Protein AF-0000000087715503 (afdb_homodimer)

Sequence (520 aa):
MAAAPAAAAAPPAPAAPQKDTLEKTVVFLQKREGIDKALKIIRYTSRLIAAVSPEGSEARRRFDLLQASVGQSRKAYRLGKFLQNVHGLRNASLWAAAAGGSRADVVLGALEVVTYAGEGVYYFLDQFIWLMKAGVISKALERRLSRASAYAEAAGYAANIALNLHRVRVLQLQEFALRARAAKAAKDGAPPDPATPRRIAALRSQRVLRAAFVVQDLSDALLALSDITDGRYARLSHPVVLALAGLVSAAVSSYKNWPGMAAAPAAAAAPPAPAAPQKDTLEKTVVFLQKREGIDKALKIIRYTSRLIAAVSPEGSEARRRFDLLQASVGQSRKAYRLGKFLQNVHGLRNASLWAAAAGGSRADVVLGALEVVTYAGEGVYYFLDQFIWLMKAGVISKALERRLSRASAYAEAAGYAANIALNLHRVRVLQLQEFALRARAAKAAKDGAPPDPATPRRIAALRSQRVLRAAFVVQDLSDALLALSDITDGRYARLSHPVVLALAGLVSAAVSSYKNWPG

InterPro domains:
  IPR008733 Peroxisomal biogenesis factor 11 [PF05648] (22-258)

Structure (mmCIF, N/CA/C/O backbone):
data_AF-0000000087715503-model_v1
#
loop_
_entity.id
_entity.type
_entity.pdbx_description
1 polymer 'Uncharacterized protein'
#
loop_
_atom_site.group_PDB
_atom_site.id
_atom_site.type_symbol
_atom_site.label_atom_id
_atom_site.label_alt_id
_atom_site.label_comp_id
_atom_site.label_asym_id
_atom_site.label_entity_id
_atom_site.label_seq_id
_atom_site.pdbx_PDB_ins_code
_atom_site.Cartn_x
_atom_site.Cartn_y
_atom_site.Cartn_z
_atom_site.occupancy
_atom_site.B_iso_or_equiv
_atom_site.auth_seq_id
_atom_site.auth_comp_id
_atom_site.auth_asym_id
_atom_site.auth_atom_id
_atom_site.pdbx_PDB_model_num
ATOM 1 N N . MET A 1 1 ? -10.57 48.469 45.5 1 32.38 1 MET A N 1
ATOM 2 C CA . MET A 1 1 ? -10.336 48 44.156 1 32.38 1 MET A CA 1
ATOM 3 C C . MET A 1 1 ? -9.922 46.531 44.156 1 32.38 1 MET A C 1
ATOM 5 O O . MET A 1 1 ? -8.766 46.188 44.469 1 32.38 1 MET A O 1
ATOM 9 N N . ALA A 1 2 ? -10.82 45.562 44.5 1 46.56 2 ALA A N 1
ATOM 10 C CA . ALA A 1 2 ? -10.648 44.125 44.688 1 46.56 2 ALA A CA 1
ATOM 11 C C . ALA A 1 2 ? -10.227 43.469 43.375 1 46.56 2 ALA A C 1
ATOM 13 O O . ALA A 1 2 ? -10.852 43.688 42.344 1 46.56 2 ALA A O 1
ATOM 14 N N . ALA A 1 3 ? -8.938 43 43.219 1 43 3 ALA A N 1
ATOM 15 C CA . ALA A 1 3 ? -8.281 42.312 42.125 1 43 3 ALA A CA 1
ATOM 16 C C . ALA A 1 3 ? -9.086 41.094 41.688 1 43 3 ALA A C 1
ATOM 18 O O . ALA A 1 3 ? -9.586 40.344 42.531 1 43 3 ALA A O 1
ATOM 19 N N . ALA A 1 4 ? -9.781 41.125 40.562 1 52.69 4 ALA A N 1
ATOM 20 C CA . ALA A 1 4 ? -10.547 40.062 39.938 1 52.69 4 ALA A CA 1
ATOM 21 C C . ALA A 1 4 ? -9.75 38.75 39.938 1 52.69 4 ALA A C 1
ATOM 23 O O . ALA A 1 4 ? -8.539 38.75 39.688 1 52.69 4 ALA A O 1
ATOM 24 N N . PRO A 1 5 ? -10.234 37.688 40.594 1 45.66 5 PRO A N 1
ATOM 25 C CA . PRO A 1 5 ? -9.492 36.406 40.688 1 45.66 5 PRO A CA 1
ATOM 26 C C . PRO A 1 5 ? -9.031 35.906 39.312 1 45.66 5 PRO A C 1
ATOM 28 O O . PRO A 1 5 ? -9.703 36.156 38.312 1 45.66 5 PRO A O 1
ATOM 31 N N . ALA A 1 6 ? -7.691 35.656 39.125 1 50.56 6 ALA A N 1
ATOM 32 C CA . ALA A 1 6 ? -7.008 35.125 37.938 1 50.56 6 ALA A CA 1
ATOM 33 C C . ALA A 1 6 ? -7.738 33.906 37.406 1 50.56 6 ALA A C 1
ATOM 35 O O . ALA A 1 6 ? -8.109 33 38.156 1 50.56 6 ALA A O 1
ATOM 36 N N . ALA A 1 7 ? -8.422 33.938 36.281 1 53.22 7 ALA A N 1
ATOM 37 C CA . ALA A 1 7 ? -9.047 32.844 35.531 1 53.22 7 ALA A CA 1
ATOM 38 C C . ALA A 1 7 ? -8.125 31.641 35.5 1 53.22 7 ALA A C 1
ATOM 40 O O . ALA A 1 7 ? -6.957 31.75 35.125 1 53.22 7 ALA A O 1
ATOM 41 N N . ALA A 1 8 ? -8.344 30.594 36.281 1 48.62 8 ALA A N 1
ATOM 42 C CA . ALA A 1 8 ? -7.633 29.312 36.312 1 48.62 8 ALA A CA 1
ATOM 43 C C . ALA A 1 8 ? -7.402 28.797 34.875 1 48.62 8 ALA A C 1
ATOM 45 O O . ALA A 1 8 ? -8.32 28.797 34.062 1 48.62 8 ALA A O 1
ATOM 46 N N . ALA A 1 9 ? -6.16 28.719 34.438 1 47.66 9 ALA A N 1
ATOM 47 C CA . ALA A 1 9 ? -5.703 28.203 33.125 1 47.66 9 ALA A CA 1
ATOM 48 C C . ALA A 1 9 ? -6.324 26.828 32.844 1 47.66 9 ALA A C 1
ATOM 50 O O . ALA A 1 9 ? -6.457 26 33.75 1 47.66 9 ALA A O 1
ATOM 51 N N . ALA A 1 10 ? -7.219 26.672 31.891 1 52.59 10 ALA A N 1
ATOM 52 C CA . ALA A 1 10 ? -7.809 25.422 31.438 1 52.59 10 ALA A CA 1
ATOM 53 C C . ALA A 1 10 ? -6.758 24.312 31.359 1 52.59 10 ALA A C 1
ATOM 55 O O . ALA A 1 10 ? -5.598 24.578 31.031 1 52.59 10 ALA A O 1
ATOM 56 N N . PRO A 1 11 ? -6.918 23.156 32.125 1 47.03 11 PRO A N 1
ATOM 57 C CA . PRO A 1 11 ? -5.938 22.078 32.094 1 47.03 11 PRO A CA 1
ATOM 58 C C . PRO A 1 11 ? -5.477 21.75 30.672 1 47.03 11 PRO A C 1
ATOM 60 O O . PRO A 1 11 ? -6.215 21.969 29.703 1 47.03 11 PRO A O 1
ATOM 63 N N . PRO A 1 12 ? -4.148 21.734 30.438 1 45.25 12 PRO A N 1
ATOM 64 C CA . PRO A 1 12 ? -3.615 21.406 29.109 1 45.25 12 PRO A CA 1
ATOM 65 C C . PRO A 1 12 ? -4.348 20.234 28.453 1 45.25 12 PRO A C 1
ATOM 67 O O . PRO A 1 12 ? -4.875 19.359 29.141 1 45.25 12 PRO A O 1
ATOM 70 N N . ALA A 1 13 ? -4.898 20.359 27.297 1 51.06 13 ALA A N 1
ATOM 71 C CA . ALA A 1 13 ? -5.492 19.297 26.5 1 51.06 13 ALA A CA 1
ATOM 72 C C . ALA A 1 13 ? -4.695 18 26.641 1 51.06 13 ALA A C 1
ATOM 74 O O . ALA A 1 13 ? -3.465 18.031 26.719 1 51.06 13 ALA A O 1
ATOM 75 N N . PRO A 1 14 ? -5.277 16.938 27.188 1 42.5 14 PRO A N 1
ATOM 76 C CA . PRO A 1 14 ? -4.516 15.695 27.312 1 42.5 14 PRO A CA 1
ATOM 77 C C . PRO A 1 14 ? -3.652 15.398 26.094 1 42.5 14 PRO A C 1
ATOM 79 O O . PRO A 1 14 ? -4.027 15.75 24.969 1 42.5 14 PRO A O 1
ATOM 82 N N . ALA A 1 15 ? -2.342 15.289 26.188 1 45.97 15 ALA A N 1
ATOM 83 C CA . ALA A 1 15 ? -1.354 14.922 25.188 1 45.97 15 ALA A CA 1
ATOM 84 C C . ALA A 1 15 ? -1.921 13.883 24.219 1 45.97 15 ALA A C 1
ATOM 86 O O . ALA A 1 15 ? -2.742 13.047 24.594 1 45.97 15 ALA A O 1
ATOM 87 N N . ALA A 1 16 ? -2.031 14.016 22.922 1 52.75 16 ALA A N 1
ATOM 88 C CA . ALA A 1 16 ? -2.449 13 21.953 1 52.75 16 ALA A CA 1
ATOM 89 C C . ALA A 1 16 ? -1.93 11.617 22.344 1 52.75 16 ALA A C 1
ATOM 91 O O . ALA A 1 16 ? -0.742 11.453 22.641 1 52.75 16 ALA A O 1
ATOM 92 N N . PRO A 1 17 ? -2.674 10.719 22.906 1 54.62 17 PRO A N 1
ATOM 93 C CA . PRO A 1 17 ? -2.191 9.422 23.391 1 54.62 17 PRO A CA 1
ATOM 94 C C . PRO A 1 17 ? -1.272 8.727 22.375 1 54.62 17 PRO A C 1
ATOM 96 O O . PRO A 1 17 ? -1.445 8.883 21.172 1 54.62 17 PRO A O 1
ATOM 99 N N . GLN A 1 18 ? 0.019 8.539 22.703 1 62.12 18 GLN A N 1
ATOM 100 C CA . GLN A 1 18 ? 1.018 7.754 21.984 1 62.12 18 GLN A CA 1
ATOM 101 C C . GLN A 1 18 ? 0.382 6.547 21.312 1 62.12 18 GLN A C 1
ATOM 103 O O . GLN A 1 18 ? -0.381 5.809 21.938 1 62.12 18 GLN A O 1
ATOM 108 N N . LYS A 1 19 ? 0.294 6.555 19.969 1 73.88 19 LYS A N 1
ATOM 109 C CA . LYS A 1 19 ? -0.264 5.414 19.25 1 73.88 19 LYS A CA 1
ATOM 110 C C . LYS A 1 19 ? 0.26 4.098 19.812 1 73.88 19 LYS A C 1
ATOM 112 O O . LYS A 1 19 ? 1.466 3.941 20.016 1 73.88 19 LYS A O 1
ATOM 117 N N . ASP A 1 20 ? -0.605 3.221 20.172 1 90.19 20 ASP A N 1
ATOM 118 C CA . ASP A 1 20 ? -0.175 1.906 20.641 1 90.19 20 ASP A CA 1
ATOM 119 C C . ASP A 1 20 ? 0.339 1.051 19.484 1 90.19 20 ASP A C 1
ATOM 121 O O . ASP A 1 20 ? 0.383 1.507 18.344 1 90.19 20 ASP A O 1
ATOM 125 N N . THR A 1 21 ? 0.883 -0.076 19.75 1 92.25 21 THR A N 1
ATOM 126 C CA . THR A 1 21 ? 1.558 -0.941 18.781 1 92.25 21 THR A CA 1
ATOM 127 C C . THR A 1 21 ? 0.593 -1.39 17.688 1 92.25 21 THR A C 1
ATOM 129 O O . THR A 1 21 ? 0.977 -1.501 16.516 1 92.25 21 THR A O 1
ATOM 132 N N . LEU A 1 22 ? -0.621 -1.609 18.062 1 93.31 22 LEU A N 1
ATOM 133 C CA . LEU A 1 22 ? -1.614 -2.012 17.062 1 93.31 22 LEU A CA 1
ATOM 134 C C . LEU A 1 22 ? -1.855 -0.899 16.047 1 93.31 22 LEU A C 1
ATOM 136 O O . LEU A 1 22 ? -1.848 -1.142 14.844 1 93.31 22 LEU A O 1
ATOM 140 N N . GLU A 1 23 ? -1.999 0.285 16.562 1 94.25 23 GLU A N 1
ATOM 141 C CA . GLU A 1 23 ? -2.242 1.427 15.688 1 94.25 23 GLU A CA 1
ATOM 142 C C . GLU A 1 23 ? -1.05 1.681 14.766 1 94.25 23 GLU A C 1
ATOM 144 O O . GLU A 1 23 ? -1.223 1.944 13.578 1 94.25 23 GLU A O 1
ATOM 149 N N . LYS A 1 24 ? 0.139 1.587 15.305 1 95.56 24 LYS A N 1
ATOM 150 C CA . LYS A 1 24 ? 1.346 1.771 14.5 1 95.56 24 LYS A CA 1
ATOM 151 C C . LYS A 1 24 ? 1.453 0.703 13.414 1 95.56 24 LYS A C 1
ATOM 153 O O . LYS A 1 24 ? 1.846 0.996 12.289 1 95.56 24 LYS A O 1
ATOM 158 N N . THR A 1 25 ? 1.097 -0.551 13.805 1 96.19 25 THR A N 1
ATOM 159 C CA . THR A 1 25 ? 1.137 -1.653 12.852 1 96.19 25 THR A CA 1
ATOM 160 C C . THR A 1 25 ? 0.132 -1.431 11.727 1 96.19 25 THR A C 1
ATOM 162 O O . THR A 1 25 ? 0.443 -1.658 10.555 1 96.19 25 THR A O 1
ATOM 165 N N . VAL A 1 26 ? -1.008 -0.922 12.078 1 96.31 26 VAL A N 1
ATOM 166 C CA . VAL A 1 26 ? -2.055 -0.671 11.094 1 96.31 26 VAL A CA 1
ATOM 167 C C . VAL A 1 26 ? -1.604 0.422 10.133 1 96.31 26 VAL A C 1
ATOM 169 O O . VAL A 1 26 ? -1.71 0.263 8.914 1 96.31 26 VAL A O 1
ATOM 172 N N . VAL A 1 27 ? -1.043 1.497 10.664 1 96.25 27 VAL A N 1
ATOM 173 C CA . VAL A 1 27 ? -0.577 2.605 9.836 1 96.25 27 VAL A CA 1
ATOM 174 C C . VAL A 1 27 ? 0.555 2.133 8.93 1 96.25 27 VAL A C 1
ATOM 176 O O . VAL A 1 27 ? 0.591 2.477 7.742 1 96.25 27 VAL A O 1
ATOM 179 N N . PHE A 1 28 ? 1.454 1.341 9.5 1 96.88 28 PHE A N 1
ATOM 180 C CA . PHE A 1 28 ? 2.566 0.78 8.742 1 96.88 28 PHE A CA 1
ATOM 181 C C . PHE A 1 28 ? 2.059 -0.051 7.57 1 96.88 28 PHE A C 1
ATOM 183 O O . PHE A 1 28 ? 2.514 0.121 6.438 1 96.88 28 PHE A O 1
ATOM 190 N N . LEU A 1 29 ? 1.048 -0.876 7.719 1 97.31 29 LEU A N 1
ATOM 191 C CA . LEU A 1 29 ? 0.559 -1.817 6.719 1 97.31 29 LEU A CA 1
ATOM 192 C C . LEU A 1 29 ? -0.37 -1.123 5.727 1 97.31 29 LEU A C 1
ATOM 194 O O . LEU A 1 29 ? -0.683 -1.676 4.672 1 97.31 29 LEU A O 1
ATOM 198 N N . GLN A 1 30 ? -0.773 0.077 6.016 1 96.75 30 GLN A N 1
ATOM 199 C CA . GLN A 1 30 ? -1.646 0.814 5.109 1 96.75 30 GLN A CA 1
ATOM 200 C C . GLN A 1 30 ? -0.851 1.449 3.973 1 96.75 30 GLN A C 1
ATOM 202 O O . GLN A 1 30 ? -1.426 1.887 2.975 1 96.75 30 GLN A O 1
ATOM 207 N N . LYS A 1 31 ? 0.413 1.426 4.125 1 96.81 31 LYS A N 1
ATOM 208 C CA . LYS A 1 31 ? 1.299 1.908 3.07 1 96.81 31 LYS A CA 1
ATOM 209 C C . LYS A 1 31 ? 1.726 0.771 2.146 1 96.81 31 LYS A C 1
ATOM 211 O O . LYS A 1 31 ? 1.996 -0.341 2.607 1 96.81 31 LYS A O 1
ATOM 216 N N . ARG A 1 32 ? 1.845 1.073 0.874 1 96.62 32 ARG A N 1
ATOM 217 C CA . ARG A 1 32 ? 2.357 0.088 -0.074 1 96.62 32 ARG A CA 1
ATOM 218 C C . ARG A 1 32 ? 3.732 -0.417 0.351 1 96.62 32 ARG A C 1
ATOM 220 O O . ARG A 1 32 ? 3.992 -1.621 0.325 1 96.62 32 ARG A O 1
ATOM 227 N N . GLU A 1 33 ? 4.586 0.526 0.796 1 96.31 33 GLU A N 1
ATOM 228 C CA . GLU A 1 33 ? 5.934 0.151 1.212 1 96.31 33 GLU A CA 1
ATOM 229 C C . GLU A 1 33 ? 5.906 -0.702 2.477 1 96.31 33 GLU A C 1
ATOM 231 O O . GLU A 1 33 ? 6.719 -1.615 2.635 1 96.31 33 GLU A O 1
ATOM 236 N N . GLY A 1 34 ? 5.012 -0.392 3.357 1 96.69 34 GLY A N 1
ATOM 237 C CA . GLY A 1 34 ? 4.926 -1.166 4.586 1 96.69 34 GLY A CA 1
ATOM 238 C C . GLY A 1 34 ? 4.594 -2.627 4.348 1 96.69 34 GLY A C 1
ATOM 239 O O . GLY A 1 34 ? 5.301 -3.516 4.824 1 96.69 34 GLY A O 1
ATOM 240 N N . ILE A 1 35 ? 3.531 -2.85 3.582 1 97.06 35 ILE A N 1
ATOM 241 C CA . ILE A 1 35 ? 3.125 -4.227 3.324 1 97.06 35 ILE A CA 1
ATOM 242 C C . ILE A 1 35 ? 4.168 -4.918 2.449 1 97.06 35 ILE A C 1
ATOM 244 O O . ILE A 1 35 ? 4.43 -6.113 2.609 1 97.06 35 ILE A O 1
ATOM 248 N N . ASP A 1 36 ? 4.781 -4.219 1.554 1 96.88 36 ASP A N 1
ATOM 249 C CA . ASP A 1 36 ? 5.832 -4.801 0.724 1 96.88 36 ASP A CA 1
ATOM 250 C C . ASP A 1 36 ? 7 -5.289 1.577 1 96.88 36 ASP A C 1
ATOM 252 O O . ASP A 1 36 ? 7.547 -6.367 1.333 1 96.88 36 ASP A O 1
ATOM 256 N N . LYS A 1 37 ? 7.367 -4.531 2.592 1 96.75 37 LYS A N 1
ATOM 257 C CA . LYS A 1 37 ? 8.5 -4.922 3.428 1 96.75 37 LYS A CA 1
ATOM 258 C C . LYS A 1 37 ? 8.125 -6.09 4.34 1 96.75 37 LYS A C 1
ATOM 260 O O . LYS A 1 37 ? 8.969 -6.938 4.645 1 96.75 37 LYS A O 1
ATOM 265 N N . ALA A 1 38 ? 6.914 -6.09 4.777 1 97 38 ALA A N 1
ATOM 266 C CA . ALA A 1 38 ? 6.453 -7.246 5.543 1 97 38 ALA A CA 1
ATOM 267 C C . ALA A 1 38 ? 6.543 -8.523 4.719 1 97 38 ALA A C 1
ATOM 269 O O . ALA A 1 38 ? 7.023 -9.555 5.203 1 97 38 ALA A O 1
ATOM 270 N N . LEU A 1 39 ? 6.121 -8.406 3.494 1 97.56 39 LEU A N 1
ATOM 271 C CA . LEU A 1 39 ? 6.184 -9.562 2.609 1 97.56 39 LEU A CA 1
ATOM 272 C C . LEU A 1 39 ? 7.629 -9.914 2.271 1 97.56 39 LEU A C 1
ATOM 274 O O . LEU A 1 39 ? 7.965 -11.086 2.104 1 97.56 39 LEU A O 1
ATOM 278 N N . LYS A 1 40 ? 8.438 -8.891 2.162 1 97.56 40 LYS A N 1
ATOM 279 C CA . LYS A 1 40 ? 9.852 -9.141 1.92 1 97.56 40 LYS A CA 1
ATOM 280 C C . LYS A 1 40 ? 10.477 -9.922 3.072 1 97.56 40 LYS A C 1
ATOM 282 O O . LYS A 1 40 ? 11.281 -10.828 2.85 1 97.56 40 LYS A O 1
ATOM 287 N N . ILE A 1 41 ? 10.133 -9.609 4.246 1 97.88 41 ILE A N 1
ATOM 288 C CA . ILE A 1 41 ? 10.617 -10.336 5.41 1 97.88 41 ILE A CA 1
ATOM 289 C C . ILE A 1 41 ? 10.156 -11.789 5.34 1 97.88 41 ILE A C 1
ATOM 291 O O . ILE A 1 41 ? 10.945 -12.711 5.562 1 97.88 41 ILE A O 1
ATOM 295 N N . ILE A 1 42 ? 8.93 -11.992 4.984 1 97.56 42 ILE A N 1
ATOM 296 C CA . ILE A 1 42 ? 8.383 -13.344 4.879 1 97.56 42 ILE A CA 1
ATOM 297 C C . ILE A 1 42 ? 9.117 -14.109 3.777 1 97.56 42 ILE A C 1
ATOM 299 O O . ILE A 1 42 ? 9.492 -15.273 3.963 1 97.56 42 ILE A O 1
ATOM 303 N N . ARG A 1 43 ? 9.312 -13.453 2.705 1 97.56 43 ARG A N 1
ATOM 304 C CA . ARG A 1 43 ? 9.961 -14.102 1.569 1 97.56 43 ARG A CA 1
ATOM 305 C C . ARG A 1 43 ? 11.359 -14.578 1.938 1 97.56 43 ARG A C 1
ATOM 307 O O . ARG A 1 43 ? 11.688 -15.758 1.754 1 97.56 43 ARG A O 1
ATOM 314 N N . TYR A 1 44 ? 12.125 -13.773 2.549 1 97.81 44 TYR A N 1
ATOM 315 C CA . TYR A 1 44 ? 13.523 -14.109 2.75 1 97.81 44 TYR A CA 1
ATOM 316 C C . TYR A 1 44 ? 13.703 -14.969 3.996 1 97.81 44 TYR A C 1
ATOM 318 O O . TYR A 1 44 ? 14.672 -15.727 4.105 1 97.81 44 TYR A O 1
ATOM 326 N N . THR A 1 45 ? 12.797 -14.859 4.949 1 98.12 45 THR A N 1
ATOM 327 C CA . THR A 1 45 ? 12.766 -15.859 6.008 1 98.12 45 THR A CA 1
ATOM 328 C C . THR A 1 45 ? 12.477 -17.25 5.438 1 98.12 45 THR A C 1
ATOM 330 O O . THR A 1 45 ? 13.125 -18.219 5.816 1 98.12 45 THR A O 1
ATOM 333 N N . SER A 1 46 ? 11.523 -17.281 4.523 1 97.69 46 SER A N 1
ATOM 334 C CA . SER A 1 46 ? 11.188 -18.547 3.873 1 97.69 46 SER A CA 1
ATOM 335 C C . SER A 1 46 ? 12.375 -19.094 3.08 1 97.69 46 SER A C 1
ATOM 337 O O . SER A 1 46 ? 12.656 -20.297 3.121 1 97.69 46 SER A O 1
ATOM 339 N N . ARG A 1 47 ? 13.039 -18.203 2.414 1 97.06 47 ARG A N 1
ATOM 340 C CA . ARG A 1 47 ? 14.227 -18.609 1.674 1 97.06 47 ARG A CA 1
ATOM 341 C C . ARG A 1 47 ? 15.297 -19.156 2.611 1 97.06 47 ARG A C 1
ATOM 343 O O . ARG A 1 47 ? 15.984 -20.125 2.277 1 97.06 47 ARG A O 1
ATOM 350 N N . LEU A 1 48 ? 15.453 -18.531 3.75 1 97.69 48 LEU A N 1
ATOM 351 C CA . LEU A 1 48 ? 16.438 -18.969 4.727 1 97.69 48 LEU A CA 1
ATOM 352 C C . LEU A 1 48 ? 16.094 -20.359 5.262 1 97.69 48 LEU A C 1
ATOM 354 O O . LEU A 1 48 ? 16.953 -21.234 5.312 1 97.69 48 LEU A O 1
ATOM 358 N N . ILE A 1 49 ? 14.844 -20.578 5.605 1 97.56 49 ILE A N 1
ATOM 359 C CA . ILE A 1 49 ? 14.398 -21.859 6.121 1 97.56 49 ILE A CA 1
ATOM 360 C C . ILE A 1 49 ? 14.586 -22.938 5.059 1 97.56 49 ILE A C 1
ATOM 362 O O . ILE A 1 49 ? 15.086 -24.031 5.352 1 97.56 49 ILE A O 1
ATOM 366 N N . ALA A 1 50 ? 14.227 -22.641 3.809 1 96.75 50 ALA A N 1
ATOM 367 C CA . ALA A 1 50 ? 14.414 -23.594 2.719 1 96.75 50 ALA A CA 1
ATOM 368 C C . ALA A 1 50 ? 15.891 -23.922 2.527 1 96.75 50 ALA A C 1
ATOM 370 O O . ALA A 1 50 ? 16.25 -25.094 2.328 1 96.75 50 ALA A O 1
ATOM 371 N N . ALA A 1 51 ? 16.75 -22.938 2.633 1 95.44 51 ALA A N 1
ATOM 372 C CA . ALA A 1 51 ? 18.172 -23.109 2.379 1 95.44 51 ALA A CA 1
ATOM 373 C C . ALA A 1 51 ? 18.828 -23.984 3.439 1 95.44 51 ALA A C 1
ATOM 375 O O . ALA A 1 51 ? 19.781 -24.719 3.15 1 95.44 51 ALA A O 1
ATOM 376 N N . VAL A 1 52 ? 18.328 -23.953 4.633 1 96.5 52 VAL A N 1
ATOM 377 C CA . VAL A 1 52 ? 18.969 -24.703 5.707 1 96.5 52 VAL A CA 1
ATOM 378 C C . VAL A 1 52 ? 18.25 -26.047 5.906 1 96.5 52 VAL A C 1
ATOM 380 O O . VAL A 1 52 ? 18.672 -26.859 6.727 1 96.5 52 VAL A O 1
ATOM 383 N N . SER A 1 53 ? 17.188 -26.234 5.191 1 96.81 53 SER A N 1
ATOM 384 C CA . SER A 1 53 ? 16.469 -27.5 5.266 1 96.81 53 SER A CA 1
ATOM 385 C C . SER A 1 53 ? 17.125 -28.578 4.395 1 96.81 53 SER A C 1
ATOM 387 O O . SER A 1 53 ? 17.672 -28.266 3.332 1 96.81 53 SER A O 1
ATOM 389 N N . PRO A 1 54 ? 17.016 -29.859 4.84 1 95.75 54 PRO A N 1
ATOM 390 C CA . PRO A 1 54 ? 17.594 -30.938 4.035 1 95.75 54 PRO A CA 1
ATOM 391 C C . PRO A 1 54 ? 17 -31 2.627 1 95.75 54 PRO A C 1
ATOM 393 O O . PRO A 1 54 ? 15.812 -30.703 2.436 1 95.75 54 PRO A O 1
ATOM 396 N N . GLU A 1 55 ? 17.875 -31.375 1.773 1 92.94 55 GLU A N 1
ATOM 397 C CA . GLU A 1 55 ? 17.422 -31.516 0.391 1 92.94 55 GLU A CA 1
ATOM 398 C C . GLU A 1 55 ? 16.297 -32.531 0.276 1 92.94 55 GLU A C 1
ATOM 400 O O . GLU A 1 55 ? 16.359 -33.625 0.888 1 92.94 55 GLU A O 1
ATOM 405 N N . GLY A 1 56 ? 15.242 -32.188 -0.441 1 93.25 56 GLY A N 1
ATOM 406 C CA . GLY A 1 56 ? 14.133 -33.094 -0.68 1 93.25 56 GLY A CA 1
ATOM 407 C C . GLY A 1 56 ? 13.117 -33.094 0.442 1 93.25 56 GLY A C 1
ATOM 408 O O . GLY A 1 56 ? 12.078 -33.75 0.343 1 93.25 56 GLY A O 1
ATOM 409 N N . SER A 1 57 ? 13.383 -32.375 1.498 1 95.69 57 SER A N 1
ATOM 410 C CA . SER A 1 57 ? 12.461 -32.375 2.627 1 95.69 57 SER A CA 1
ATOM 411 C C . SER A 1 57 ? 11.18 -31.625 2.275 1 95.69 57 SER A C 1
ATOM 413 O O . SER A 1 57 ? 11.164 -30.797 1.36 1 95.69 57 SER A O 1
ATOM 415 N N . GLU A 1 58 ? 10.109 -32 3.01 1 94.94 58 GLU A N 1
ATOM 416 C CA . GLU A 1 58 ? 8.828 -31.328 2.84 1 94.94 58 GLU A CA 1
ATOM 417 C C . GLU A 1 58 ? 8.914 -29.859 3.229 1 94.94 58 GLU A C 1
ATOM 419 O O . GLU A 1 58 ? 8.305 -29 2.588 1 94.94 58 GLU A O 1
ATOM 424 N N . ALA A 1 59 ? 9.648 -29.609 4.23 1 94.88 59 ALA A N 1
ATOM 425 C CA . ALA A 1 59 ? 9.836 -28.219 4.676 1 94.88 59 ALA A CA 1
ATOM 426 C C . ALA A 1 59 ? 10.461 -27.375 3.576 1 94.88 59 ALA A C 1
ATOM 428 O O . ALA A 1 59 ? 10.008 -26.266 3.309 1 94.88 59 ALA A O 1
ATOM 429 N N . ARG A 1 60 ? 11.508 -27.875 2.973 1 96.69 60 ARG A N 1
ATOM 430 C CA . ARG A 1 60 ? 12.156 -27.141 1.893 1 96.69 60 ARG A CA 1
ATOM 431 C C . ARG A 1 60 ? 11.18 -26.859 0.76 1 96.69 60 ARG A C 1
ATOM 433 O O . ARG A 1 60 ? 11.117 -25.719 0.262 1 96.69 60 ARG A O 1
ATOM 440 N N . ARG A 1 61 ? 10.438 -27.812 0.424 1 96.19 61 ARG A N 1
ATOM 441 C CA . ARG A 1 61 ? 9.469 -27.672 -0.658 1 96.19 61 ARG A CA 1
ATOM 442 C C . ARG A 1 61 ? 8.43 -26.609 -0.319 1 96.19 61 ARG A C 1
ATOM 444 O O . ARG A 1 61 ? 8.148 -25.719 -1.132 1 96.19 61 ARG A O 1
ATOM 451 N N . ARG A 1 62 ? 7.887 -26.672 0.882 1 96.06 62 ARG A N 1
ATOM 452 C CA . ARG A 1 62 ? 6.836 -25.766 1.317 1 96.06 62 ARG A CA 1
ATOM 453 C C . ARG A 1 62 ? 7.34 -24.312 1.334 1 96.06 62 ARG A C 1
ATOM 455 O O . ARG A 1 62 ? 6.656 -23.406 0.853 1 96.06 62 ARG A O 1
ATOM 462 N N . PHE A 1 63 ? 8.469 -24.156 1.836 1 97.19 63 PHE A N 1
ATOM 463 C CA . PHE A 1 63 ? 8.969 -22.781 1.98 1 97.19 63 PHE A CA 1
ATOM 464 C C . PHE A 1 63 ? 9.484 -22.25 0.65 1 97.19 63 PHE A C 1
ATOM 466 O O . PHE A 1 63 ? 9.5 -21.047 0.423 1 97.19 63 PHE A O 1
ATOM 473 N N . ASP A 1 64 ? 9.859 -23.109 -0.247 1 96.88 64 ASP A N 1
ATOM 474 C CA . ASP A 1 64 ? 10.164 -22.688 -1.609 1 96.88 64 ASP A CA 1
ATOM 475 C C . ASP A 1 64 ? 8.914 -22.203 -2.332 1 96.88 64 ASP A C 1
ATOM 477 O O . ASP A 1 64 ? 8.961 -21.203 -3.055 1 96.88 64 ASP A O 1
ATOM 481 N N . LEU A 1 65 ? 7.867 -22.906 -2.076 1 96.06 65 LEU A N 1
ATOM 482 C CA . LEU A 1 65 ? 6.598 -22.5 -2.672 1 96.06 65 LEU A CA 1
ATOM 483 C C . LEU A 1 65 ? 6.137 -21.156 -2.104 1 96.06 65 LEU A C 1
ATOM 485 O O . LEU A 1 65 ? 5.652 -20.297 -2.844 1 96.06 65 LEU A O 1
ATOM 489 N N . LEU A 1 66 ? 6.359 -21.016 -0.813 1 96.75 66 LEU A N 1
ATOM 490 C CA . LEU A 1 66 ? 5.93 -19.781 -0.165 1 96.75 66 LEU A CA 1
ATOM 491 C C . LEU A 1 66 ? 6.734 -18.578 -0.679 1 96.75 66 LEU A C 1
ATOM 493 O O . LEU A 1 66 ? 6.16 -17.562 -1.048 1 96.75 66 LEU A O 1
ATOM 497 N N . GLN A 1 67 ? 8.016 -18.75 -0.667 1 97.06 67 GLN A N 1
ATOM 498 C CA . GLN A 1 67 ? 8.836 -17.625 -1.108 1 97.06 67 GLN A CA 1
ATOM 499 C C . GLN A 1 67 ? 8.578 -17.297 -2.578 1 97.06 67 GLN A C 1
ATOM 501 O O . GLN A 1 67 ? 8.625 -16.141 -2.977 1 97.06 67 GLN A O 1
ATOM 506 N N . ALA A 1 68 ? 8.305 -18.25 -3.424 1 94.38 68 ALA A N 1
ATOM 507 C CA . ALA A 1 68 ? 7.988 -18.016 -4.832 1 94.38 68 ALA A CA 1
ATOM 508 C C . ALA A 1 68 ? 6.664 -17.266 -4.977 1 94.38 68 ALA A C 1
ATOM 510 O O . ALA A 1 68 ? 6.562 -16.328 -5.762 1 94.38 68 ALA A O 1
ATOM 511 N N . SER A 1 69 ? 5.719 -17.719 -4.219 1 94.5 69 SER A N 1
ATOM 512 C CA . SER A 1 69 ? 4.414 -17.078 -4.242 1 94.5 69 SER A CA 1
ATOM 513 C C . SER A 1 69 ? 4.512 -15.609 -3.805 1 94.5 69 SER A C 1
ATOM 515 O O . SER A 1 69 ? 3.957 -14.727 -4.457 1 94.5 69 SER A O 1
ATOM 517 N N . VAL A 1 70 ? 5.234 -15.398 -2.744 1 96.88 70 VAL A N 1
ATOM 518 C CA . VAL A 1 70 ? 5.402 -14.047 -2.217 1 96.88 70 VAL A CA 1
ATOM 519 C C . VAL A 1 70 ? 6.176 -13.195 -3.221 1 96.88 70 VAL A C 1
ATOM 521 O O . VAL A 1 70 ? 5.824 -12.039 -3.461 1 96.88 70 VAL A O 1
ATOM 524 N N . GLY A 1 71 ? 7.195 -13.75 -3.795 1 95.38 71 GLY A N 1
ATOM 525 C CA . GLY A 1 71 ? 7.969 -13.039 -4.801 1 95.38 71 GLY A CA 1
ATOM 526 C C . GLY A 1 71 ? 7.133 -12.586 -5.98 1 95.38 71 GLY A C 1
ATOM 527 O O . GLY A 1 71 ? 7.258 -11.438 -6.43 1 95.38 71 GLY A O 1
ATOM 528 N N . GLN A 1 72 ? 6.289 -13.43 -6.426 1 93.06 72 GLN A N 1
ATOM 529 C CA . GLN A 1 72 ? 5.414 -13.086 -7.539 1 93.06 72 GLN A CA 1
ATOM 530 C C . GLN A 1 72 ? 4.418 -12 -7.141 1 93.06 72 GLN A C 1
ATOM 532 O O . GLN A 1 72 ? 4.141 -11.086 -7.922 1 93.06 72 GLN A O 1
ATOM 537 N N . SER A 1 73 ? 3.908 -12.133 -5.961 1 95.44 73 SER A N 1
ATOM 538 C CA . SER A 1 73 ? 2.938 -11.156 -5.48 1 95.44 73 SER A CA 1
ATOM 539 C C . SER A 1 73 ? 3.568 -9.773 -5.352 1 95.44 73 SER A C 1
ATOM 541 O O . SER A 1 73 ? 2.936 -8.766 -5.672 1 95.44 73 SER A O 1
ATOM 543 N N . ARG A 1 74 ? 4.77 -9.789 -4.867 1 95.75 74 ARG A N 1
ATOM 544 C CA . ARG A 1 74 ? 5.453 -8.508 -4.727 1 95.75 74 ARG A CA 1
ATOM 545 C C . ARG A 1 74 ? 5.648 -7.84 -6.086 1 95.75 74 ARG A C 1
ATOM 547 O O . ARG A 1 74 ? 5.551 -6.613 -6.199 1 95.75 74 ARG A O 1
ATOM 554 N N . LYS A 1 75 ? 5.898 -8.57 -7.102 1 94.69 75 LYS A N 1
ATOM 555 C CA . LYS A 1 75 ? 6.055 -7.996 -8.438 1 94.69 75 LYS A CA 1
ATOM 556 C C . LYS A 1 75 ? 4.758 -7.344 -8.906 1 94.69 75 LYS A C 1
ATOM 558 O O . LYS A 1 75 ? 4.785 -6.258 -9.5 1 94.69 75 LYS A O 1
ATOM 563 N N . ALA A 1 76 ? 3.648 -7.977 -8.625 1 95.19 76 ALA A N 1
ATOM 564 C CA . ALA A 1 76 ? 2.352 -7.426 -9 1 95.19 76 ALA A CA 1
ATOM 565 C C . ALA A 1 76 ? 2.094 -6.098 -8.289 1 95.19 76 ALA A C 1
ATOM 567 O O . ALA A 1 76 ? 1.632 -5.137 -8.914 1 95.19 76 ALA A O 1
ATOM 568 N N . TYR A 1 77 ? 2.49 -6.039 -7.059 1 94.19 77 TYR A N 1
ATOM 569 C CA . TYR A 1 77 ? 2.178 -4.863 -6.258 1 94.19 77 TYR A CA 1
ATOM 570 C C . TYR A 1 77 ? 3.164 -3.734 -6.535 1 94.19 77 TYR A C 1
ATOM 572 O O . TYR A 1 77 ? 3.016 -2.627 -6.012 1 94.19 77 TYR A O 1
ATOM 580 N N . ARG A 1 78 ? 4.145 -3.979 -7.367 1 95.69 78 ARG A N 1
ATOM 581 C CA . ARG A 1 78 ? 5.062 -2.922 -7.785 1 95.69 78 ARG A CA 1
ATOM 582 C C . ARG A 1 78 ? 4.539 -2.197 -9.023 1 95.69 78 ARG A C 1
ATOM 584 O O . ARG A 1 78 ? 5.203 -1.304 -9.547 1 95.69 78 ARG A O 1
ATOM 591 N N . LEU A 1 79 ? 3.381 -2.555 -9.375 1 95.38 79 LEU A N 1
ATOM 592 C CA . LEU A 1 79 ? 2.75 -1.901 -10.516 1 95.38 79 LEU A CA 1
ATOM 593 C C . LEU A 1 79 ? 2.758 -0.385 -10.352 1 95.38 79 LEU A C 1
ATOM 595 O O . LEU A 1 79 ? 2.33 0.131 -9.312 1 95.38 79 LEU A O 1
ATOM 599 N N . GLY A 1 80 ? 3.316 0.271 -11.352 1 96.44 80 GLY A N 1
ATOM 600 C CA . GLY A 1 80 ? 3.279 1.724 -11.391 1 96.44 80 GLY A CA 1
ATOM 601 C C . GLY A 1 80 ? 4.316 2.373 -10.492 1 96.44 80 GLY A C 1
ATOM 602 O O . GLY A 1 80 ? 4.418 3.6 -10.438 1 96.44 80 GLY A O 1
ATOM 603 N N . LYS A 1 81 ? 5.074 1.617 -9.805 1 96.62 81 LYS A N 1
ATOM 604 C CA . LYS A 1 81 ? 6.07 2.182 -8.906 1 96.62 81 LYS A CA 1
ATOM 605 C C . LYS A 1 81 ? 7.062 3.062 -9.664 1 96.62 81 LYS A C 1
ATOM 607 O O . LYS A 1 81 ? 7.602 4.02 -9.102 1 96.62 81 LYS A O 1
ATOM 612 N N . PHE A 1 82 ? 7.309 2.754 -10.984 1 97.5 82 PHE A N 1
ATOM 613 C CA . PHE A 1 82 ? 8.234 3.529 -11.797 1 97.5 82 PHE A CA 1
ATOM 614 C C . PHE A 1 82 ? 7.766 4.973 -11.93 1 97.5 82 PHE A C 1
ATOM 616 O O . PHE A 1 82 ? 8.57 5.875 -12.18 1 97.5 82 PHE A O 1
ATOM 623 N N . LEU A 1 83 ? 6.496 5.234 -11.719 1 97.12 83 LEU A N 1
ATOM 624 C CA . LEU A 1 83 ? 5.965 6.59 -11.805 1 97.12 83 LEU A CA 1
ATOM 625 C C . LEU A 1 83 ? 6.527 7.469 -10.695 1 97.12 83 LEU A C 1
ATOM 627 O O . LEU A 1 83 ? 6.719 8.672 -10.883 1 97.12 83 LEU A O 1
ATOM 631 N N . GLN A 1 84 ? 6.738 6.875 -9.578 1 95.81 84 GLN A N 1
ATOM 632 C CA . GLN A 1 84 ? 7.379 7.613 -8.492 1 95.81 84 GLN A CA 1
ATOM 633 C C . GLN A 1 84 ? 8.781 8.07 -8.891 1 95.81 84 GLN A C 1
ATOM 635 O O . GLN A 1 84 ? 9.203 9.172 -8.539 1 95.81 84 GLN A O 1
ATOM 640 N N . ASN A 1 85 ? 9.461 7.23 -9.594 1 96.38 85 ASN A N 1
ATOM 641 C CA . ASN A 1 85 ? 10.797 7.582 -10.055 1 96.38 85 ASN A CA 1
ATOM 642 C C . ASN A 1 85 ? 10.758 8.648 -11.148 1 96.38 85 ASN A C 1
ATOM 644 O O . ASN A 1 85 ? 11.633 9.516 -11.211 1 96.38 85 ASN A O 1
ATOM 648 N N . VAL A 1 86 ? 9.75 8.57 -11.969 1 96.31 86 VAL A N 1
ATOM 649 C CA . VAL A 1 86 ? 9.562 9.617 -12.969 1 96.31 86 VAL A CA 1
ATOM 650 C C . VAL A 1 86 ? 9.32 10.953 -12.273 1 96.31 86 VAL A C 1
ATOM 652 O O . VAL A 1 86 ? 9.891 11.977 -12.664 1 96.31 86 VAL A O 1
ATOM 655 N N . HIS A 1 87 ? 8.508 10.914 -11.273 1 94.69 87 HIS A N 1
ATOM 656 C CA . HIS A 1 87 ? 8.266 12.109 -10.484 1 94.69 87 HIS A CA 1
ATOM 657 C C . HIS A 1 87 ? 9.555 12.617 -9.836 1 94.69 87 HIS A C 1
ATOM 659 O O . HIS A 1 87 ? 9.812 13.828 -9.82 1 94.69 87 HIS A O 1
ATOM 665 N N . GLY A 1 88 ? 10.336 11.75 -9.344 1 93.75 88 GLY A N 1
ATOM 666 C CA . GLY A 1 88 ? 11.625 12.117 -8.773 1 93.75 88 GLY A CA 1
ATOM 667 C C . GLY A 1 88 ? 12.578 12.711 -9.789 1 93.75 88 GLY A C 1
ATOM 668 O O . GLY A 1 88 ? 13.281 13.68 -9.5 1 93.75 88 GLY A O 1
ATOM 669 N N . LEU A 1 89 ? 12.555 12.125 -10.977 1 94.5 89 LEU A N 1
ATOM 670 C CA . LEU A 1 89 ? 13.414 12.609 -12.055 1 94.5 89 LEU A CA 1
ATOM 671 C C . LEU A 1 89 ? 13.055 14.047 -12.43 1 94.5 89 LEU A C 1
ATOM 673 O O . LEU A 1 89 ? 13.938 14.875 -12.648 1 94.5 89 LEU A O 1
ATOM 677 N N . ARG A 1 90 ? 11.836 14.328 -12.469 1 92.94 90 ARG A N 1
ATOM 678 C CA . ARG A 1 90 ? 11.352 15.656 -12.82 1 92.94 90 ARG A CA 1
ATOM 679 C C . ARG A 1 90 ? 11.805 16.688 -11.789 1 92.94 90 ARG A C 1
ATOM 681 O O . ARG A 1 90 ? 12.031 17.859 -12.133 1 92.94 90 ARG A O 1
ATOM 688 N N . ASN A 1 91 ? 12.055 16.25 -10.625 1 89.75 91 ASN A N 1
ATOM 689 C CA . ASN A 1 91 ? 12.391 17.172 -9.547 1 89.75 91 ASN A CA 1
ATOM 690 C C . ASN A 1 91 ? 13.844 17.016 -9.109 1 89.75 91 ASN A C 1
ATOM 692 O O . ASN A 1 91 ? 14.219 17.469 -8.023 1 89.75 91 ASN A O 1
ATOM 696 N N . ALA A 1 92 ? 14.602 16.359 -9.914 1 91.94 92 ALA A N 1
ATOM 697 C CA . ALA A 1 92 ? 16 16.141 -9.57 1 91.94 92 ALA A CA 1
ATOM 698 C C . ALA A 1 92 ? 16.75 17.453 -9.469 1 91.94 92 ALA A C 1
ATOM 700 O O . ALA A 1 92 ? 16.5 18.375 -10.25 1 91.94 92 ALA A O 1
ATOM 701 N N . SER A 1 93 ? 17.625 17.5 -8.57 1 88.75 93 SER A N 1
ATOM 702 C CA . SER A 1 93 ? 18.375 18.719 -8.305 1 88.75 93 SER A CA 1
ATOM 703 C C . SER A 1 93 ? 19.297 19.062 -9.469 1 88.75 93 SER A C 1
ATOM 705 O O . SER A 1 93 ? 19.812 20.188 -9.555 1 88.75 93 SER A O 1
ATOM 707 N N . LEU A 1 94 ? 19.578 18.109 -10.281 1 86.25 94 LEU A N 1
ATOM 708 C CA . LEU A 1 94 ? 20.469 18.312 -11.43 1 86.25 94 LEU A CA 1
ATOM 709 C C . LEU A 1 94 ? 19.984 19.5 -12.273 1 86.25 94 LEU A C 1
ATOM 711 O O . LEU A 1 94 ? 20.812 20.266 -12.773 1 86.25 94 LEU A O 1
ATOM 715 N N . TRP A 1 95 ? 18.703 19.578 -12.328 1 87.19 95 TRP A N 1
ATOM 716 C CA . TRP A 1 95 ? 18.141 20.594 -13.211 1 87.19 95 TRP A CA 1
ATOM 717 C C . TRP A 1 95 ? 18.422 22 -12.68 1 87.19 95 TRP A C 1
ATOM 719 O O . TRP A 1 95 ? 18.812 22.891 -13.438 1 87.19 95 TRP A O 1
ATOM 729 N N . ALA A 1 96 ? 18.406 22.125 -11.391 1 84.19 96 ALA A N 1
ATOM 730 C CA . ALA A 1 96 ? 18.75 23.406 -10.758 1 84.19 96 ALA A CA 1
ATOM 731 C C . ALA A 1 96 ? 20.25 23.609 -10.727 1 84.19 96 ALA A C 1
ATOM 733 O O . ALA A 1 96 ? 20.734 24.734 -10.953 1 84.19 96 ALA A O 1
ATOM 734 N N . ALA A 1 97 ? 20.969 22.578 -10.477 1 86.75 97 ALA A N 1
ATOM 735 C CA . ALA A 1 97 ? 22.422 22.672 -10.383 1 86.75 97 ALA A CA 1
ATOM 736 C C . ALA A 1 97 ? 23.047 23.031 -11.734 1 86.75 97 ALA A C 1
ATOM 738 O O . ALA A 1 97 ? 24.016 23.797 -11.797 1 86.75 97 ALA A O 1
ATOM 739 N N . ALA A 1 98 ? 22.5 22.594 -12.742 1 86.31 98 ALA A N 1
ATOM 740 C CA . ALA A 1 98 ? 23.016 22.844 -14.078 1 86.31 98 ALA A CA 1
ATOM 741 C C . ALA A 1 98 ? 22.812 24.312 -14.477 1 86.31 98 ALA A C 1
ATOM 743 O O . ALA A 1 98 ? 23.562 24.859 -15.273 1 86.31 98 ALA A O 1
ATOM 744 N N . ALA A 1 99 ? 21.875 24.953 -13.836 1 85.69 99 ALA A N 1
ATOM 745 C CA . ALA A 1 99 ? 21.562 26.344 -14.156 1 85.69 99 ALA A CA 1
ATOM 746 C C . ALA A 1 99 ? 22.453 27.297 -13.359 1 85.69 99 ALA A C 1
ATOM 748 O O . ALA A 1 99 ? 22.391 28.516 -13.539 1 85.69 99 ALA A O 1
ATOM 749 N N . GLY A 1 100 ? 23.375 26.734 -12.539 1 84.75 100 GLY A N 1
ATOM 750 C CA . GLY A 1 100 ? 24.219 2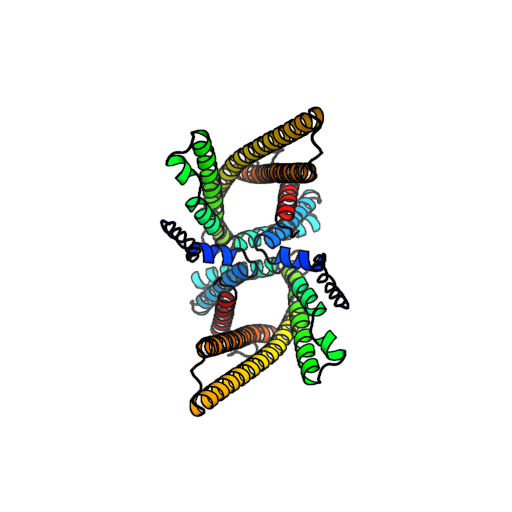7.703 -11.859 1 84.75 100 GLY A CA 1
ATOM 751 C C . GLY A 1 100 ? 24.812 27.172 -10.562 1 84.75 100 GLY A C 1
ATOM 752 O O . GLY A 1 100 ? 25.328 27.938 -9.75 1 84.75 100 GLY A O 1
ATOM 753 N N . GLY A 1 101 ? 24.656 25.938 -10.414 1 85.5 101 GLY A N 1
ATOM 754 C CA . GLY A 1 101 ? 25.188 25.391 -9.18 1 85.5 101 GLY A CA 1
ATOM 755 C C . GLY A 1 101 ? 26.656 25.078 -9.25 1 85.5 101 GLY A C 1
ATOM 756 O O . GLY A 1 101 ? 27.312 25.328 -10.273 1 85.5 101 GLY A O 1
ATOM 757 N N . SER A 1 102 ? 27.234 24.688 -8.227 1 90 102 SER A N 1
ATOM 758 C CA . SER A 1 102 ? 28.625 24.266 -8.156 1 90 102 SER A CA 1
ATOM 759 C C . SER A 1 102 ? 28.844 22.922 -8.852 1 90 102 SER A C 1
ATOM 761 O O . SER A 1 102 ? 27.875 22.219 -9.156 1 90 102 SER A O 1
ATOM 763 N N . ARG A 1 103 ? 30.047 22.641 -9.117 1 90.75 103 ARG A N 1
ATOM 764 C CA . ARG A 1 103 ? 30.375 21.344 -9.719 1 90.75 103 ARG A CA 1
ATOM 765 C C . ARG A 1 103 ? 29.922 20.188 -8.82 1 90.75 103 ARG A C 1
ATOM 767 O O . ARG A 1 103 ? 29.453 19.172 -9.305 1 90.75 103 ARG A O 1
ATOM 774 N N . ALA A 1 104 ? 30.062 20.406 -7.551 1 89.88 104 ALA A N 1
ATOM 775 C CA . ALA A 1 104 ? 29.641 19.391 -6.582 1 89.88 104 ALA A CA 1
ATOM 776 C C . ALA A 1 104 ? 28.141 19.172 -6.645 1 89.88 104 ALA A C 1
ATOM 778 O O . ALA A 1 104 ? 27.672 18.031 -6.594 1 89.88 104 ALA A O 1
ATOM 779 N N . ASP A 1 105 ? 27.438 20.219 -6.844 1 92.44 105 ASP A N 1
ATOM 780 C CA . ASP A 1 105 ? 25.984 20.125 -6.941 1 92.44 105 ASP A CA 1
ATOM 781 C C . ASP A 1 105 ? 25.562 19.375 -8.203 1 92.44 105 ASP A C 1
ATOM 783 O O . ASP A 1 105 ? 24.594 18.609 -8.188 1 92.44 105 ASP A O 1
ATOM 787 N N . VAL A 1 106 ? 26.328 19.625 -9.195 1 93.81 106 VAL A N 1
ATOM 788 C CA . VAL A 1 106 ? 26.031 18.953 -10.461 1 93.81 106 VAL A CA 1
ATOM 789 C C . VAL A 1 106 ? 26.281 17.453 -10.32 1 93.81 106 VAL A C 1
ATOM 791 O O . VAL A 1 106 ? 25.484 16.641 -10.789 1 93.81 106 VAL A O 1
ATOM 794 N N . VAL A 1 107 ? 27.344 17.125 -9.664 1 94.75 107 VAL A N 1
ATOM 795 C CA . VAL A 1 107 ? 27.672 15.719 -9.477 1 94.75 107 VAL A CA 1
ATOM 796 C C . VAL A 1 107 ? 26.609 15.039 -8.625 1 94.75 107 VAL A C 1
ATOM 798 O O . VAL A 1 107 ? 26.125 13.953 -8.961 1 94.75 107 VAL A O 1
ATOM 801 N N . LEU A 1 108 ? 26.203 15.688 -7.59 1 95.25 108 LEU A N 1
ATOM 802 C CA . LEU A 1 108 ? 25.172 15.133 -6.719 1 95.25 108 LEU A CA 1
ATOM 803 C C . LEU A 1 108 ? 23.844 15.008 -7.465 1 95.25 108 LEU A C 1
ATOM 805 O O . LEU A 1 108 ? 23.141 14.008 -7.316 1 95.25 108 LEU A O 1
ATOM 809 N N . GLY A 1 109 ? 23.594 15.984 -8.234 1 95.94 109 GLY A N 1
ATOM 810 C CA . GLY A 1 109 ? 22.391 15.93 -9.062 1 95.94 109 GLY A CA 1
ATOM 811 C C . GLY A 1 109 ? 22.422 14.797 -10.078 1 95.94 109 GLY A C 1
ATOM 812 O O . GLY A 1 109 ? 21.406 14.148 -10.312 1 95.94 109 GLY A O 1
ATOM 813 N N . ALA A 1 110 ? 23.531 14.625 -10.641 1 96.38 110 ALA A N 1
ATOM 814 C CA . ALA A 1 110 ? 23.688 13.539 -11.609 1 96.38 110 ALA A CA 1
ATOM 815 C C . ALA A 1 110 ? 23.5 12.18 -10.945 1 96.38 110 ALA A C 1
ATOM 817 O O . ALA A 1 110 ? 22.891 11.273 -11.523 1 96.38 110 ALA A O 1
ATOM 818 N N . LEU A 1 111 ? 24.031 12.031 -9.734 1 97 111 LEU A N 1
ATOM 819 C CA . LEU A 1 111 ? 23.844 10.789 -8.984 1 97 111 LEU A CA 1
ATOM 820 C C . LEU A 1 111 ? 22.375 10.555 -8.664 1 97 111 LEU A C 1
ATOM 822 O O . LEU A 1 111 ? 21.891 9.422 -8.734 1 97 111 LEU A O 1
ATOM 826 N N . GLU A 1 112 ? 21.688 11.586 -8.414 1 97 112 GLU A N 1
ATOM 827 C CA . GLU A 1 112 ? 20.25 11.477 -8.164 1 97 112 GLU A CA 1
ATOM 828 C C . GLU A 1 112 ? 19.516 10.992 -9.398 1 97 112 GLU A C 1
ATOM 830 O O . GLU A 1 112 ? 18.625 10.141 -9.305 1 97 112 GLU A O 1
ATOM 835 N N . VAL A 1 113 ? 19.891 11.547 -10.484 1 97.62 113 VAL A N 1
ATOM 836 C CA . VAL A 1 113 ? 19.266 11.164 -11.75 1 97.62 113 VAL A CA 1
ATOM 837 C C . VAL A 1 113 ? 19.5 9.68 -12.023 1 97.62 113 VAL A C 1
ATOM 839 O O . VAL A 1 113 ? 18.578 8.953 -12.391 1 97.62 113 VAL A O 1
ATOM 842 N N . VAL A 1 114 ? 20.688 9.25 -11.797 1 97.81 114 VAL A N 1
ATOM 843 C CA . VAL A 1 114 ? 21.016 7.848 -12.016 1 97.81 114 VAL A CA 1
ATOM 844 C C . VAL A 1 114 ? 20.219 6.973 -11.047 1 97.81 114 VAL A C 1
ATOM 846 O O . VAL A 1 114 ? 19.75 5.891 -11.414 1 97.81 114 VAL A O 1
ATOM 849 N N . THR A 1 115 ? 20.078 7.426 -9.844 1 97.62 115 THR A N 1
ATOM 850 C CA . THR A 1 115 ? 19.312 6.68 -8.844 1 97.62 115 THR A CA 1
ATOM 851 C C . THR A 1 115 ? 17.859 6.512 -9.289 1 97.62 115 THR A C 1
ATOM 853 O O . THR A 1 115 ? 17.359 5.391 -9.367 1 97.62 115 THR A O 1
ATOM 856 N N . TYR A 1 116 ? 17.234 7.594 -9.703 1 97.75 116 TYR A N 1
ATOM 857 C CA . TYR A 1 116 ? 15.836 7.559 -10.094 1 97.75 116 TYR A CA 1
ATOM 858 C C . TYR A 1 116 ? 15.648 6.805 -11.406 1 97.75 116 TYR A C 1
ATOM 860 O O . TYR A 1 116 ? 14.719 6.012 -11.547 1 97.75 116 TYR A O 1
ATOM 868 N N . ALA A 1 117 ? 16.547 7.055 -12.328 1 97.88 117 ALA A N 1
ATOM 869 C CA . ALA A 1 117 ? 16.438 6.395 -13.625 1 97.88 117 ALA A CA 1
ATOM 870 C C . ALA A 1 117 ? 16.688 4.895 -13.5 1 97.88 117 ALA A C 1
ATOM 872 O O . ALA A 1 117 ? 15.961 4.09 -14.078 1 97.88 117 ALA A O 1
ATOM 873 N N . GLY A 1 118 ? 17.719 4.559 -12.758 1 98.06 118 GLY A N 1
ATOM 874 C CA . GLY A 1 118 ? 18 3.146 -12.555 1 98.06 118 GLY A CA 1
ATOM 875 C C . GLY A 1 118 ? 16.859 2.396 -11.898 1 98.06 118 GLY A C 1
ATOM 876 O O . GLY A 1 118 ? 16.422 1.36 -12.398 1 98.06 118 GLY A O 1
ATOM 877 N N . GLU A 1 119 ? 16.391 2.955 -10.852 1 97.19 119 GLU A N 1
ATOM 878 C CA . GLU A 1 119 ? 15.266 2.338 -10.148 1 97.19 119 GLU A CA 1
ATOM 879 C C . GLU A 1 119 ? 14.016 2.312 -11.016 1 97.19 119 GLU A C 1
ATOM 881 O O . GLU A 1 119 ? 13.273 1.324 -11.016 1 97.19 119 GLU A O 1
ATOM 886 N N . GLY A 1 120 ? 13.773 3.398 -11.703 1 98.12 120 GLY A N 1
ATOM 887 C CA . GLY A 1 120 ? 12.609 3.477 -12.57 1 98.12 120 GLY A CA 1
ATOM 888 C C . GLY A 1 120 ? 12.617 2.434 -13.672 1 98.12 120 GLY A C 1
ATOM 889 O O . GLY A 1 120 ? 11.602 1.785 -13.922 1 98.12 120 GLY A O 1
ATOM 890 N N . VAL A 1 121 ? 13.695 2.281 -14.32 1 98.06 121 VAL A N 1
ATOM 891 C CA . VAL A 1 121 ? 13.828 1.293 -15.383 1 98.06 121 VAL A CA 1
ATOM 892 C C . VAL A 1 121 ? 13.664 -0.112 -14.812 1 98.06 121 VAL A C 1
ATOM 894 O O . VAL A 1 121 ? 12.984 -0.955 -15.398 1 98.06 121 VAL A O 1
ATOM 897 N N . TYR A 1 122 ? 14.273 -0.337 -13.734 1 97.25 122 TYR A N 1
ATOM 898 C CA . TYR A 1 122 ? 14.133 -1.614 -13.047 1 97.25 122 TYR A CA 1
ATOM 899 C C . TYR A 1 122 ? 12.664 -1.951 -12.82 1 97.25 122 TYR A C 1
ATOM 901 O O . TYR A 1 122 ? 12.195 -3.018 -13.219 1 97.25 122 TYR A O 1
ATOM 909 N N . TYR A 1 123 ? 11.922 -1.001 -12.203 1 97.44 123 TYR A N 1
ATOM 910 C CA . TYR A 1 123 ? 10.523 -1.244 -11.883 1 97.44 123 TYR A CA 1
ATOM 911 C C . TYR A 1 123 ? 9.688 -1.361 -13.148 1 97.44 123 TYR A C 1
ATOM 913 O O . TYR A 1 123 ? 8.719 -2.125 -13.195 1 97.44 123 TYR A O 1
ATOM 921 N N . PHE A 1 124 ? 10.047 -0.624 -14.125 1 97.62 124 PHE A N 1
ATOM 922 C CA . PHE A 1 124 ? 9.305 -0.669 -15.383 1 97.62 124 PHE A CA 1
ATOM 923 C C . PHE A 1 124 ? 9.453 -2.031 -16.047 1 97.62 124 PHE A C 1
ATOM 925 O O . PHE A 1 124 ? 8.469 -2.643 -16.453 1 97.62 124 PHE A O 1
ATOM 932 N N . LEU A 1 125 ? 10.625 -2.525 -16.109 1 96.88 125 LEU A N 1
ATOM 933 C CA . LEU A 1 125 ? 10.883 -3.818 -16.734 1 96.88 125 LEU A CA 1
ATOM 934 C C . LEU A 1 125 ? 10.289 -4.953 -15.906 1 96.88 125 LEU A C 1
ATOM 936 O O . LEU A 1 125 ? 9.852 -5.965 -16.453 1 96.88 125 LEU A O 1
ATOM 940 N N . ASP A 1 126 ? 10.297 -4.715 -14.633 1 94.75 126 ASP A N 1
ATOM 941 C CA . ASP A 1 126 ? 9.75 -5.719 -13.727 1 94.75 126 ASP A CA 1
ATOM 942 C C . ASP A 1 126 ? 8.281 -5.996 -14.031 1 94.75 126 ASP A C 1
ATOM 944 O O . ASP A 1 126 ? 7.793 -7.105 -13.789 1 94.75 126 ASP A O 1
ATOM 948 N N . GLN A 1 127 ? 7.559 -5.07 -14.602 1 95.19 127 GLN A N 1
ATOM 949 C CA . GLN A 1 127 ? 6.16 -5.266 -14.969 1 95.19 127 GLN A CA 1
ATOM 950 C C . GLN A 1 127 ? 6.02 -6.312 -16.078 1 95.19 127 GLN A C 1
ATOM 952 O O . GLN A 1 127 ? 5.121 -7.152 -16.031 1 95.19 127 GLN A O 1
ATOM 957 N N . PHE A 1 128 ? 6.93 -6.289 -16.984 1 95.94 128 PHE A N 1
ATOM 958 C CA . PHE A 1 128 ? 6.875 -7.246 -18.078 1 95.94 128 PHE A CA 1
ATOM 959 C C . PHE A 1 128 ? 7.305 -8.633 -17.609 1 95.94 128 PHE A C 1
ATOM 961 O O . PHE A 1 128 ? 6.75 -9.641 -18.047 1 95.94 128 PHE A O 1
ATOM 968 N N . ILE A 1 129 ? 8.227 -8.617 -16.75 1 94.88 129 ILE A N 1
ATOM 969 C CA . ILE A 1 129 ? 8.688 -9.883 -16.203 1 94.88 129 ILE A CA 1
ATOM 970 C C . ILE A 1 129 ? 7.543 -10.555 -15.438 1 94.88 129 ILE A C 1
ATOM 972 O O . ILE A 1 129 ? 7.328 -11.766 -15.562 1 94.88 129 ILE A O 1
ATOM 976 N N . TRP A 1 130 ? 6.816 -9.766 -14.711 1 94.69 130 TRP A N 1
ATOM 977 C CA . TRP A 1 130 ? 5.656 -10.289 -13.992 1 94.69 130 TRP A CA 1
ATOM 978 C C . TRP A 1 130 ? 4.637 -10.883 -14.961 1 94.69 130 TRP A C 1
ATOM 980 O O . TRP A 1 130 ? 4.129 -11.984 -14.734 1 94.69 130 TRP A O 1
ATOM 990 N N . LEU A 1 131 ? 4.363 -10.219 -16.062 1 95.06 131 LEU A N 1
ATOM 991 C CA . LEU A 1 131 ? 3.393 -10.703 -17.047 1 95.06 131 LEU A CA 1
ATOM 992 C C . LEU A 1 131 ? 3.867 -12.008 -17.688 1 95.06 131 LEU A C 1
ATOM 994 O O . LEU A 1 131 ? 3.057 -12.891 -17.969 1 95.06 131 LEU A O 1
ATOM 998 N N . MET A 1 132 ? 5.121 -12.156 -17.875 1 94.56 132 MET A N 1
ATOM 999 C CA . MET A 1 132 ? 5.684 -13.383 -18.422 1 94.56 132 MET A CA 1
ATOM 1000 C C . MET A 1 132 ? 5.57 -14.539 -17.438 1 94.56 132 MET A C 1
ATOM 1002 O O . MET A 1 132 ? 5.16 -15.641 -17.797 1 94.56 132 MET A O 1
ATOM 1006 N N . LYS A 1 133 ? 5.871 -14.227 -16.203 1 91 133 LYS A N 1
ATOM 1007 C CA . LYS A 1 133 ? 5.805 -15.266 -15.172 1 91 133 LYS A CA 1
ATOM 1008 C C . LYS A 1 133 ? 4.367 -15.695 -14.914 1 91 133 LYS A C 1
ATOM 1010 O O . LYS A 1 133 ? 4.109 -16.859 -14.578 1 91 133 LYS A O 1
ATOM 1015 N N . ALA A 1 134 ? 3.443 -14.766 -15.102 1 91.25 134 ALA A N 1
ATOM 1016 C CA . ALA A 1 134 ? 2.023 -15.078 -14.953 1 91.25 134 ALA A CA 1
ATOM 1017 C C . ALA A 1 134 ? 1.501 -15.844 -16.172 1 91.25 134 ALA A C 1
ATOM 1019 O O . ALA A 1 134 ? 0.371 -16.344 -16.156 1 91.25 134 ALA A O 1
ATOM 1020 N N . GLY A 1 135 ? 2.281 -15.969 -17.234 1 90.38 135 GLY A N 1
ATOM 1021 C CA . GLY A 1 135 ? 1.916 -16.719 -18.422 1 90.38 135 GLY A CA 1
ATOM 1022 C C . GLY A 1 135 ? 1.062 -15.93 -19.391 1 90.38 135 GLY A C 1
ATOM 1023 O O . GLY A 1 135 ? 0.415 -16.5 -20.266 1 90.38 135 GLY A O 1
ATOM 1024 N N . VAL A 1 136 ? 1.028 -14.633 -19.234 1 92.56 136 VAL A N 1
ATOM 1025 C CA . VAL A 1 136 ? 0.186 -13.773 -20.062 1 92.56 136 VAL A CA 1
ATOM 1026 C C . VAL A 1 136 ? 0.879 -13.5 -21.391 1 92.56 136 VAL A C 1
ATOM 1028 O O . VAL A 1 136 ? 0.231 -13.461 -22.438 1 92.56 136 VAL A O 1
ATOM 1031 N N . ILE A 1 137 ? 2.215 -13.328 -21.312 1 93.12 137 ILE A N 1
ATOM 1032 C CA . ILE A 1 137 ? 2.986 -13.109 -22.531 1 93.12 137 ILE A CA 1
ATOM 1033 C C . ILE A 1 137 ? 4.125 -14.125 -22.625 1 93.12 137 ILE A C 1
ATOM 1035 O O . ILE A 1 137 ? 4.422 -14.812 -21.641 1 93.12 137 ILE A O 1
ATOM 1039 N N . SER A 1 138 ? 4.664 -14.242 -23.797 1 93.31 138 SER A N 1
ATOM 1040 C CA . SER A 1 138 ? 5.691 -15.234 -24.062 1 93.31 138 SER A CA 1
ATOM 1041 C C . SER A 1 138 ? 6.922 -15.016 -23.188 1 93.31 138 SER A C 1
ATOM 1043 O O . SER A 1 138 ? 7.32 -13.875 -22.953 1 93.31 138 SER A O 1
ATOM 1045 N N . LYS A 1 139 ? 7.512 -16.109 -22.781 1 93.38 139 LYS A N 1
ATOM 1046 C CA . LYS A 1 139 ? 8.703 -16.094 -21.938 1 93.38 139 LYS A CA 1
ATOM 1047 C C . LYS A 1 139 ? 9.969 -15.953 -22.766 1 93.38 139 LYS A C 1
ATOM 1049 O O . LYS A 1 139 ? 11.078 -16.016 -22.234 1 93.38 139 LYS A O 1
ATOM 1054 N N . ALA A 1 140 ? 9.891 -15.695 -23.984 1 93.5 140 ALA A N 1
ATOM 1055 C CA . ALA A 1 140 ? 11.016 -15.656 -24.906 1 93.5 140 ALA A CA 1
ATOM 1056 C C . ALA A 1 140 ? 12.047 -14.617 -24.469 1 93.5 140 ALA A C 1
ATOM 1058 O O . ALA A 1 140 ? 13.258 -14.852 -24.578 1 93.5 140 ALA A O 1
ATOM 1059 N N . LEU A 1 141 ? 11.57 -13.5 -23.906 1 93.44 141 LEU A N 1
ATOM 1060 C CA . LEU A 1 141 ? 12.477 -12.406 -23.562 1 93.44 141 LEU A CA 1
ATOM 1061 C C . LEU A 1 141 ? 12.703 -12.328 -22.062 1 93.44 141 LEU A C 1
ATOM 1063 O O . LEU A 1 141 ? 13.297 -11.367 -21.562 1 93.44 141 LEU A O 1
ATOM 1067 N N . GLU A 1 142 ? 12.297 -13.281 -21.312 1 93.62 142 GLU A N 1
ATOM 1068 C CA . GLU A 1 142 ? 12.32 -13.219 -19.844 1 93.62 142 GLU A CA 1
ATOM 1069 C C . GLU A 1 142 ? 13.75 -13.062 -19.328 1 93.62 142 GLU A C 1
ATOM 1071 O O . GLU A 1 142 ? 14.016 -12.188 -18.5 1 93.62 142 GLU A O 1
ATOM 1076 N N . ARG A 1 143 ? 14.664 -13.844 -19.828 1 91.62 143 ARG A N 1
ATOM 1077 C CA . ARG A 1 143 ? 16.047 -13.812 -19.359 1 91.62 143 ARG A CA 1
ATOM 1078 C C . ARG A 1 143 ? 16.703 -12.469 -19.656 1 91.62 143 ARG A C 1
ATOM 1080 O O . ARG A 1 143 ? 17.359 -11.883 -18.812 1 91.62 143 ARG A O 1
ATOM 1087 N N . ARG A 1 144 ? 16.5 -11.984 -20.859 1 93.19 144 ARG A N 1
ATOM 1088 C CA . ARG A 1 144 ? 17.094 -10.719 -21.281 1 93.19 144 ARG A CA 1
ATOM 1089 C C . ARG A 1 144 ? 16.547 -9.555 -20.453 1 93.19 144 ARG A C 1
ATOM 1091 O O . ARG A 1 144 ? 17.297 -8.688 -20.016 1 93.19 144 ARG A O 1
ATOM 1098 N N . LEU A 1 145 ? 15.258 -9.547 -20.281 1 95 145 LEU A N 1
ATOM 1099 C CA . LEU A 1 145 ? 14.633 -8.469 -19.531 1 95 145 LEU A CA 1
ATOM 1100 C C . LEU A 1 145 ? 15.031 -8.531 -18.062 1 95 145 LEU A C 1
ATOM 1102 O O . LEU A 1 145 ? 15.227 -7.492 -17.422 1 95 145 LEU A O 1
ATOM 1106 N N . SER A 1 146 ? 15.141 -9.711 -17.547 1 93.31 146 SER A N 1
ATOM 1107 C CA . SER A 1 146 ? 15.562 -9.875 -16.172 1 93.31 146 SER A CA 1
ATOM 1108 C C . SER A 1 146 ? 16.984 -9.352 -15.961 1 93.31 146 SER A C 1
ATOM 1110 O O . SER A 1 146 ? 17.266 -8.703 -14.953 1 93.31 146 SER A O 1
ATOM 1112 N N . ARG A 1 147 ? 17.844 -9.617 -16.859 1 93.44 147 ARG A N 1
ATOM 1113 C CA . ARG A 1 147 ? 19.219 -9.133 -16.781 1 93.44 147 ARG A CA 1
ATOM 1114 C C . ARG A 1 147 ? 19.266 -7.609 -16.875 1 93.44 147 ARG A C 1
ATOM 1116 O O . ARG A 1 147 ? 19.969 -6.957 -16.094 1 93.44 147 ARG A O 1
ATOM 1123 N N . ALA A 1 148 ? 18.578 -7.117 -17.844 1 95.62 148 ALA A N 1
ATOM 1124 C CA . ALA A 1 148 ? 18.531 -5.664 -18 1 95.62 148 ALA A CA 1
ATOM 1125 C C . ALA A 1 148 ? 17.984 -4.992 -16.734 1 95.62 148 ALA A C 1
ATOM 1127 O O . ALA A 1 148 ? 18.5 -3.959 -16.312 1 95.62 148 ALA A O 1
ATOM 1128 N N . SER A 1 149 ? 16.938 -5.598 -16.219 1 96.12 149 SER A N 1
ATOM 1129 C CA . SER A 1 149 ? 16.344 -5.094 -14.977 1 96.12 149 SER A CA 1
ATOM 1130 C C . SER A 1 149 ? 17.359 -5.102 -13.844 1 96.12 149 SER A C 1
ATOM 1132 O O . SER A 1 149 ? 17.484 -4.121 -13.102 1 96.12 149 SER A O 1
ATOM 1134 N N . ALA A 1 150 ? 18.109 -6.141 -13.719 1 94.62 150 ALA A N 1
ATOM 1135 C CA . ALA A 1 150 ? 19.094 -6.277 -12.656 1 94.62 150 ALA A CA 1
ATOM 1136 C C . ALA A 1 150 ? 20.219 -5.25 -12.805 1 94.62 150 ALA A C 1
ATOM 1138 O O . ALA A 1 150 ? 20.688 -4.684 -11.812 1 94.62 150 ALA A O 1
ATOM 1139 N N . TYR A 1 151 ? 20.625 -5 -14.023 1 96.56 151 TYR A N 1
ATOM 1140 C CA . TY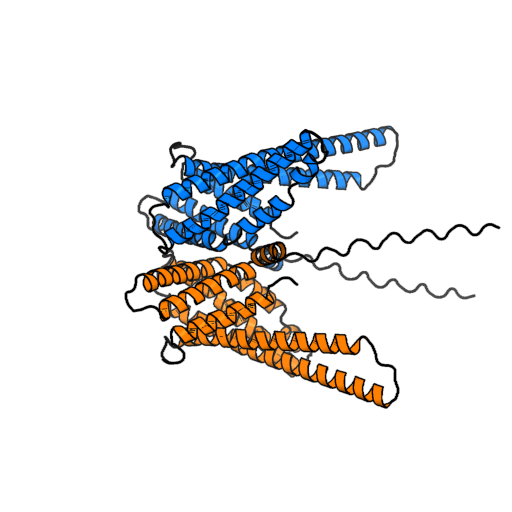R A 1 151 ? 21.656 -3.996 -14.281 1 96.56 151 TYR A CA 1
ATOM 1141 C C . TYR A 1 151 ? 21.156 -2.605 -13.898 1 96.56 151 TYR A C 1
ATOM 1143 O O . TYR A 1 151 ? 21.906 -1.83 -13.281 1 96.56 151 TYR A O 1
ATOM 1151 N N . ALA A 1 152 ? 20.016 -2.33 -14.297 1 97.5 152 ALA A N 1
ATOM 1152 C CA . ALA A 1 152 ? 19.438 -1.029 -13.961 1 97.5 152 ALA A CA 1
ATOM 1153 C C . ALA A 1 152 ? 19.328 -0.852 -12.453 1 97.5 152 ALA A C 1
ATOM 1155 O O . ALA A 1 152 ? 19.672 0.205 -11.914 1 97.5 152 ALA A O 1
ATOM 1156 N N . GLU A 1 153 ? 18.891 -1.845 -11.852 1 96.38 153 GLU A N 1
ATOM 1157 C CA . GLU A 1 153 ? 18.766 -1.835 -10.398 1 96.38 153 GLU A CA 1
ATOM 1158 C C . GLU A 1 153 ? 20.109 -1.616 -9.719 1 96.38 153 GLU A C 1
ATOM 1160 O O . GLU A 1 153 ? 20.219 -0.803 -8.805 1 96.38 153 GLU A O 1
ATOM 1165 N N . ALA A 1 154 ? 21.078 -2.316 -10.156 1 96.56 154 ALA A N 1
ATOM 1166 C CA . ALA A 1 154 ? 22.422 -2.207 -9.586 1 96.56 154 ALA A CA 1
ATOM 1167 C C . ALA A 1 154 ? 22.984 -0.8 -9.773 1 96.56 154 ALA A C 1
ATOM 1169 O O . ALA A 1 154 ? 23.609 -0.246 -8.859 1 96.56 154 ALA A O 1
ATOM 1170 N N . ALA A 1 155 ? 22.766 -0.29 -10.914 1 97.44 155 ALA A N 1
ATOM 1171 C CA . ALA A 1 155 ? 23.219 1.075 -11.172 1 97.44 155 ALA A CA 1
ATOM 1172 C C . ALA A 1 155 ? 22.547 2.064 -10.227 1 97.44 155 ALA A C 1
ATOM 1174 O O . ALA A 1 155 ? 23.203 2.973 -9.703 1 97.44 155 ALA A O 1
ATOM 1175 N N . GLY A 1 156 ? 21.297 1.868 -10.023 1 97.88 156 GLY A N 1
ATOM 1176 C CA . GLY A 1 156 ? 20.562 2.717 -9.086 1 97.88 156 GLY A CA 1
ATOM 1177 C C . GLY A 1 156 ? 21.094 2.631 -7.672 1 97.88 156 GLY A C 1
ATOM 1178 O O . GLY A 1 156 ? 21.297 3.656 -7.016 1 97.88 156 GLY A O 1
ATOM 1179 N N . TYR A 1 157 ? 21.359 1.451 -7.27 1 97.69 157 TYR A N 1
ATOM 1180 C CA . TYR A 1 157 ? 21.875 1.264 -5.918 1 97.69 157 TYR A CA 1
ATOM 1181 C C . TYR A 1 157 ? 23.266 1.88 -5.781 1 97.69 157 TYR A C 1
ATOM 1183 O O . TYR A 1 157 ? 23.578 2.512 -4.77 1 97.69 157 TYR A O 1
ATOM 1191 N N . ALA A 1 158 ? 24.109 1.723 -6.746 1 97.75 158 ALA A N 1
ATOM 1192 C CA . ALA A 1 158 ? 25.469 2.27 -6.699 1 97.75 158 ALA A CA 1
ATOM 1193 C C . ALA A 1 158 ? 25.438 3.787 -6.539 1 97.75 158 ALA A C 1
ATOM 1195 O O . ALA A 1 158 ? 26.141 4.344 -5.699 1 97.75 158 ALA A O 1
ATOM 1196 N N . ALA A 1 159 ? 24.625 4.379 -7.297 1 98.06 159 ALA A N 1
ATOM 1197 C CA . ALA A 1 159 ? 24.516 5.836 -7.223 1 98.06 159 ALA A CA 1
ATOM 1198 C C . ALA A 1 159 ? 23.922 6.273 -5.883 1 98.06 159 ALA A C 1
ATOM 1200 O O . ALA A 1 159 ? 24.375 7.254 -5.289 1 98.06 159 ALA A O 1
ATOM 1201 N N . ASN A 1 160 ? 22.984 5.547 -5.395 1 97.5 160 ASN A N 1
ATOM 1202 C CA . ASN A 1 160 ? 22.344 5.891 -4.129 1 97.5 160 ASN A CA 1
ATOM 1203 C C . ASN A 1 160 ? 23.297 5.715 -2.953 1 97.5 160 ASN A C 1
ATOM 1205 O O . ASN A 1 160 ? 23.25 6.48 -1.988 1 97.5 160 ASN A O 1
ATOM 1209 N N . ILE A 1 161 ? 24.062 4.738 -3.041 1 98.19 161 ILE A N 1
ATOM 1210 C CA . ILE A 1 161 ? 25.078 4.523 -2.012 1 98.19 161 ILE A CA 1
ATOM 1211 C C . ILE A 1 161 ? 26.031 5.711 -1.967 1 98.19 161 ILE A C 1
ATOM 1213 O O . ILE A 1 161 ? 26.312 6.246 -0.893 1 98.19 161 ILE A O 1
ATOM 1217 N N . ALA A 1 162 ? 26.469 6.133 -3.113 1 97.94 162 ALA A N 1
ATOM 1218 C CA . ALA A 1 162 ? 27.375 7.285 -3.184 1 97.94 162 ALA A CA 1
ATOM 1219 C C . ALA A 1 162 ? 26.703 8.523 -2.588 1 97.94 162 ALA A C 1
ATOM 1221 O O . ALA A 1 162 ? 27.344 9.266 -1.83 1 97.94 162 ALA A O 1
ATOM 1222 N N . LEU A 1 163 ? 25.5 8.711 -2.873 1 96.5 163 LEU A N 1
ATOM 1223 C CA . LEU A 1 163 ? 24.75 9.859 -2.365 1 96.5 163 LEU A CA 1
ATOM 1224 C C . LEU A 1 163 ? 24.641 9.805 -0.846 1 96.5 163 LEU A C 1
ATOM 1226 O O . LEU A 1 163 ? 24.891 10.797 -0.164 1 96.5 163 LEU A O 1
ATOM 1230 N N . ASN A 1 164 ? 24.312 8.648 -0.395 1 96.69 164 ASN A N 1
ATOM 1231 C CA . ASN A 1 164 ? 24.109 8.523 1.044 1 96.69 164 ASN A CA 1
ATOM 1232 C C . ASN A 1 164 ? 25.422 8.602 1.807 1 96.69 164 ASN A C 1
ATOM 1234 O O . ASN A 1 164 ? 25.469 9.109 2.928 1 96.69 164 ASN A O 1
ATOM 1238 N N . LEU A 1 165 ? 26.484 8.117 1.193 1 97.44 165 LEU A N 1
ATOM 1239 C CA . LEU A 1 165 ? 27.797 8.281 1.815 1 97.44 165 LEU A CA 1
ATOM 1240 C C . LEU A 1 165 ? 28.172 9.758 1.916 1 97.44 165 LEU A C 1
ATOM 1242 O O . LEU A 1 165 ? 28.719 10.195 2.93 1 97.44 165 LEU A O 1
ATOM 1246 N N . HIS A 1 166 ? 27.844 10.445 0.888 1 96.38 166 HIS A N 1
ATOM 1247 C CA . HIS A 1 166 ? 28.078 11.883 0.923 1 96.38 166 HIS A CA 1
ATOM 1248 C C . HIS A 1 166 ? 27.266 12.547 2.023 1 96.38 166 HIS A C 1
ATOM 1250 O O . HIS A 1 166 ? 27.781 13.383 2.77 1 96.38 166 HIS A O 1
ATOM 1256 N N . ARG A 1 167 ? 26.047 12.18 2.117 1 95.38 167 ARG A N 1
ATOM 1257 C CA . ARG A 1 167 ? 25.172 12.758 3.131 1 95.38 167 ARG A CA 1
ATOM 1258 C C . ARG A 1 167 ? 25.672 12.43 4.535 1 95.38 167 ARG A C 1
ATOM 1260 O O . ARG A 1 167 ? 25.594 13.266 5.434 1 95.38 167 ARG A O 1
ATOM 1267 N N . VAL A 1 168 ? 26.141 11.234 4.746 1 96.75 168 VAL A N 1
ATOM 1268 C CA . VAL A 1 168 ? 26.703 10.836 6.035 1 96.75 168 VAL A CA 1
ATOM 1269 C C . VAL A 1 168 ? 27.891 11.734 6.383 1 96.75 168 VAL A C 1
ATOM 1271 O O . VAL A 1 168 ? 28 12.203 7.516 1 96.75 168 VAL A O 1
ATOM 1274 N N . ARG A 1 169 ? 28.703 12.016 5.422 1 96.31 169 ARG A N 1
ATOM 1275 C CA . ARG A 1 169 ? 29.875 12.852 5.641 1 96.31 169 ARG A CA 1
ATOM 1276 C C . ARG A 1 169 ? 29.453 14.281 5.98 1 96.31 169 ARG A C 1
ATOM 1278 O O . ARG A 1 169 ? 30.031 14.898 6.887 1 96.31 169 ARG A O 1
ATOM 1285 N N . VAL A 1 170 ? 28.531 14.758 5.258 1 95.38 170 VAL A N 1
ATOM 1286 C CA . VAL A 1 170 ? 28.062 16.109 5.5 1 95.38 170 VAL A CA 1
ATOM 1287 C C . VAL A 1 170 ? 27.5 16.219 6.914 1 95.38 170 VAL A C 1
ATOM 1289 O O . VAL A 1 170 ? 27.797 17.156 7.641 1 95.38 170 VAL A O 1
ATOM 1292 N N . LEU A 1 171 ? 26.719 15.211 7.289 1 96.38 171 LEU A N 1
ATOM 1293 C CA . LEU A 1 171 ? 26.125 15.203 8.617 1 96.38 171 LEU A CA 1
ATOM 1294 C C . LEU A 1 171 ? 27.188 15.086 9.695 1 96.38 171 LEU A C 1
ATOM 1296 O O . LEU A 1 171 ? 27.078 15.695 10.758 1 96.38 171 LEU A O 1
ATOM 1300 N N . GLN A 1 172 ? 28.203 14.375 9.383 1 96.31 172 GLN A N 1
ATOM 1301 C CA . GLN A 1 172 ? 29.328 14.234 10.305 1 96.31 172 GLN A CA 1
ATOM 1302 C C . GLN A 1 172 ? 30.047 15.57 10.5 1 96.31 172 GLN A C 1
ATOM 1304 O O . GLN A 1 172 ? 30.375 15.945 11.633 1 96.31 172 GLN A O 1
ATOM 1309 N N . LEU A 1 173 ? 30.266 16.266 9.438 1 96 173 LEU A N 1
ATOM 1310 C CA . LEU A 1 173 ? 30.938 17.547 9.492 1 96 173 LEU A CA 1
ATOM 1311 C C . LEU A 1 173 ? 30.094 18.578 10.234 1 96 173 LEU A C 1
ATOM 1313 O O . LEU A 1 173 ? 30.609 19.375 11.016 1 96 173 LEU A O 1
ATOM 1317 N N . GLN A 1 174 ? 28.812 18.5 10.008 1 95.81 174 GLN A N 1
ATOM 1318 C CA . GLN A 1 174 ? 27.906 19.391 10.719 1 95.81 174 GLN A CA 1
ATOM 1319 C C . GLN A 1 174 ? 27.922 19.109 12.219 1 95.81 174 GLN A C 1
ATOM 1321 O O . GLN A 1 174 ? 27.891 20.047 13.031 1 95.81 174 GLN A O 1
ATOM 1326 N N . GLU A 1 175 ? 27.922 17.812 12.516 1 95.56 175 GLU A N 1
ATOM 1327 C CA . GLU A 1 175 ? 27.984 17.422 13.922 1 95.56 175 GLU A CA 1
ATOM 1328 C C . GLU A 1 175 ? 29.281 17.906 14.57 1 95.56 175 GLU A C 1
ATOM 1330 O O . GLU A 1 175 ? 29.25 18.453 15.672 1 95.56 175 GLU A O 1
ATOM 1335 N N . PHE A 1 176 ? 30.391 17.781 13.914 1 94.62 176 PHE A N 1
ATOM 1336 C CA . PHE A 1 176 ? 31.688 18.203 14.414 1 94.62 176 PHE A CA 1
ATOM 1337 C C . PHE A 1 176 ? 31.734 19.719 14.602 1 94.62 176 PHE A C 1
ATOM 1339 O O . PHE A 1 176 ? 32.219 20.219 15.617 1 94.62 176 PHE A O 1
ATOM 1346 N N . ALA A 1 177 ? 31.203 20.391 13.664 1 95.19 177 ALA A N 1
ATOM 1347 C CA . ALA A 1 177 ? 31.188 21.844 13.734 1 95.19 177 ALA A CA 1
ATOM 1348 C C . ALA A 1 177 ? 30.344 22.328 14.914 1 95.19 177 ALA A C 1
ATOM 1350 O O . ALA A 1 177 ? 30.719 23.266 15.609 1 95.19 177 ALA A O 1
ATOM 1351 N N . LEU A 1 178 ? 29.234 21.656 15.07 1 94.69 178 LEU A N 1
ATOM 1352 C CA . LEU A 1 178 ? 28.344 22.047 16.156 1 94.69 178 LEU A CA 1
ATOM 1353 C C . LEU A 1 178 ? 28.984 21.766 17.516 1 94.69 178 LEU A C 1
ATOM 1355 O O . LEU A 1 178 ? 28.875 22.562 18.438 1 94.69 178 LEU A O 1
ATOM 1359 N N . ARG A 1 179 ? 29.703 20.703 17.625 1 93.44 179 ARG A N 1
ATOM 1360 C CA . ARG A 1 179 ? 30.391 20.359 18.859 1 93.44 179 ARG A CA 1
ATOM 1361 C C . ARG A 1 179 ? 31.547 21.328 19.125 1 93.44 179 ARG A C 1
ATOM 1363 O O . ARG A 1 179 ? 31.766 21.734 20.281 1 93.44 179 ARG A O 1
ATOM 1370 N N . ALA A 1 180 ? 32.219 21.703 18.125 1 94.25 180 ALA A N 1
ATOM 1371 C CA . ALA A 1 180 ? 33.312 22.641 18.234 1 94.25 180 ALA A CA 1
ATOM 1372 C C . ALA A 1 180 ? 32.844 24.031 18.672 1 94.25 180 ALA A C 1
ATOM 1374 O O . ALA A 1 180 ? 33.438 24.672 19.516 1 94.25 180 ALA A O 1
ATOM 1375 N N . ARG A 1 181 ? 31.75 24.406 18.078 1 92.81 181 ARG A N 1
ATOM 1376 C CA . ARG A 1 181 ? 31.172 25.688 18.422 1 92.81 181 ARG A CA 1
ATOM 1377 C C . ARG A 1 181 ? 30.703 25.703 19.875 1 92.81 181 ARG A C 1
ATOM 1379 O O . ARG A 1 181 ? 30.875 26.688 20.594 1 92.81 181 ARG A O 1
ATOM 1386 N N . ALA A 1 182 ? 30.109 24.609 20.281 1 92.31 182 ALA A N 1
ATOM 1387 C CA . ALA A 1 182 ? 29.641 24.484 21.656 1 92.31 182 ALA A CA 1
ATOM 1388 C C . ALA A 1 182 ? 30.812 24.484 22.641 1 92.31 182 ALA A C 1
ATOM 1390 O O . ALA A 1 182 ? 30.75 25.109 23.703 1 92.31 182 ALA A O 1
ATOM 1391 N N . ALA A 1 183 ? 31.906 23.844 22.312 1 91.81 183 ALA A N 1
ATOM 1392 C CA . ALA A 1 183 ? 33.094 23.797 23.156 1 91.81 183 ALA A CA 1
ATOM 1393 C C . ALA A 1 183 ? 33.75 25.172 23.266 1 91.81 183 ALA A C 1
ATOM 1395 O O . ALA A 1 183 ? 34.188 25.562 24.344 1 91.81 183 ALA A O 1
ATOM 1396 N N . LYS A 1 184 ? 33.781 25.859 22.188 1 93.5 184 LYS A N 1
ATOM 1397 C CA . LYS A 1 184 ? 34.344 27.203 22.172 1 93.5 184 LYS A CA 1
ATOM 1398 C C . LYS A 1 184 ? 33.5 28.156 23.016 1 93.5 184 LYS A C 1
ATOM 1400 O O . LYS A 1 184 ? 34.062 28.969 23.781 1 93.5 184 LYS A O 1
ATOM 1405 N N . ALA A 1 185 ? 32.25 28.016 22.859 1 92.81 185 ALA A N 1
ATOM 1406 C CA . ALA A 1 185 ? 31.359 28.844 23.656 1 92.81 185 ALA A CA 1
ATOM 1407 C C . ALA A 1 185 ? 31.516 28.562 25.141 1 92.81 185 ALA A C 1
ATOM 1409 O O . ALA A 1 185 ? 31.5 29.484 25.969 1 92.81 185 ALA A O 1
ATOM 1410 N N . ALA A 1 186 ? 31.625 27.344 25.516 1 90.62 186 ALA A N 1
ATOM 1411 C CA . ALA A 1 186 ? 31.812 26.953 26.906 1 90.62 186 ALA A CA 1
ATOM 1412 C C . ALA A 1 186 ? 33.125 27.516 27.453 1 90.62 186 ALA A C 1
ATOM 1414 O O . ALA A 1 186 ? 33.188 27.984 28.594 1 90.62 186 ALA A O 1
ATOM 1415 N N . LYS A 1 187 ? 34.188 27.578 26.688 1 93.56 187 LYS A N 1
ATOM 1416 C CA . LYS A 1 187 ? 35.5 28.094 27.078 1 93.56 187 LYS A CA 1
ATOM 1417 C C . LYS A 1 187 ? 35.438 29.609 27.297 1 93.56 187 LYS A C 1
ATOM 1419 O O . LYS A 1 187 ? 36.125 30.156 28.156 1 93.56 187 LYS A O 1
ATOM 1424 N N . ASP A 1 188 ? 34.5 30.25 26.547 1 93.31 188 ASP A N 1
ATOM 1425 C CA . ASP A 1 188 ? 34.375 31.703 26.625 1 93.31 188 ASP A CA 1
ATOM 1426 C C . ASP A 1 188 ? 33.406 32.094 27.734 1 93.31 188 ASP A C 1
ATOM 1428 O O . ASP A 1 188 ? 33.094 33.281 27.906 1 93.31 188 ASP A O 1
ATOM 1432 N N . GLY A 1 189 ? 32.844 31.109 28.438 1 90.25 189 GLY A N 1
ATOM 1433 C CA . GLY A 1 189 ? 32 31.359 29.609 1 90.25 189 GLY A CA 1
ATOM 1434 C C . GLY A 1 189 ? 30.547 31.562 29.266 1 90.25 189 GLY A C 1
ATOM 1435 O O . GLY A 1 189 ? 29.781 32.094 30.062 1 90.25 189 GLY A O 1
ATOM 1436 N N . ALA A 1 190 ? 30.203 31.281 28.031 1 89.12 190 ALA A N 1
ATOM 1437 C CA . ALA A 1 190 ? 28.797 31.422 27.641 1 89.12 190 ALA A CA 1
ATOM 1438 C C . ALA A 1 190 ? 27.922 30.359 28.281 1 89.12 190 ALA A C 1
ATOM 1440 O O . ALA A 1 190 ? 28.375 29.234 28.516 1 89.12 190 ALA A O 1
ATOM 1441 N N . PRO A 1 191 ? 26.75 30.609 28.672 1 89.25 191 PRO A N 1
ATOM 1442 C CA . PRO A 1 191 ? 25.844 29.594 29.219 1 89.25 191 PRO A CA 1
ATOM 1443 C C . PRO A 1 191 ? 25.484 28.516 28.203 1 89.25 191 PRO A C 1
ATOM 1445 O O . PRO A 1 191 ? 25.375 28.797 27 1 89.25 191 PRO A O 1
ATOM 1448 N N . PRO A 1 192 ? 25.453 27.391 28.625 1 84.19 192 PRO A N 1
ATOM 1449 C CA . PRO A 1 192 ? 25.141 26.281 27.719 1 84.19 192 PRO A CA 1
ATOM 1450 C C . PRO A 1 192 ? 23.781 26.438 27.031 1 84.19 192 PRO A C 1
ATOM 1452 O O . PRO A 1 192 ? 22.828 26.891 27.656 1 84.19 192 PRO A O 1
ATOM 1455 N N . ASP A 1 193 ? 23.703 26.391 25.766 1 87.56 193 ASP A N 1
ATOM 1456 C CA . ASP A 1 193 ? 22.469 26.359 24.984 1 87.56 193 ASP A CA 1
ATOM 1457 C C . ASP A 1 193 ? 21.766 25.016 25.125 1 87.56 193 ASP A C 1
ATOM 1459 O O . ASP A 1 193 ? 22.297 23.984 24.688 1 87.56 193 ASP A O 1
ATOM 1463 N N . PRO A 1 194 ? 20.688 24.984 25.797 1 89.94 194 PRO A N 1
ATOM 1464 C CA . PRO A 1 194 ? 19.984 23.734 26.047 1 89.94 194 PRO A CA 1
ATOM 1465 C C . PRO A 1 194 ? 19.562 23.031 24.75 1 89.94 194 PRO A C 1
ATOM 1467 O O . PRO A 1 194 ? 19.297 21.828 24.766 1 89.94 194 PRO A O 1
ATOM 1470 N N . ALA A 1 195 ? 19.5 23.734 23.625 1 92.94 195 ALA A N 1
ATOM 1471 C CA . ALA A 1 195 ? 19.062 23.156 22.359 1 92.94 195 ALA A CA 1
ATOM 1472 C C . ALA A 1 195 ? 20.203 22.406 21.672 1 92.94 195 ALA A C 1
ATOM 1474 O O . ALA A 1 195 ? 19.953 21.594 20.781 1 92.94 195 ALA A O 1
ATOM 1475 N N . THR A 1 196 ? 21.422 22.641 22.125 1 92.12 196 THR A N 1
ATOM 1476 C CA . THR A 1 196 ? 22.578 22.125 21.422 1 92.12 196 THR A CA 1
ATOM 1477 C C . THR A 1 196 ? 22.641 20.594 21.516 1 92.12 196 THR A C 1
ATOM 1479 O O . THR A 1 196 ? 22.797 19.906 20.5 1 92.12 196 THR A O 1
ATOM 1482 N N . PRO A 1 197 ? 22.422 20.078 22.734 1 91.56 197 PRO A N 1
ATOM 1483 C CA . PRO A 1 197 ? 22.438 18.609 22.812 1 91.56 197 PRO A CA 1
ATOM 1484 C C . PRO A 1 197 ? 21.344 17.953 21.969 1 91.56 197 PRO A C 1
ATOM 1486 O O . PRO A 1 197 ? 21.562 16.906 21.375 1 91.56 197 PRO A O 1
ATOM 1489 N N . ARG A 1 198 ? 20.203 18.531 21.906 1 94.31 198 ARG A N 1
ATOM 1490 C CA . ARG A 1 198 ? 19.109 18.016 21.094 1 94.31 198 ARG A CA 1
ATOM 1491 C C . ARG A 1 198 ? 19.453 18.062 19.609 1 94.31 198 ARG A C 1
ATOM 1493 O O . ARG A 1 198 ? 19.141 17.141 18.859 1 94.31 198 ARG A O 1
ATOM 1500 N N . ARG A 1 199 ? 20.109 19.125 19.297 1 95.31 199 ARG A N 1
ATOM 1501 C CA . ARG A 1 199 ? 20.5 19.266 17.891 1 95.31 199 ARG A CA 1
ATOM 1502 C C . ARG A 1 199 ? 21.562 18.234 17.516 1 95.31 199 ARG A C 1
ATOM 1504 O O . ARG A 1 199 ? 21.516 17.672 16.422 1 95.31 199 ARG A O 1
ATOM 1511 N N . ILE A 1 200 ? 22.453 18 18.375 1 94.81 200 ILE A N 1
ATOM 1512 C CA . ILE A 1 200 ? 23.5 17.016 18.125 1 94.81 200 ILE A CA 1
ATOM 1513 C C . ILE A 1 200 ? 22.875 15.617 18.031 1 94.81 200 ILE A C 1
ATOM 1515 O O . ILE A 1 200 ? 23.234 14.836 17.141 1 94.81 200 ILE A O 1
ATOM 1519 N N . ALA A 1 201 ? 21.953 15.406 18.906 1 94.94 201 ALA A N 1
ATOM 1520 C CA . ALA A 1 201 ? 21.266 14.109 18.891 1 94.94 201 ALA A CA 1
ATOM 1521 C C . ALA A 1 201 ? 20.5 13.914 17.578 1 94.94 201 ALA A C 1
ATOM 1523 O O . ALA A 1 201 ? 20.469 12.82 17.031 1 94.94 201 ALA A O 1
ATOM 1524 N N . ALA A 1 202 ? 19.922 14.906 17.125 1 95.25 202 ALA A N 1
ATOM 1525 C CA . ALA A 1 202 ? 19.156 14.844 15.867 1 95.25 202 ALA A CA 1
ATOM 1526 C C . ALA A 1 202 ? 20.094 14.562 14.688 1 95.25 202 ALA A C 1
ATOM 1528 O O . ALA A 1 202 ? 19.766 13.742 13.82 1 95.25 202 ALA A O 1
ATOM 1529 N N . LEU A 1 203 ? 21.188 15.188 14.742 1 95.62 203 LEU A N 1
ATOM 1530 C CA . LEU A 1 203 ? 22.156 14.961 13.672 1 95.62 203 LEU A CA 1
ATOM 1531 C C . LEU A 1 203 ? 22.688 13.531 13.695 1 95.62 203 LEU A C 1
ATOM 1533 O O . LEU A 1 203 ? 22.828 12.906 12.648 1 95.62 203 LEU A O 1
ATOM 1537 N N . ARG A 1 204 ? 22.922 13.086 14.836 1 94.81 204 ARG A N 1
ATOM 1538 C CA . ARG A 1 204 ? 23.406 11.719 14.984 1 94.81 204 ARG A CA 1
ATOM 1539 C C . ARG A 1 204 ? 22.359 10.719 14.508 1 94.81 204 ARG A C 1
ATOM 1541 O O . ARG A 1 204 ? 22.688 9.742 13.82 1 94.81 204 ARG A O 1
ATOM 1548 N N . SER A 1 205 ? 21.141 10.977 14.883 1 94.44 205 SER A N 1
ATOM 1549 C CA . SER A 1 205 ? 20.062 10.094 14.461 1 94.44 205 SER A CA 1
ATOM 1550 C C . SER A 1 205 ? 19.938 10.062 12.938 1 94.44 205 SER A C 1
ATOM 1552 O O . SER A 1 205 ? 19.75 9 12.344 1 94.44 205 SER A O 1
ATOM 1554 N N . GLN A 1 206 ? 20.062 11.117 12.398 1 95.25 206 GLN A N 1
ATOM 1555 C CA . GLN A 1 206 ? 20 11.195 10.945 1 95.25 206 GLN A CA 1
ATOM 1556 C C . GLN A 1 206 ? 21.172 10.469 10.297 1 95.25 206 GLN A C 1
ATOM 1558 O O . GLN A 1 206 ? 21.016 9.797 9.273 1 95.25 206 GLN A O 1
ATOM 1563 N N . ARG A 1 207 ? 22.297 10.672 10.852 1 95.69 207 ARG A N 1
ATOM 1564 C CA . ARG A 1 207 ? 23.5 10.023 10.328 1 95.69 207 ARG A CA 1
ATOM 1565 C C . ARG A 1 207 ? 23.375 8.508 10.398 1 95.69 207 ARG A C 1
ATOM 1567 O O . ARG A 1 207 ? 23.703 7.805 9.438 1 95.69 207 ARG A O 1
ATOM 1574 N N . VAL A 1 208 ? 22.891 8.086 11.523 1 94.19 208 VAL A N 1
ATOM 1575 C CA . VAL A 1 208 ? 22.719 6.648 11.711 1 94.19 208 VAL A CA 1
ATOM 1576 C C . VAL A 1 208 ? 21.688 6.125 10.703 1 94.19 208 VAL A C 1
ATOM 1578 O O . VAL A 1 208 ? 21.891 5.062 10.109 1 94.19 208 VAL A O 1
ATOM 1581 N N . LEU A 1 209 ? 20.672 6.82 10.5 1 93.44 209 LEU A N 1
ATOM 1582 C CA . LEU A 1 209 ? 19.641 6.422 9.539 1 93.44 209 LEU A CA 1
ATOM 1583 C C . LEU A 1 209 ? 20.219 6.348 8.133 1 93.44 209 LEU A C 1
ATOM 1585 O O . LEU A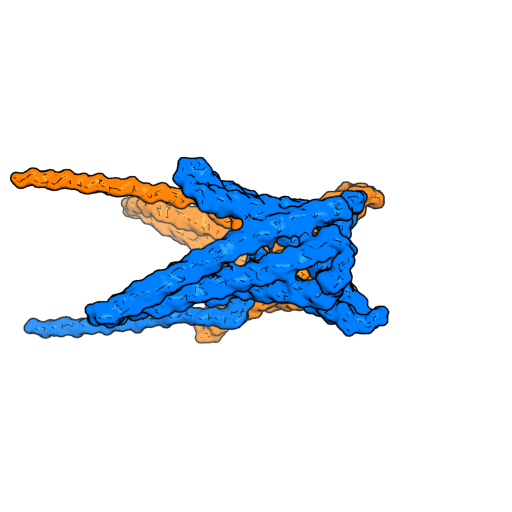 1 209 ? 19.969 5.383 7.402 1 93.44 209 LEU A O 1
ATOM 1589 N N . ARG A 1 210 ? 20.969 7.293 7.777 1 95.31 210 ARG A N 1
ATOM 1590 C CA . ARG A 1 210 ? 21.562 7.301 6.445 1 95.31 210 ARG A CA 1
ATOM 1591 C C . ARG A 1 210 ? 22.547 6.141 6.281 1 95.31 210 ARG A C 1
ATOM 1593 O O . ARG A 1 210 ? 22.625 5.539 5.207 1 95.31 210 ARG A O 1
ATOM 1600 N N . ALA A 1 211 ? 23.281 5.898 7.309 1 96.06 211 ALA A N 1
ATOM 1601 C CA . ALA A 1 211 ? 24.203 4.758 7.281 1 96.06 211 ALA A CA 1
ATOM 1602 C C . ALA A 1 211 ? 23.422 3.447 7.117 1 96.06 211 ALA A C 1
ATOM 1604 O O . ALA A 1 211 ? 23.875 2.549 6.395 1 96.06 211 ALA A O 1
ATOM 1605 N N . ALA A 1 212 ? 22.344 3.369 7.781 1 95.69 212 ALA A N 1
ATOM 1606 C CA . ALA A 1 212 ? 21.5 2.186 7.645 1 95.69 212 ALA A CA 1
ATOM 1607 C C . ALA A 1 212 ? 21 2.027 6.211 1 95.69 212 ALA A C 1
ATOM 1609 O O . ALA A 1 212 ? 20.891 0.909 5.707 1 95.69 212 ALA A O 1
ATOM 1610 N N . PHE A 1 213 ? 20.766 3.105 5.578 1 96.06 213 PHE A N 1
ATOM 1611 C CA . PHE A 1 213 ? 20.328 3.059 4.191 1 96.06 213 PHE A CA 1
ATOM 1612 C C . PHE A 1 213 ? 21.422 2.527 3.285 1 96.06 213 PHE A C 1
ATOM 1614 O O . PHE A 1 213 ? 21.156 1.829 2.307 1 96.06 213 PHE A O 1
ATOM 1621 N N . VAL A 1 214 ? 22.594 2.895 3.592 1 97.5 214 VAL A N 1
ATOM 1622 C CA . VAL A 1 214 ? 23.734 2.371 2.832 1 97.5 214 VAL A CA 1
ATOM 1623 C C . VAL A 1 214 ? 23.797 0.854 2.988 1 97.5 214 VAL A C 1
ATOM 1625 O O . VAL A 1 214 ? 23.984 0.13 2.008 1 97.5 214 VAL A O 1
ATOM 1628 N N . VAL A 1 215 ? 23.625 0.392 4.199 1 97.62 215 VAL A N 1
ATOM 1629 C CA . VAL A 1 215 ? 23.656 -1.044 4.461 1 97.62 215 VAL A CA 1
ATOM 1630 C C . VAL A 1 215 ? 22.516 -1.724 3.699 1 97.62 215 VAL A C 1
ATOM 1632 O O . VAL A 1 215 ? 22.703 -2.787 3.105 1 97.62 215 VAL A O 1
ATOM 1635 N N . GLN A 1 216 ? 21.391 -1.125 3.725 1 97.19 216 GLN A N 1
ATOM 1636 C CA . GLN A 1 216 ? 20.234 -1.635 2.98 1 97.19 216 GLN A CA 1
ATOM 1637 C C . GLN A 1 216 ? 20.547 -1.752 1.492 1 97.19 216 GLN A C 1
ATOM 1639 O O . GLN A 1 216 ? 20.344 -2.805 0.889 1 97.19 216 GLN A O 1
ATOM 1644 N N . ASP A 1 217 ? 21.094 -0.698 0.97 1 97.69 217 ASP A N 1
ATOM 1645 C CA . ASP A 1 217 ? 21.391 -0.667 -0.458 1 97.69 217 ASP A CA 1
ATOM 1646 C C . ASP A 1 217 ? 22.484 -1.676 -0.814 1 97.69 217 ASP A C 1
ATOM 1648 O O . ASP A 1 217 ? 22.438 -2.285 -1.885 1 97.69 217 ASP A O 1
ATOM 1652 N N . LEU A 1 218 ? 23.469 -1.813 0.049 1 97.31 218 LEU A N 1
ATOM 1653 C CA . LEU A 1 218 ? 24.516 -2.809 -0.175 1 97.31 218 LEU A CA 1
ATOM 1654 C C . LEU A 1 218 ? 23.938 -4.215 -0.193 1 97.31 218 LEU A C 1
ATOM 1656 O O . LEU A 1 218 ? 24.297 -5.039 -1.034 1 97.31 218 LEU A O 1
ATOM 1660 N N . SER A 1 219 ? 23.047 -4.453 0.728 1 96.62 219 SER A N 1
ATOM 1661 C CA . SER A 1 219 ? 22.359 -5.746 0.773 1 96.62 219 SER A CA 1
ATOM 1662 C C . SER A 1 219 ? 21.562 -5.996 -0.499 1 96.62 219 SER A C 1
ATOM 1664 O O . SER A 1 219 ? 21.641 -7.074 -1.092 1 96.62 219 SER A O 1
ATOM 1666 N N . ASP A 1 220 ? 20.859 -5.031 -0.938 1 96.5 220 ASP A N 1
ATOM 1667 C CA . ASP A 1 220 ? 20.047 -5.164 -2.146 1 96.5 220 ASP A CA 1
ATOM 1668 C C . ASP A 1 220 ? 20.922 -5.285 -3.387 1 96.5 220 ASP A C 1
ATOM 1670 O O . ASP A 1 220 ? 20.594 -6.012 -4.324 1 96.5 220 ASP A O 1
ATOM 1674 N N . ALA A 1 221 ? 22.016 -4.547 -3.379 1 95.31 221 ALA A N 1
ATOM 1675 C CA . ALA A 1 221 ? 22.953 -4.629 -4.492 1 95.31 221 ALA A CA 1
ATOM 1676 C C . ALA A 1 221 ? 23.531 -6.035 -4.613 1 95.31 221 ALA A C 1
ATOM 1678 O O . ALA A 1 221 ? 23.781 -6.52 -5.723 1 95.31 221 ALA A O 1
ATOM 1679 N N . LEU A 1 222 ? 23.797 -6.617 -3.504 1 93.44 222 LEU A N 1
ATOM 1680 C CA . LEU A 1 222 ? 24.297 -7.988 -3.512 1 93.44 222 LEU A CA 1
ATOM 1681 C C . LEU A 1 222 ? 23.297 -8.922 -4.199 1 93.44 222 LEU A C 1
ATOM 1683 O O . LEU A 1 222 ? 23.688 -9.781 -4.984 1 93.44 222 LEU A O 1
ATOM 1687 N N . LEU A 1 223 ? 22.062 -8.75 -3.926 1 92.75 223 LEU A N 1
ATOM 1688 C CA . LEU A 1 223 ? 21.016 -9.555 -4.559 1 92.75 223 LEU A CA 1
ATOM 1689 C C . LEU A 1 223 ? 20.984 -9.305 -6.062 1 92.75 223 LEU A C 1
ATOM 1691 O O . LEU A 1 223 ? 20.891 -10.258 -6.848 1 92.75 223 LEU A O 1
ATOM 1695 N N . ALA A 1 224 ? 21.062 -8.047 -6.445 1 92.44 224 ALA A N 1
ATOM 1696 C CA . ALA A 1 224 ? 21.047 -7.695 -7.863 1 92.44 224 ALA A CA 1
ATOM 1697 C C . ALA A 1 224 ? 22.281 -8.273 -8.57 1 92.44 224 ALA A C 1
ATOM 1699 O O . ALA A 1 224 ? 22.172 -8.773 -9.695 1 92.44 224 ALA A O 1
ATOM 1700 N N . LEU A 1 225 ? 23.391 -8.258 -7.926 1 90.31 225 LEU A N 1
ATOM 1701 C CA . LEU A 1 225 ? 24.625 -8.781 -8.5 1 90.31 225 LEU A CA 1
ATOM 1702 C C . LEU A 1 225 ? 24.547 -10.289 -8.703 1 90.31 225 LEU A C 1
ATOM 1704 O O . LEU A 1 225 ? 25.047 -10.82 -9.695 1 90.31 225 LEU A O 1
ATOM 1708 N N . SER A 1 226 ? 23.953 -10.922 -7.766 1 87.88 226 SER A N 1
ATOM 1709 C CA . SER A 1 226 ? 23.75 -12.359 -7.91 1 87.88 226 SER A CA 1
ATOM 1710 C C . SER A 1 226 ? 22.891 -12.68 -9.133 1 87.88 226 SER A C 1
ATOM 1712 O O . SER A 1 226 ? 23.156 -13.664 -9.828 1 87.88 226 SER A O 1
ATOM 1714 N N . ASP A 1 227 ? 21.906 -11.891 -9.422 1 85.81 227 ASP A N 1
ATOM 1715 C CA . ASP A 1 227 ? 21.047 -12.078 -10.578 1 85.81 227 ASP A CA 1
ATOM 1716 C C . ASP A 1 227 ? 21.812 -11.828 -11.883 1 85.81 227 ASP A C 1
ATOM 1718 O O . ASP A 1 227 ? 21.594 -12.516 -12.883 1 85.81 227 ASP A O 1
ATOM 1722 N N . ILE A 1 228 ? 22.688 -10.891 -11.859 1 86.5 228 ILE A N 1
ATOM 1723 C CA . ILE A 1 228 ? 23.484 -10.516 -13.023 1 86.5 228 ILE A CA 1
ATOM 1724 C C . ILE A 1 228 ? 24.469 -11.633 -13.352 1 86.5 228 ILE A C 1
ATOM 1726 O O . ILE A 1 228 ? 24.672 -11.977 -14.523 1 86.5 228 ILE A O 1
ATOM 1730 N N . THR A 1 229 ? 25 -12.227 -12.328 1 84.81 229 THR A N 1
ATOM 1731 C CA . THR A 1 229 ? 26.078 -13.188 -12.523 1 84.81 229 THR A CA 1
ATOM 1732 C C . THR A 1 229 ? 25.531 -14.609 -12.617 1 84.81 229 THR A C 1
ATOM 1734 O O . THR A 1 229 ? 26.297 -15.555 -12.852 1 84.81 229 THR A O 1
ATOM 1737 N N . ASP A 1 230 ? 24.281 -14.727 -12.625 1 75.69 230 ASP A N 1
ATOM 1738 C CA . ASP A 1 230 ? 23.672 -16.047 -12.617 1 75.69 230 ASP A CA 1
ATOM 1739 C C . ASP A 1 230 ? 24.312 -16.953 -11.57 1 75.69 230 ASP A C 1
ATOM 1741 O O . ASP A 1 230 ? 24.641 -18.109 -11.852 1 75.69 230 ASP A O 1
ATOM 1745 N N . GLY A 1 231 ? 24.703 -16.359 -10.477 1 71.69 231 GLY A N 1
ATOM 1746 C CA . GLY A 1 231 ? 25.266 -17.109 -9.359 1 71.69 231 GLY A CA 1
ATOM 1747 C C . GLY A 1 231 ? 26.703 -17.531 -9.594 1 71.69 231 GLY A C 1
ATOM 1748 O O . GLY A 1 231 ? 27.188 -18.484 -8.977 1 71.69 231 GLY A O 1
ATOM 1749 N N . ARG A 1 232 ? 27.391 -16.891 -10.469 1 71.06 232 ARG A N 1
ATOM 1750 C CA . ARG A 1 232 ? 28.75 -17.297 -10.82 1 71.06 232 ARG A CA 1
ATOM 1751 C C . ARG A 1 232 ? 29.672 -17.25 -9.609 1 71.06 232 ARG A C 1
ATOM 1753 O O . ARG A 1 232 ? 30.562 -18.078 -9.461 1 71.06 232 ARG A O 1
ATOM 1760 N N . TYR A 1 233 ? 29.391 -16.297 -8.844 1 72.81 233 TYR A N 1
ATOM 1761 C CA . TYR A 1 233 ? 30.219 -16.203 -7.633 1 72.81 233 TYR A CA 1
ATOM 1762 C C . TYR A 1 233 ? 29.578 -16.984 -6.488 1 72.81 233 TYR A C 1
ATOM 1764 O O . TYR A 1 233 ? 28.656 -16.5 -5.84 1 72.81 233 TYR A O 1
ATOM 1772 N N . ALA A 1 234 ? 30.109 -18.156 -6.254 1 70.62 234 ALA A N 1
ATOM 1773 C CA . ALA A 1 234 ? 29.5 -19.172 -5.406 1 70.62 234 ALA A CA 1
ATOM 1774 C C . ALA A 1 234 ? 29.25 -18.656 -3.996 1 70.62 234 ALA A C 1
ATOM 1776 O O . ALA A 1 234 ? 28.188 -18.859 -3.424 1 70.62 234 ALA A O 1
ATOM 1777 N N . ARG A 1 235 ? 30.297 -18 -3.453 1 72.06 235 ARG A N 1
ATOM 1778 C CA . ARG A 1 235 ? 30.156 -17.578 -2.064 1 72.06 235 ARG A CA 1
ATOM 1779 C C . ARG A 1 235 ? 29.109 -16.469 -1.926 1 72.06 235 ARG A C 1
ATOM 1781 O O . ARG A 1 235 ? 28.312 -16.484 -0.993 1 72.06 235 ARG A O 1
ATOM 1788 N N . LEU A 1 236 ? 29.109 -15.594 -2.832 1 74.56 236 LEU A N 1
ATOM 1789 C CA . LEU A 1 236 ? 28.203 -14.453 -2.773 1 74.56 236 LEU A CA 1
ATOM 1790 C C . LEU A 1 236 ? 26.812 -14.852 -3.236 1 74.56 236 LEU A C 1
ATOM 1792 O O . LEU A 1 236 ? 25.828 -14.188 -2.898 1 74.56 236 LEU A O 1
ATOM 1796 N N . SER A 1 237 ? 26.828 -16.016 -3.768 1 80.31 237 SER A N 1
ATOM 1797 C CA . SER A 1 237 ? 25.547 -16.453 -4.32 1 80.31 237 SER A CA 1
ATOM 1798 C C . SER A 1 237 ? 24.969 -17.609 -3.514 1 80.31 237 SER A C 1
ATOM 1800 O O . SER A 1 237 ? 24.016 -18.281 -3.959 1 80.31 237 SER A O 1
ATOM 1802 N N . HIS A 1 238 ? 25.594 -17.875 -2.328 1 89.06 238 HIS A N 1
ATOM 1803 C CA . HIS A 1 238 ? 25.031 -18.906 -1.468 1 89.06 238 HIS A CA 1
ATOM 1804 C C . HIS A 1 238 ? 23.625 -18.531 -1.006 1 89.06 238 HIS A C 1
ATOM 1806 O O . HIS A 1 238 ? 23.375 -17.391 -0.609 1 89.06 238 HIS A O 1
ATOM 1812 N N . PRO A 1 239 ? 22.75 -19.516 -1.023 1 90.62 239 PRO A N 1
ATOM 1813 C CA . PRO A 1 239 ? 21.344 -19.219 -0.712 1 90.62 239 PRO A CA 1
ATOM 1814 C C . PRO A 1 239 ? 21.156 -18.609 0.676 1 90.62 239 PRO A C 1
ATOM 1816 O O . PRO A 1 239 ? 20.328 -17.734 0.863 1 90.62 239 PRO A O 1
ATOM 1819 N N . VAL A 1 240 ? 21.969 -18.984 1.603 1 93.88 240 VAL A N 1
ATOM 1820 C CA . VAL A 1 240 ? 21.859 -18.484 2.965 1 93.88 240 VAL A CA 1
ATOM 1821 C C . VAL A 1 240 ? 22.297 -17.016 3.002 1 93.88 240 VAL A C 1
ATOM 1823 O O . VAL A 1 240 ? 21.656 -16.188 3.648 1 93.88 240 VAL A O 1
ATOM 1826 N N . VAL A 1 241 ? 23.391 -16.703 2.311 1 94 241 VAL A N 1
ATOM 1827 C CA . VAL A 1 241 ? 23.906 -15.344 2.273 1 94 241 VAL A CA 1
ATOM 1828 C C . VAL A 1 241 ? 22.891 -14.422 1.613 1 94 241 VAL A C 1
ATOM 1830 O O . VAL A 1 241 ? 22.625 -13.328 2.115 1 94 241 VAL A O 1
ATOM 1833 N N . LEU A 1 242 ? 22.328 -14.82 0.598 1 94.38 242 LEU A N 1
ATOM 1834 C CA . LEU A 1 242 ? 21.359 -14.008 -0.123 1 94.38 242 LEU A CA 1
ATOM 1835 C C . LEU A 1 242 ? 20.094 -13.805 0.716 1 94.38 242 LEU A C 1
ATOM 1837 O O . LEU A 1 242 ? 19.547 -12.703 0.746 1 94.38 242 LEU A O 1
ATOM 1841 N N . ALA A 1 243 ? 19.656 -14.867 1.422 1 96.81 243 ALA A N 1
ATOM 1842 C CA . ALA A 1 243 ? 18.484 -14.758 2.289 1 96.81 243 ALA A CA 1
ATOM 1843 C C . ALA A 1 243 ? 18.734 -13.766 3.426 1 96.81 243 ALA A C 1
ATOM 1845 O O . ALA A 1 243 ? 17.875 -12.945 3.75 1 96.81 243 ALA A O 1
ATOM 1846 N N . LEU A 1 244 ? 19.906 -13.812 3.928 1 97.12 244 LEU A N 1
ATOM 1847 C CA . LEU A 1 244 ? 20.266 -12.922 5.027 1 97.12 244 LEU A CA 1
ATOM 1848 C C . LEU A 1 244 ? 20.375 -11.477 4.535 1 97.12 244 LEU A C 1
ATOM 1850 O O . LEU A 1 244 ? 19.938 -10.547 5.223 1 97.12 244 LEU A O 1
ATOM 1854 N N . ALA A 1 245 ? 20.984 -11.32 3.375 1 96.69 245 ALA A N 1
ATOM 1855 C CA . ALA A 1 245 ? 21.047 -9.992 2.785 1 96.69 245 ALA A CA 1
ATOM 1856 C C . ALA A 1 245 ? 19.656 -9.406 2.57 1 96.69 245 ALA A C 1
ATOM 1858 O O . ALA A 1 245 ? 19.406 -8.242 2.877 1 96.69 245 ALA A O 1
ATOM 1859 N N . GLY A 1 246 ? 18.75 -10.227 2.084 1 97.19 246 GLY A N 1
ATOM 1860 C CA . GLY A 1 246 ? 17.375 -9.797 1.896 1 97.19 246 GLY A CA 1
ATOM 1861 C C . GLY A 1 246 ? 16.688 -9.43 3.195 1 97.19 246 GLY A C 1
ATOM 1862 O O . GLY A 1 246 ? 15.945 -8.445 3.25 1 97.19 246 GLY A O 1
ATOM 1863 N N . LEU A 1 247 ? 16.969 -10.188 4.23 1 98 247 LEU A N 1
ATOM 1864 C CA . LEU A 1 247 ? 16.375 -9.93 5.531 1 98 247 LEU A CA 1
ATOM 1865 C C . LEU A 1 247 ? 16.906 -8.633 6.133 1 98 247 LEU A C 1
ATOM 1867 O O . LEU A 1 247 ? 16.141 -7.863 6.73 1 98 247 LEU A O 1
ATOM 1871 N N . VAL A 1 248 ? 18.172 -8.422 5.941 1 97.56 248 VAL A N 1
ATOM 1872 C CA . VAL A 1 248 ? 18.766 -7.184 6.441 1 97.56 248 VAL A CA 1
ATOM 1873 C C . VAL A 1 248 ? 18.156 -5.984 5.727 1 97.56 248 VAL A C 1
ATOM 1875 O O . VAL A 1 248 ? 17.734 -5.016 6.371 1 97.56 248 VAL A O 1
ATOM 1878 N N . SER A 1 249 ? 18.094 -6.062 4.441 1 97.62 249 SER A N 1
ATOM 1879 C CA . SER A 1 249 ? 17.484 -4.996 3.652 1 97.62 249 SER A CA 1
ATOM 1880 C C . SER A 1 249 ? 16.047 -4.746 4.07 1 97.62 249 SER A C 1
ATOM 1882 O O . SER A 1 249 ? 15.641 -3.6 4.273 1 97.62 249 SER A O 1
ATOM 1884 N N . ALA A 1 250 ? 15.297 -5.801 4.301 1 97.19 250 ALA A N 1
ATOM 1885 C CA . ALA A 1 250 ? 13.891 -5.695 4.68 1 97.19 250 ALA A CA 1
ATOM 1886 C C . ALA A 1 250 ? 13.742 -5.07 6.062 1 97.19 250 ALA A C 1
ATOM 1888 O O . ALA A 1 250 ? 12.859 -4.242 6.289 1 97.19 250 ALA A O 1
ATOM 1889 N N . ALA A 1 251 ? 14.602 -5.445 6.945 1 96.5 251 ALA A N 1
ATOM 1890 C CA . ALA A 1 251 ? 14.531 -4.941 8.312 1 96.5 251 ALA A CA 1
ATOM 1891 C C . ALA A 1 251 ? 14.812 -3.441 8.359 1 96.5 251 ALA A C 1
ATOM 1893 O O . ALA A 1 251 ? 14.086 -2.688 9.016 1 96.5 251 ALA A O 1
ATOM 1894 N N . VAL A 1 252 ? 15.805 -3.043 7.676 1 95.12 252 VAL A N 1
ATOM 1895 C CA . VAL A 1 252 ? 16.156 -1.628 7.648 1 95.12 252 VAL A CA 1
ATOM 1896 C C . VAL A 1 252 ? 15.031 -0.827 7.008 1 95.12 252 VAL A C 1
ATOM 1898 O O . VAL A 1 252 ? 14.633 0.221 7.523 1 95.12 252 VAL A O 1
ATOM 1901 N N . SER A 1 253 ? 14.516 -1.32 5.953 1 93.56 253 SER A N 1
ATOM 1902 C CA . SER A 1 253 ? 13.445 -0.63 5.238 1 93.56 253 SER A CA 1
ATOM 1903 C C . SER A 1 253 ? 12.172 -0.567 6.078 1 93.56 253 SER A C 1
ATOM 1905 O O . SER A 1 253 ? 11.43 0.419 6.02 1 93.56 253 SER A O 1
ATOM 1907 N N . SER A 1 254 ? 11.93 -1.605 6.82 1 94.56 254 SER A N 1
ATOM 1908 C CA . SER A 1 254 ? 10.773 -1.598 7.711 1 94.56 254 SER A CA 1
ATOM 1909 C C . SER A 1 254 ? 10.914 -0.528 8.789 1 94.56 254 SER A C 1
ATOM 1911 O O . SER A 1 254 ? 9.945 0.155 9.125 1 94.56 254 SER A O 1
ATOM 1913 N N . TYR A 1 255 ? 12.078 -0.414 9.25 1 91.56 255 TYR A N 1
ATOM 1914 C CA . TYR A 1 255 ? 12.336 0.607 10.258 1 91.56 255 TYR A CA 1
ATOM 1915 C C . TYR A 1 255 ? 12.109 2.004 9.688 1 91.56 255 TYR A C 1
ATOM 1917 O O . TYR A 1 255 ? 11.5 2.855 10.344 1 91.56 255 TYR A O 1
ATOM 1925 N N . LYS A 1 256 ? 12.531 2.148 8.531 1 89.62 256 LYS A N 1
ATOM 1926 C CA . LYS A 1 256 ? 12.391 3.43 7.848 1 89.62 256 LYS A CA 1
ATOM 1927 C C . LYS A 1 256 ? 10.914 3.799 7.684 1 89.62 256 LYS A C 1
ATOM 1929 O O . LYS A 1 256 ? 10.547 4.973 7.785 1 89.62 256 LYS A O 1
ATOM 1934 N N . ASN A 1 257 ? 10.086 2.82 7.512 1 90.5 257 ASN A N 1
ATOM 1935 C CA . ASN A 1 257 ? 8.68 3.066 7.195 1 90.5 257 ASN A CA 1
ATOM 1936 C C . ASN A 1 257 ? 7.801 2.951 8.438 1 90.5 257 ASN A C 1
ATOM 1938 O O . ASN A 1 257 ? 6.598 3.209 8.367 1 90.5 257 ASN A O 1
ATOM 1942 N N . TRP A 1 258 ? 8.398 2.629 9.578 1 92.69 258 TRP A N 1
ATOM 1943 C CA . TRP A 1 258 ? 7.633 2.488 10.812 1 92.69 258 TRP A CA 1
ATOM 1944 C C . TRP A 1 258 ? 7.223 3.852 11.352 1 92.69 258 TRP A C 1
ATOM 1946 O O . TRP A 1 258 ? 8.039 4.77 11.43 1 92.69 258 TRP A O 1
ATOM 1956 N N . PRO A 1 259 ? 5.902 3.973 11.727 1 87.56 259 PRO A N 1
ATOM 1957 C CA . PRO A 1 259 ? 5.461 5.266 12.25 1 87.56 259 PRO A CA 1
ATOM 1958 C C . PRO A 1 259 ? 6.043 5.578 13.625 1 87.56 259 PRO A C 1
ATOM 1960 O O . PRO A 1 259 ? 6.215 4.676 14.445 1 87.56 259 PRO A O 1
ATOM 1963 N N . GLY A 1 260 ? 6.496 6.879 13.875 1 79.88 260 GLY A N 1
ATOM 1964 C CA . GLY A 1 260 ? 7.062 7.316 15.141 1 79.88 260 GLY A CA 1
ATOM 1965 C C . GLY A 1 260 ? 6.023 7.461 16.234 1 79.88 260 GLY A C 1
ATOM 1966 O O . GLY A 1 260 ? 4.824 7.535 15.961 1 79.88 260 GLY A O 1
ATOM 1967 N N . MET B 1 1 ? 5.262 66.688 8.859 1 32.97 1 MET B N 1
ATOM 1968 C CA . MET B 1 1 ? 5.27 65.25 9.312 1 32.97 1 MET B CA 1
ATOM 1969 C C . MET B 1 1 ? 4.914 64.312 8.172 1 32.97 1 MET B C 1
ATOM 1971 O O . M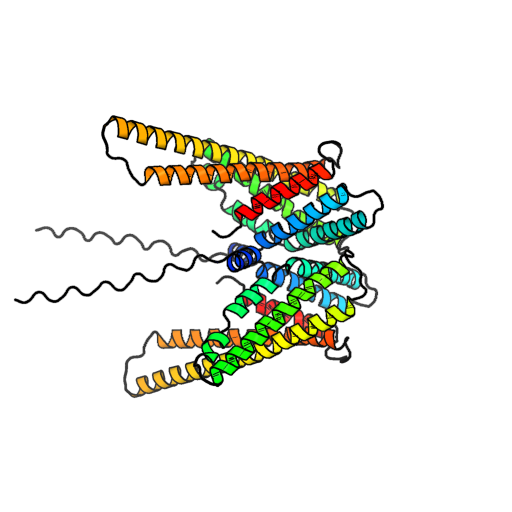ET B 1 1 ? 3.77 64.312 7.715 1 32.97 1 MET B O 1
ATOM 1975 N N . ALA B 1 2 ? 5.887 63.969 7.273 1 48.25 2 ALA B N 1
ATOM 1976 C CA . ALA B 1 2 ? 5.84 63.156 6.07 1 48.25 2 ALA B CA 1
ATOM 1977 C C . ALA B 1 2 ? 5.379 61.719 6.395 1 48.25 2 ALA B C 1
ATOM 1979 O O . ALA B 1 2 ? 5.93 61.094 7.285 1 48.25 2 ALA B O 1
ATOM 1980 N N . ALA B 1 3 ? 4.113 61.344 6.027 1 52.59 3 ALA B N 1
ATOM 1981 C CA . ALA B 1 3 ? 3.467 60.062 6.16 1 52.59 3 ALA B CA 1
ATOM 1982 C C . ALA B 1 3 ? 4.336 58.938 5.562 1 52.59 3 ALA B C 1
ATOM 1984 O O . ALA B 1 3 ? 4.844 59.094 4.449 1 52.59 3 ALA B O 1
ATOM 1985 N N . ALA B 1 4 ? 4.992 58.156 6.379 1 57.72 4 ALA B N 1
ATOM 1986 C CA . ALA B 1 4 ? 5.805 57 5.996 1 57.72 4 ALA B CA 1
ATOM 1987 C C . ALA B 1 4 ? 5.078 56.125 4.965 1 57.72 4 ALA B C 1
ATOM 1989 O O . ALA B 1 4 ? 3.879 55.875 5.09 1 57.72 4 ALA B O 1
ATOM 1990 N N . PRO B 1 5 ? 5.621 55.969 3.766 1 46.06 5 PRO B N 1
ATOM 1991 C CA . PRO B 1 5 ? 4.969 55.188 2.711 1 46.06 5 PRO B CA 1
ATOM 1992 C C . PRO B 1 5 ? 4.535 53.812 3.188 1 46.06 5 PRO B C 1
ATOM 1994 O O . PRO B 1 5 ? 5.18 53.219 4.059 1 46.06 5 PRO B O 1
ATOM 1997 N N . ALA B 1 6 ? 3.211 53.438 3.061 1 48.75 6 ALA B N 1
ATOM 1998 C CA . ALA B 1 6 ? 2.582 52.156 3.379 1 48.75 6 ALA B CA 1
ATOM 1999 C C . ALA B 1 6 ? 3.396 51 2.818 1 48.75 6 ALA B C 1
ATOM 2001 O O . ALA B 1 6 ? 3.803 51.031 1.653 1 48.75 6 ALA B O 1
ATOM 2002 N N . ALA B 1 7 ? 4.133 50.25 3.607 1 50.84 7 ALA B N 1
ATOM 2003 C CA . ALA B 1 7 ? 4.844 49.031 3.256 1 50.84 7 ALA B CA 1
ATOM 2004 C C . ALA B 1 7 ? 3.992 48.125 2.354 1 50.84 7 ALA B C 1
ATOM 2006 O O . ALA B 1 7 ? 2.832 47.844 2.664 1 50.84 7 ALA B O 1
ATOM 2007 N N . ALA B 1 8 ? 4.215 48.062 1.052 1 48.59 8 ALA B N 1
ATOM 2008 C CA . ALA B 1 8 ? 3.6 47.219 0.049 1 48.59 8 ALA B CA 1
ATOM 2009 C C . ALA B 1 8 ? 3.467 45.781 0.565 1 48.59 8 ALA B C 1
ATOM 2011 O O . ALA B 1 8 ? 4.418 45.219 1.115 1 48.59 8 ALA B O 1
ATOM 2012 N N . ALA B 1 9 ? 2.248 45.281 0.816 1 46.38 9 ALA B N 1
ATOM 2013 C CA . ALA B 1 9 ? 1.888 43.938 1.23 1 46.38 9 ALA B CA 1
ATOM 2014 C C . ALA B 1 9 ? 2.604 42.906 0.378 1 46.38 9 ALA B C 1
ATOM 2016 O O . ALA B 1 9 ? 2.729 43.062 -0.837 1 46.38 9 ALA B O 1
ATOM 2017 N N . ALA B 1 10 ? 3.59 42.156 0.875 1 51.53 10 ALA B N 1
ATOM 2018 C CA . ALA B 1 10 ? 4.293 41.062 0.203 1 51.53 10 ALA B CA 1
ATOM 2019 C C . ALA B 1 10 ? 3.326 40.219 -0.606 1 51.53 10 ALA B C 1
ATOM 2021 O O . ALA B 1 10 ? 2.178 40 -0.202 1 51.53 10 ALA B O 1
ATOM 2022 N N . PRO B 1 11 ? 3.502 40.094 -1.971 1 46.81 11 PRO B N 1
ATOM 2023 C CA . PRO B 1 11 ? 2.607 39.281 -2.801 1 46.81 11 PRO B CA 1
ATOM 2024 C C . PRO B 1 11 ? 2.256 37.938 -2.154 1 46.81 11 PRO B C 1
ATOM 2026 O O . PRO B 1 11 ? 3.033 37.406 -1.356 1 46.81 11 PRO B O 1
ATOM 2029 N N . PRO B 1 12 ? 0.938 37.656 -2.037 1 44.75 12 PRO B N 1
ATOM 2030 C CA . PRO B 1 12 ? 0.505 36.375 -1.462 1 44.75 12 PRO B CA 1
ATOM 2031 C C . PRO B 1 12 ? 1.361 35.188 -1.925 1 44.75 12 PRO B C 1
ATOM 2033 O O . PRO B 1 12 ? 1.918 35.219 -3.025 1 44.75 12 PRO B O 1
ATOM 2036 N N . ALA B 1 13 ? 1.954 34.406 -1.072 1 50.72 13 ALA B N 1
ATOM 2037 C CA . ALA B 1 13 ? 2.689 33.188 -1.374 1 50.72 13 ALA B CA 1
ATOM 2038 C C . ALA B 1 13 ? 2.008 32.406 -2.49 1 50.72 13 ALA B C 1
ATOM 2040 O O . ALA B 1 13 ? 0.777 32.375 -2.566 1 50.72 13 ALA B O 1
ATOM 2041 N N . PRO B 1 14 ? 2.643 32.25 -3.641 1 42.88 14 PRO B N 1
ATOM 2042 C CA . PRO B 1 14 ? 1.998 31.484 -4.723 1 42.88 14 PRO B CA 1
ATOM 2043 C C . PRO B 1 14 ? 1.226 30.266 -4.215 1 42.88 14 PRO B C 1
ATOM 2045 O O . PRO B 1 14 ? 1.62 29.656 -3.223 1 42.88 14 PRO B O 1
ATOM 2048 N N . ALA B 1 15 ? -0.077 30.172 -4.402 1 45.78 15 ALA B N 1
ATOM 2049 C CA . ALA B 1 15 ? -0.978 29.078 -4.094 1 45.78 15 ALA B CA 1
ATOM 2050 C C . ALA B 1 15 ? -0.274 27.734 -4.27 1 45.78 15 ALA B C 1
ATOM 2052 O O . ALA B 1 15 ? 0.603 27.594 -5.125 1 45.78 15 ALA B O 1
ATOM 2053 N N . ALA B 1 16 ? -0.132 26.812 -3.311 1 52.62 16 ALA B N 1
ATOM 2054 C CA . ALA B 1 16 ? 0.428 25.484 -3.465 1 52.62 16 ALA B CA 1
ATOM 2055 C C . ALA B 1 16 ? 0.045 24.875 -4.812 1 52.62 16 ALA B C 1
ATOM 2057 O O . ALA B 1 16 ? -1.13 24.875 -5.188 1 52.62 16 ALA B O 1
ATOM 2058 N N . PRO B 1 17 ? 0.858 24.797 -5.828 1 54.66 17 PRO B N 1
ATOM 2059 C CA . PRO B 1 17 ? 0.484 24.312 -7.16 1 54.66 17 PRO B CA 1
ATOM 2060 C C . PRO B 1 17 ? -0.302 23 -7.113 1 54.66 17 PRO B C 1
ATOM 2062 O O . PRO B 1 17 ? -0.085 22.172 -6.223 1 54.66 17 PRO B O 1
ATOM 2065 N N . GLN B 1 18 ? -1.59 23.016 -7.543 1 61.56 18 GLN B N 1
ATOM 2066 C CA . GLN B 1 18 ? -2.473 21.859 -7.742 1 61.56 18 GLN B CA 1
ATOM 2067 C C . GLN B 1 18 ? -1.689 20.641 -8.219 1 61.56 18 GLN B C 1
ATOM 2069 O O . GLN B 1 18 ? -0.888 20.734 -9.148 1 61.56 18 GLN B O 1
ATOM 2074 N N . LYS B 1 19 ? -1.53 19.609 -7.355 1 73.62 19 LYS B N 1
ATOM 2075 C CA . LYS B 1 19 ? -0.832 18.406 -7.762 1 73.62 19 LYS B CA 1
ATOM 2076 C C . LYS B 1 19 ? -1.252 17.969 -9.164 1 73.62 19 LYS B C 1
ATOM 2078 O O . LYS B 1 19 ? -2.445 17.922 -9.477 1 73.62 19 LYS B O 1
ATOM 2083 N N . ASP B 1 20 ? -0.322 17.797 -10.031 1 90 20 ASP B N 1
ATOM 2084 C CA . ASP B 1 20 ? -0.645 17.297 -11.367 1 90 20 ASP B CA 1
ATOM 2085 C C . ASP B 1 20 ? -1.021 15.82 -11.336 1 90 20 ASP B C 1
ATOM 2087 O O . ASP B 1 20 ? -1.058 15.211 -10.266 1 90 20 ASP B O 1
ATOM 2091 N N . THR B 1 21 ? -1.479 15.273 -12.383 1 92.31 21 THR B N 1
ATOM 2092 C CA . THR B 1 21 ? -2.021 13.922 -12.492 1 92.31 21 THR B CA 1
ATOM 2093 C C . THR B 1 21 ? -0.967 12.883 -12.117 1 92.31 21 THR B C 1
ATOM 2095 O O . THR B 1 21 ? -1.283 11.867 -11.492 1 92.31 21 THR B O 1
ATOM 2098 N N . LEU B 1 22 ? 0.245 13.164 -12.453 1 93.38 22 LEU B N 1
ATOM 2099 C CA . LEU B 1 22 ? 1.318 12.242 -12.102 1 93.38 22 LEU B CA 1
ATOM 2100 C C . LEU B 1 22 ? 1.496 12.156 -10.586 1 93.38 22 LEU B C 1
ATOM 2102 O O . LEU B 1 22 ? 1.566 11.062 -10.023 1 93.38 22 LEU B O 1
ATOM 2106 N N . GLU B 1 23 ? 1.493 13.297 -9.977 1 94.25 23 GLU B N 1
ATOM 2107 C CA . GLU B 1 23 ? 1.664 13.344 -8.523 1 94.25 23 GLU B CA 1
ATOM 2108 C C . GLU B 1 23 ? 0.496 12.672 -7.812 1 94.25 23 GLU B C 1
ATOM 2110 O O . GLU B 1 23 ? 0.696 11.914 -6.855 1 94.25 23 GLU B O 1
ATOM 2115 N N . LYS B 1 24 ? -0.696 12.914 -8.273 1 95.62 24 LYS B N 1
ATOM 2116 C CA . LYS B 1 24 ? -1.876 12.281 -7.688 1 95.62 24 LYS B CA 1
ATOM 2117 C C . LYS B 1 24 ? -1.829 10.766 -7.852 1 95.62 24 LYS B C 1
ATOM 2119 O O . LYS B 1 24 ? -2.197 10.023 -6.938 1 95.62 24 LYS B O 1
ATOM 2124 N N . THR B 1 25 ? -1.372 10.328 -9.055 1 96.31 25 THR B N 1
ATOM 2125 C CA . THR B 1 25 ? -1.262 8.898 -9.328 1 96.31 25 THR B CA 1
ATOM 2126 C C . THR B 1 25 ? -0.232 8.258 -8.398 1 96.31 25 THR B C 1
ATOM 2128 O O . THR B 1 25 ? -0.466 7.172 -7.859 1 96.31 25 THR B O 1
ATOM 2131 N N . VAL B 1 26 ? 0.837 8.961 -8.172 1 96.44 26 VAL B N 1
ATOM 2132 C CA . VAL B 1 26 ? 1.898 8.445 -7.312 1 96.44 26 VAL B CA 1
ATOM 2133 C C . VAL B 1 26 ? 1.39 8.328 -5.879 1 96.44 26 VAL B C 1
ATOM 2135 O O . VAL B 1 26 ? 1.564 7.285 -5.238 1 96.44 26 VAL B O 1
ATOM 2138 N N . VAL B 1 27 ? 0.706 9.352 -5.402 1 96.31 27 VAL B N 1
ATOM 2139 C CA . VAL B 1 27 ? 0.174 9.352 -4.043 1 96.31 27 VAL B CA 1
ATOM 2140 C C . VAL B 1 27 ? -0.865 8.242 -3.896 1 96.31 27 VAL B C 1
ATOM 2142 O O . VAL B 1 27 ? -0.88 7.523 -2.893 1 96.31 27 VAL B O 1
ATOM 2145 N N . PHE B 1 28 ? -1.715 8.109 -4.91 1 97 28 PHE B N 1
ATOM 2146 C CA . PHE B 1 28 ? -2.732 7.066 -4.926 1 97 28 PHE B CA 1
ATOM 2147 C C . PHE B 1 28 ? -2.094 5.688 -4.82 1 97 28 PHE B C 1
ATOM 2149 O O . PHE B 1 28 ? -2.514 4.863 -4.004 1 97 28 PHE B O 1
ATOM 2156 N N . LEU B 1 29 ? -1.018 5.387 -5.512 1 97.38 29 LEU B N 1
ATOM 2157 C CA . LEU B 1 29 ? -0.394 4.07 -5.598 1 97.38 29 LEU B CA 1
ATOM 2158 C C . LEU B 1 29 ? 0.506 3.816 -4.391 1 97.38 29 LEU B C 1
ATOM 2160 O O . LEU B 1 29 ? 0.916 2.68 -4.148 1 97.38 29 LEU B O 1
ATOM 2164 N N . GLN B 1 30 ? 0.78 4.828 -3.621 1 96.88 30 GLN B N 1
ATOM 2165 C CA . GLN B 1 30 ? 1.616 4.656 -2.438 1 96.88 30 GLN B CA 1
ATOM 2166 C C . GLN B 1 30 ? 0.812 4.086 -1.274 1 96.88 30 GLN B C 1
ATOM 2168 O O . GLN B 1 30 ? 1.385 3.627 -0.283 1 96.88 30 GLN B O 1
ATOM 2173 N N . LYS B 1 31 ? -0.451 4.082 -1.446 1 96.88 31 LYS B N 1
ATOM 2174 C CA . LYS B 1 31 ? -1.333 3.469 -0.457 1 96.88 31 LYS B CA 1
ATOM 2175 C C . LYS B 1 31 ? -1.596 2.002 -0.788 1 96.88 31 LYS B C 1
ATOM 2177 O O . LYS B 1 31 ? -1.771 1.646 -1.954 1 96.88 31 LYS B O 1
ATOM 2182 N N . ARG B 1 32 ? -1.685 1.18 0.24 1 96.69 32 ARG B N 1
ATOM 2183 C CA . ARG B 1 32 ? -2.051 -0.218 0.038 1 96.69 32 ARG B CA 1
ATOM 2184 C C . ARG B 1 32 ? -3.391 -0.334 -0.681 1 96.69 32 ARG B C 1
ATOM 2186 O O . ARG B 1 32 ? -3.531 -1.124 -1.617 1 96.69 32 ARG B O 1
ATOM 2193 N N . GLU B 1 33 ? -4.344 0.509 -0.264 1 96.25 33 GLU B N 1
ATOM 2194 C CA . GLU B 1 33 ? -5.672 0.471 -0.876 1 96.25 33 GLU B CA 1
ATOM 2195 C C . GLU B 1 33 ? -5.621 0.931 -2.33 1 96.25 33 GLU B C 1
ATOM 2197 O O . GLU B 1 33 ? -6.352 0.412 -3.176 1 96.25 33 GLU B O 1
ATOM 2202 N N . GLY B 1 34 ? -4.801 1.892 -2.6 1 96.69 34 GLY B N 1
ATOM 2203 C CA . GLY B 1 34 ? -4.695 2.379 -3.967 1 96.69 34 GLY B CA 1
ATOM 2204 C C . GLY B 1 34 ? -4.211 1.32 -4.941 1 96.69 34 GLY B C 1
ATOM 2205 O O . GLY B 1 34 ? -4.855 1.073 -5.965 1 96.69 34 GLY B O 1
ATOM 2206 N N . ILE B 1 35 ? -3.094 0.692 -4.574 1 97.12 35 ILE B N 1
ATOM 2207 C CA . ILE B 1 35 ? -2.545 -0.322 -5.469 1 97.12 35 ILE B CA 1
ATOM 2208 C C . ILE B 1 35 ? -3.477 -1.531 -5.512 1 97.12 35 ILE B C 1
ATOM 2210 O O . ILE B 1 35 ? -3.627 -2.17 -6.555 1 97.12 35 ILE B O 1
ATOM 2214 N N . ASP B 1 36 ? -4.121 -1.861 -4.445 1 96.81 36 ASP B N 1
ATOM 2215 C CA . ASP B 1 36 ? -5.07 -2.971 -4.434 1 96.81 36 ASP B CA 1
ATOM 2216 C C . ASP B 1 36 ? -6.223 -2.719 -5.402 1 96.81 36 ASP B C 1
ATOM 2218 O O . ASP B 1 36 ? -6.648 -3.629 -6.117 1 96.81 36 ASP B O 1
ATOM 2222 N N . LYS B 1 37 ? -6.703 -1.485 -5.465 1 96.75 37 LYS B N 1
ATOM 2223 C CA . LYS B 1 37 ? -7.828 -1.185 -6.344 1 96.75 37 LYS B CA 1
ATOM 2224 C C . LYS B 1 37 ? -7.391 -1.15 -7.805 1 96.75 37 LYS B C 1
ATOM 2226 O O . LYS B 1 37 ? -8.156 -1.518 -8.695 1 96.75 37 LYS B O 1
ATOM 2231 N N . ALA B 1 38 ? -6.199 -0.687 -8.023 1 97.06 38 ALA B N 1
ATOM 2232 C CA . ALA B 1 38 ? -5.668 -0.753 -9.383 1 97.06 38 ALA B CA 1
ATOM 2233 C C . ALA B 1 38 ? -5.594 -2.195 -9.875 1 97.06 38 ALA B C 1
ATOM 2235 O O . ALA B 1 38 ? -5.988 -2.494 -11.008 1 97.06 38 ALA B O 1
ATOM 2236 N N . LEU B 1 39 ? -5.137 -3.043 -8.992 1 97.56 39 LEU B N 1
ATOM 2237 C CA . LEU B 1 39 ? -5.047 -4.453 -9.352 1 97.56 39 LEU B CA 1
ATOM 2238 C C . LEU B 1 39 ? -6.434 -5.074 -9.484 1 97.56 39 LEU B C 1
ATOM 2240 O O . LEU B 1 39 ? -6.648 -5.961 -10.312 1 97.56 39 LEU B O 1
ATOM 2244 N N . LYS B 1 40 ? -7.328 -4.605 -8.648 1 97.5 40 LYS B N 1
ATOM 2245 C CA . LYS B 1 40 ? -8.703 -5.086 -8.758 1 97.5 40 LYS B CA 1
ATOM 2246 C C . LYS B 1 40 ? -9.305 -4.727 -10.117 1 97.5 40 LYS B C 1
ATOM 2248 O O . LYS B 1 40 ? -10 -5.539 -10.727 1 97.5 40 LYS B O 1
ATOM 2253 N N . ILE B 1 41 ? -9.047 -3.588 -10.586 1 97.94 41 ILE B N 1
ATOM 2254 C CA . ILE B 1 41 ? -9.508 -3.174 -11.906 1 97.94 41 ILE B CA 1
ATOM 2255 C C . ILE B 1 41 ? -8.906 -4.082 -12.977 1 97.94 41 ILE B C 1
ATOM 2257 O O . ILE B 1 41 ? -9.609 -4.547 -13.875 1 97.94 41 ILE B O 1
ATOM 2261 N N . ILE B 1 42 ? -7.648 -4.367 -12.859 1 97.62 42 ILE B N 1
ATOM 2262 C CA . ILE B 1 42 ? -6.973 -5.23 -13.828 1 97.62 42 ILE B CA 1
ATOM 2263 C C . ILE B 1 42 ? -7.574 -6.633 -13.773 1 97.62 42 ILE B C 1
ATOM 2265 O O . ILE B 1 42 ? -7.844 -7.242 -14.812 1 97.62 42 ILE B O 1
ATOM 2269 N N . ARG B 1 43 ? -7.793 -7.086 -12.594 1 97.56 43 ARG B N 1
ATOM 2270 C CA . ARG B 1 43 ? -8.32 -8.438 -12.422 1 97.56 43 ARG B CA 1
ATOM 2271 C C . ARG B 1 43 ? -9.688 -8.578 -13.094 1 97.56 43 ARG B C 1
ATOM 2273 O O . ARG B 1 43 ? -9.891 -9.484 -13.906 1 97.56 43 ARG B O 1
ATOM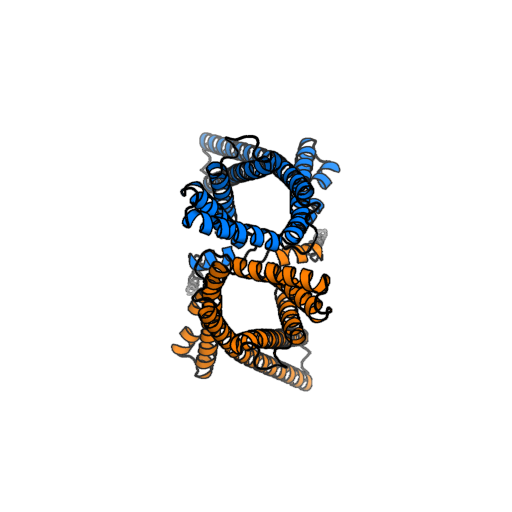 2280 N N . TYR B 1 44 ? -10.539 -7.68 -12.883 1 97.81 44 TYR B N 1
ATOM 2281 C CA . TYR B 1 44 ? -11.914 -7.867 -13.336 1 97.81 44 TYR B CA 1
ATOM 2282 C C . TYR B 1 44 ? -12.07 -7.438 -14.789 1 97.81 44 TYR B C 1
ATOM 2284 O O . TYR B 1 44 ? -12.969 -7.91 -15.484 1 97.81 44 TYR B O 1
ATOM 2292 N N . THR B 1 45 ? -11.227 -6.535 -15.258 1 98.12 45 THR B N 1
ATOM 2293 C CA . THR B 1 45 ? -11.148 -6.32 -16.688 1 98.12 45 THR B CA 1
ATOM 2294 C C . THR B 1 45 ? -10.711 -7.594 -17.406 1 98.12 45 THR B C 1
ATOM 2296 O O . THR B 1 45 ? -11.281 -7.965 -18.438 1 98.12 45 THR B O 1
ATOM 2299 N N . SER B 1 46 ? -9.703 -8.25 -16.828 1 97.75 46 SER B N 1
ATOM 2300 C CA . SER B 1 46 ? -9.227 -9.508 -17.391 1 97.75 46 SER B CA 1
ATOM 2301 C C . SER B 1 46 ? -10.312 -10.57 -17.375 1 97.75 46 SER B C 1
ATOM 2303 O O . SER B 1 46 ? -10.484 -11.312 -18.344 1 97.75 46 SER B O 1
ATOM 2305 N N . ARG B 1 47 ? -11.023 -10.602 -16.297 1 97.06 47 ARG B N 1
ATOM 2306 C CA . ARG B 1 47 ? -12.133 -11.547 -16.203 1 97.06 47 ARG B CA 1
ATOM 2307 C C . ARG B 1 47 ? -13.188 -11.258 -17.266 1 97.06 47 ARG B C 1
ATOM 2309 O O . ARG B 1 47 ? -13.773 -12.18 -17.844 1 97.06 47 ARG B O 1
ATOM 2316 N N . LEU B 1 48 ? -13.461 -9.992 -17.484 1 97.69 48 LEU B N 1
ATOM 2317 C CA . LEU B 1 48 ? -14.445 -9.594 -18.484 1 97.69 48 LEU B CA 1
ATOM 2318 C C . LEU B 1 48 ? -13.992 -10 -19.891 1 97.69 48 LEU B C 1
ATOM 2320 O O . LEU B 1 48 ? -14.758 -10.594 -20.641 1 97.69 48 LEU B O 1
ATOM 2324 N N . ILE B 1 49 ? -12.75 -9.75 -20.219 1 97.56 49 ILE B N 1
ATOM 2325 C CA . ILE B 1 49 ? -12.203 -10.102 -21.516 1 97.56 49 ILE B CA 1
ATOM 2326 C C . ILE B 1 49 ? -12.242 -11.617 -21.703 1 97.56 49 ILE B C 1
ATOM 2328 O O . ILE B 1 49 ? -12.641 -12.109 -22.766 1 97.56 49 ILE B O 1
ATOM 2332 N N . ALA B 1 50 ? -11.859 -12.367 -20.672 1 96.75 50 ALA B N 1
ATOM 2333 C CA . ALA B 1 50 ? -11.898 -13.82 -20.75 1 96.75 50 ALA B CA 1
ATOM 2334 C C . ALA B 1 50 ? -13.32 -14.32 -20.953 1 96.75 50 ALA B C 1
ATOM 2336 O O . ALA B 1 50 ? -13.555 -15.234 -21.766 1 96.75 50 ALA B O 1
ATOM 2337 N N . ALA B 1 51 ? -14.281 -13.719 -20.297 1 95.38 51 ALA B N 1
ATOM 2338 C CA . ALA B 1 51 ? -15.672 -14.148 -20.328 1 95.38 51 ALA B CA 1
ATOM 2339 C C . ALA B 1 51 ? -16.281 -13.938 -21.719 1 95.38 51 ALA B C 1
ATOM 2341 O O . ALA B 1 51 ? -17.141 -14.703 -22.156 1 95.38 51 ALA B O 1
ATOM 2342 N N . VAL B 1 52 ? -15.836 -12.938 -22.406 1 96.44 52 VAL B N 1
ATOM 2343 C CA . VAL B 1 52 ? -16.453 -12.617 -23.703 1 96.44 52 VAL B CA 1
ATOM 2344 C C . VAL B 1 52 ? -15.617 -13.219 -24.828 1 96.44 52 VAL B C 1
ATOM 2346 O O . VAL B 1 52 ? -15.992 -13.125 -26 1 96.44 52 VAL B O 1
ATOM 2349 N N . SER B 1 53 ? -14.508 -13.797 -24.484 1 96.81 53 SER B N 1
ATOM 2350 C CA . SER B 1 53 ? -13.672 -14.453 -25.484 1 96.81 53 SER B CA 1
ATOM 2351 C C . SER B 1 53 ? -14.18 -15.852 -25.797 1 96.81 53 SER B C 1
ATOM 2353 O O . SER B 1 53 ? -14.703 -16.547 -24.922 1 96.81 53 SER B O 1
ATOM 2355 N N . PRO B 1 54 ? -13.977 -16.281 -27.078 1 95.69 54 PRO B N 1
ATOM 2356 C CA . PRO B 1 54 ? -14.406 -17.641 -27.453 1 95.69 54 PRO B CA 1
ATOM 2357 C C . PRO B 1 54 ? -13.742 -18.719 -26.594 1 95.69 54 PRO B C 1
ATOM 2359 O O . PRO B 1 54 ? -12.586 -18.562 -26.188 1 95.69 54 PRO B O 1
ATOM 2362 N N . GLU B 1 55 ? -14.539 -19.703 -26.391 1 92.94 55 GLU B N 1
ATOM 2363 C CA . GLU B 1 55 ? -14.008 -20.828 -25.609 1 92.94 55 GLU B CA 1
ATOM 2364 C C . GLU B 1 55 ? -12.789 -21.438 -26.297 1 92.94 55 GLU B C 1
ATOM 2366 O O . GLU B 1 55 ? -12.781 -21.625 -27.516 1 92.94 55 GLU B O 1
ATOM 2371 N N . GLY B 1 56 ? -11.734 -21.672 -25.516 1 93.25 56 GLY B N 1
ATOM 2372 C CA . GLY B 1 56 ? -10.539 -22.312 -26.031 1 93.25 56 GLY B CA 1
ATOM 2373 C C . GLY B 1 56 ? -9.57 -21.344 -26.688 1 93.25 56 GLY B C 1
ATOM 2374 O O . GLY B 1 56 ? -8.477 -21.734 -27.094 1 93.25 56 GLY B O 1
ATOM 2375 N N . SER B 1 57 ? -9.953 -20.109 -26.812 1 95.75 57 SER B N 1
ATOM 2376 C CA . SER B 1 57 ? -9.094 -19.125 -27.453 1 95.75 57 SER B CA 1
ATOM 2377 C C . SER B 1 57 ? -7.867 -18.812 -26.594 1 95.75 57 SER B C 1
ATOM 2379 O O . SER B 1 57 ? -7.891 -19.016 -25.375 1 95.75 57 SER B O 1
ATOM 2381 N N . GLU B 1 58 ? -6.816 -18.375 -27.297 1 94.94 58 GLU B N 1
ATOM 2382 C CA . GLU B 1 58 ? -5.594 -17.969 -26.609 1 94.94 58 GLU B CA 1
ATOM 2383 C C . GLU B 1 58 ? -5.844 -16.766 -25.703 1 94.94 58 GLU B C 1
ATOM 2385 O O . GLU B 1 58 ? -5.285 -16.672 -24.609 1 94.94 58 GLU B O 1
ATOM 2390 N N . ALA B 1 59 ? -6.645 -15.891 -26.172 1 94.88 59 ALA B N 1
ATOM 2391 C CA . ALA B 1 59 ? -6.984 -14.711 -25.375 1 94.88 59 ALA B CA 1
ATOM 2392 C C . ALA B 1 59 ? -7.637 -15.102 -24.062 1 94.88 59 ALA B C 1
ATOM 2394 O O . ALA B 1 59 ? -7.281 -14.578 -23 1 94.88 59 ALA B O 1
ATOM 2395 N N . ARG B 1 60 ? -8.594 -15.984 -24.125 1 96.75 60 ARG B N 1
ATOM 2396 C CA . ARG B 1 60 ? -9.266 -16.438 -22.906 1 96.75 60 ARG B CA 1
ATOM 2397 C C . ARG B 1 60 ? -8.266 -17.047 -21.922 1 96.75 60 ARG B C 1
ATOM 2399 O O . ARG B 1 60 ? -8.289 -16.734 -20.734 1 96.75 60 ARG B O 1
ATOM 2406 N N . ARG B 1 61 ? -7.414 -17.828 -22.438 1 96.25 61 ARG B N 1
ATOM 2407 C CA . ARG B 1 61 ? -6.418 -18.5 -21.594 1 96.25 61 ARG B CA 1
ATOM 2408 C C . ARG B 1 61 ? -5.5 -17.469 -20.938 1 96.25 61 ARG B C 1
ATOM 2410 O O . ARG B 1 61 ? -5.27 -17.531 -19.719 1 96.25 61 ARG B O 1
ATOM 2417 N N . ARG B 1 62 ? -5.008 -16.516 -21.703 1 96.12 62 ARG B N 1
ATOM 2418 C CA . ARG B 1 62 ? -4.074 -15.516 -21.219 1 96.12 62 ARG B CA 1
ATOM 2419 C C . ARG B 1 62 ? -4.711 -14.664 -20.125 1 96.12 62 ARG B C 1
ATOM 2421 O O . ARG B 1 62 ? -4.098 -14.406 -19.094 1 96.12 62 ARG B O 1
ATOM 2428 N N . PHE B 1 63 ? -5.883 -14.289 -20.359 1 97.19 63 PHE B N 1
ATOM 2429 C CA . PHE B 1 63 ? -6.516 -13.383 -19.422 1 97.19 63 PHE B CA 1
ATOM 2430 C C . PHE B 1 63 ? -7.02 -14.141 -18.188 1 97.19 63 PHE B C 1
ATOM 2432 O O . PHE B 1 63 ? -7.137 -13.578 -17.109 1 97.19 63 PHE B O 1
ATOM 2439 N N . ASP B 1 64 ? -7.262 -15.406 -18.328 1 96.94 64 ASP B N 1
ATOM 2440 C CA . ASP B 1 64 ? -7.547 -16.234 -17.156 1 96.94 64 ASP B CA 1
ATOM 2441 C C . ASP B 1 64 ? -6.312 -16.375 -16.266 1 96.94 64 ASP B C 1
ATOM 2443 O O . ASP B 1 64 ? -6.418 -16.328 -15.047 1 96.94 64 ASP B O 1
ATOM 2447 N N . LEU B 1 65 ? -5.215 -16.5 -16.922 1 96.06 65 LEU B N 1
ATOM 2448 C CA . LEU B 1 65 ? -3.967 -16.594 -16.172 1 96.06 65 LEU B CA 1
ATOM 2449 C C . LEU B 1 65 ? -3.662 -15.289 -15.461 1 96.06 65 LEU B C 1
ATOM 2451 O O . LEU B 1 65 ? -3.234 -15.289 -14.305 1 96.06 65 LEU B O 1
ATOM 2455 N N . LEU B 1 66 ? -3.951 -14.211 -16.156 1 96.75 66 LEU B N 1
ATOM 2456 C CA . LEU B 1 66 ? -3.676 -12.898 -15.578 1 96.75 66 LEU B CA 1
ATOM 2457 C C . LEU B 1 66 ? -4.566 -12.641 -14.367 1 96.75 66 LEU B C 1
ATOM 2459 O O . LEU B 1 66 ? -4.078 -12.242 -13.312 1 96.75 66 LEU B O 1
ATOM 2463 N N . GLN B 1 67 ? -5.828 -12.867 -14.562 1 97.06 67 GLN B N 1
ATOM 2464 C CA . GLN B 1 67 ? -6.734 -12.594 -13.453 1 97.06 67 GLN B CA 1
ATOM 2465 C C . GLN B 1 67 ? -6.445 -13.516 -12.273 1 97.06 67 GLN B C 1
ATOM 2467 O O . GLN B 1 67 ? -6.582 -13.117 -11.117 1 97.06 67 GLN B O 1
ATOM 2472 N N . ALA B 1 68 ? -6.043 -14.742 -12.477 1 94.44 68 ALA B N 1
ATOM 2473 C CA . ALA B 1 68 ? -5.684 -15.664 -11.398 1 94.44 68 ALA B CA 1
ATOM 2474 C C . ALA B 1 68 ? -4.434 -15.195 -10.664 1 94.44 68 ALA B C 1
ATOM 2476 O O . ALA B 1 68 ? -4.387 -15.211 -9.438 1 94.44 68 ALA B O 1
ATOM 2477 N N . SER B 1 69 ? -3.477 -14.781 -11.445 1 94.56 69 SER B N 1
ATOM 2478 C CA . SER B 1 69 ? -2.24 -14.273 -10.859 1 94.56 69 SER B CA 1
ATOM 2479 C C . SER B 1 69 ? -2.502 -13.047 -10 1 94.56 69 SER B C 1
ATOM 2481 O O . SER B 1 69 ? -2.01 -12.953 -8.867 1 94.56 69 SER B O 1
ATOM 2483 N N . VAL B 1 70 ? -3.297 -12.148 -10.523 1 96.88 70 VAL B N 1
ATOM 2484 C CA . VAL B 1 70 ? -3.617 -10.922 -9.805 1 96.88 70 VAL B CA 1
ATOM 2485 C C . VAL B 1 70 ? -4.422 -11.25 -8.555 1 96.88 70 VAL B C 1
ATOM 2487 O O . VAL B 1 70 ? -4.172 -10.695 -7.484 1 96.88 70 VAL B O 1
ATOM 2490 N N . GLY B 1 71 ? -5.359 -12.141 -8.672 1 95.31 71 GLY B N 1
ATOM 2491 C CA . GLY B 1 71 ? -6.148 -12.562 -7.527 1 95.31 71 GLY B CA 1
ATOM 2492 C C . GLY B 1 71 ? -5.312 -13.125 -6.395 1 95.31 71 GLY B C 1
ATOM 2493 O O . GLY B 1 71 ? -5.523 -12.781 -5.23 1 95.31 71 GLY B O 1
ATOM 2494 N N . GLN B 1 72 ? -4.367 -13.906 -6.742 1 93 72 GLN B N 1
ATOM 2495 C CA . GLN B 1 72 ? -3.48 -14.477 -5.738 1 93 72 GLN B CA 1
ATOM 2496 C C . GLN B 1 72 ? -2.611 -13.406 -5.094 1 93 72 GLN B C 1
ATOM 2498 O O . GLN B 1 72 ? -2.385 -13.422 -3.881 1 93 72 GLN B O 1
ATOM 2503 N N . SER B 1 73 ? -2.145 -12.516 -5.91 1 95.38 73 SER B N 1
ATOM 2504 C CA . SER B 1 73 ? -1.298 -11.445 -5.395 1 95.38 73 SER B CA 1
ATOM 2505 C C . SER B 1 73 ? -2.066 -10.547 -4.43 1 95.38 73 SER B C 1
ATOM 2507 O O . SER B 1 73 ? -1.521 -10.117 -3.41 1 95.38 73 SER B O 1
ATOM 2509 N N . ARG B 1 74 ? -3.277 -10.297 -4.797 1 95.75 74 ARG B N 1
ATOM 2510 C CA . ARG B 1 74 ? -4.09 -9.461 -3.916 1 95.75 74 ARG B CA 1
ATOM 2511 C C . ARG B 1 74 ? -4.281 -10.133 -2.557 1 95.75 74 ARG B C 1
ATOM 2513 O O .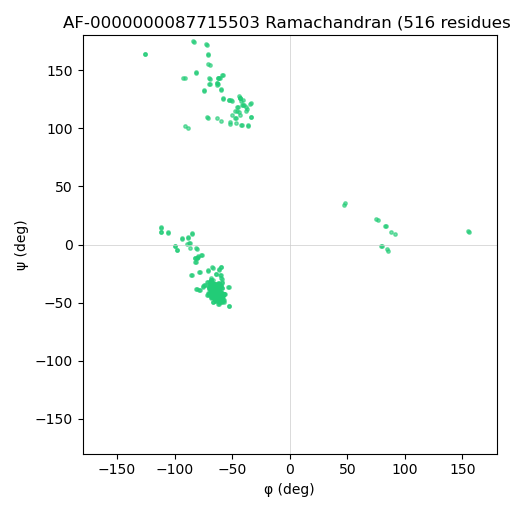 ARG B 1 74 ? -4.301 -9.453 -1.525 1 95.75 74 ARG B O 1
ATOM 2520 N N . LYS B 1 75 ? -4.406 -11.391 -2.51 1 94.62 75 LYS B N 1
ATOM 2521 C CA . LYS B 1 75 ? -4.555 -12.102 -1.239 1 94.62 75 LYS B CA 1
ATOM 2522 C C . LYS B 1 75 ? -3.309 -11.938 -0.373 1 94.62 75 LYS B C 1
ATOM 2524 O O . LYS B 1 75 ? -3.41 -11.742 0.839 1 94.62 75 LYS B O 1
ATOM 2529 N N . ALA B 1 76 ? -2.164 -11.984 -0.993 1 95.19 76 ALA B N 1
ATOM 2530 C CA . ALA B 1 76 ? -0.908 -11.812 -0.266 1 95.19 76 ALA B CA 1
ATOM 2531 C C . ALA B 1 76 ? -0.814 -10.422 0.344 1 95.19 76 ALA B C 1
ATOM 2533 O O . ALA B 1 76 ? -0.425 -10.266 1.504 1 95.19 76 ALA B O 1
ATOM 2534 N N . TYR B 1 77 ? -1.26 -9.461 -0.39 1 94.19 77 TYR B N 1
ATOM 2535 C CA . TYR B 1 77 ? -1.105 -8.078 0.045 1 94.19 77 TYR B CA 1
ATOM 2536 C C . TYR B 1 77 ? -2.18 -7.703 1.06 1 94.19 77 TYR B C 1
ATOM 2538 O O . TYR B 1 77 ? -2.158 -6.605 1.617 1 94.19 77 TYR B O 1
ATOM 2546 N N . ARG B 1 78 ? -3.09 -8.594 1.323 1 95.69 78 ARG B N 1
ATOM 2547 C CA . ARG B 1 78 ? -4.086 -8.359 2.363 1 95.69 78 ARG B CA 1
ATOM 2548 C C . ARG B 1 78 ? -3.582 -8.836 3.723 1 95.69 78 ARG B C 1
ATOM 2550 O O . ARG B 1 78 ? -4.305 -8.766 4.719 1 95.69 78 ARG B O 1
ATOM 2557 N N . LEU B 1 79 ? -2.379 -9.219 3.727 1 95.38 79 LEU B N 1
ATOM 2558 C CA . LEU B 1 79 ? -1.766 -9.648 4.977 1 95.38 79 LEU B CA 1
ATOM 2559 C C . LEU B 1 79 ? -1.927 -8.586 6.059 1 95.38 79 LEU B C 1
ATOM 2561 O O . LEU B 1 79 ? -1.594 -7.418 5.84 1 95.38 79 LEU B O 1
ATOM 2565 N N . GLY B 1 80 ? -2.506 -9.016 7.168 1 96.44 80 GLY B N 1
ATOM 2566 C CA . GLY B 1 80 ? -2.607 -8.141 8.328 1 96.44 80 GLY B CA 1
ATOM 2567 C C . GLY B 1 80 ? -3.74 -7.141 8.227 1 96.44 80 GLY B C 1
ATOM 2568 O O . GLY B 1 80 ? -3.961 -6.348 9.141 1 96.44 80 GLY B O 1
ATOM 2569 N N . LYS B 1 81 ? -4.449 -7.141 7.168 1 96.62 81 LYS B N 1
ATOM 2570 C CA . LYS B 1 81 ? -5.543 -6.184 7.004 1 96.62 81 LYS B CA 1
ATOM 2571 C C . LYS B 1 81 ? -6.57 -6.324 8.125 1 96.62 81 LYS B C 1
ATOM 2573 O O . LYS B 1 81 ? -7.223 -5.352 8.5 1 96.62 81 LYS B O 1
ATOM 2578 N N . PHE B 1 82 ? -6.73 -7.578 8.688 1 97.44 82 PHE B N 1
ATOM 2579 C CA . PHE B 1 82 ? -7.684 -7.824 9.766 1 97.44 82 PHE B CA 1
ATOM 2580 C C . PHE B 1 82 ? -7.344 -6.988 10.992 1 97.44 82 PHE B C 1
ATOM 2582 O O . PHE B 1 82 ? -8.219 -6.707 11.82 1 97.44 82 PHE B O 1
ATOM 2589 N N . LEU B 1 83 ? -6.113 -6.543 11.125 1 97.12 83 LEU B N 1
ATOM 2590 C CA . LEU B 1 83 ? -5.707 -5.723 12.258 1 97.12 83 LEU B CA 1
ATOM 2591 C C . LEU B 1 83 ? -6.402 -4.367 12.227 1 97.12 83 LEU B C 1
ATOM 2593 O O . LEU B 1 83 ? -6.699 -3.789 13.273 1 97.12 83 LEU B O 1
ATOM 2597 N N . GLN B 1 84 ? -6.613 -3.877 11.047 1 95.75 84 GLN B N 1
ATOM 2598 C CA . GLN B 1 84 ? -7.371 -2.637 10.914 1 95.75 84 GLN B CA 1
ATOM 2599 C C . GLN B 1 84 ? -8.789 -2.799 11.453 1 95.75 84 GLN B C 1
ATOM 2601 O O . GLN B 1 84 ? -9.336 -1.885 12.078 1 95.75 84 GLN B O 1
ATOM 2606 N N . ASN B 1 85 ? -9.352 -3.932 11.203 1 96.38 85 ASN B N 1
ATOM 2607 C CA . ASN B 1 85 ? -10.695 -4.203 11.695 1 96.38 85 ASN B CA 1
ATOM 2608 C C . ASN B 1 85 ? -10.711 -4.383 13.211 1 96.38 85 ASN B C 1
ATOM 2610 O O . ASN B 1 85 ? -11.656 -3.98 13.883 1 96.38 85 ASN B O 1
ATOM 2614 N N . VAL B 1 86 ? -9.664 -4.992 13.711 1 96.31 86 VAL B N 1
ATOM 2615 C CA . VAL B 1 86 ? -9.547 -5.105 15.156 1 96.31 86 VAL B CA 1
ATOM 2616 C C . VAL B 1 86 ? -9.461 -3.711 15.781 1 96.31 86 VAL B C 1
ATOM 2618 O O . VAL B 1 86 ? -10.109 -3.436 16.797 1 96.31 86 VAL B O 1
ATOM 2621 N N . HIS B 1 87 ? -8.688 -2.877 15.164 1 94.69 87 HIS B N 1
ATOM 2622 C CA . HIS B 1 87 ? -8.594 -1.494 15.617 1 94.69 87 HIS B CA 1
ATOM 2623 C C . HIS B 1 87 ? -9.953 -0.801 15.555 1 94.69 87 HIS B C 1
ATOM 2625 O O . HIS B 1 87 ? -10.328 -0.069 16.469 1 94.69 87 HIS B O 1
ATOM 2631 N N . GLY B 1 88 ? -10.672 -1.015 14.531 1 93.81 88 GLY B N 1
ATOM 2632 C CA . GLY B 1 88 ? -12.008 -0.466 14.391 1 93.81 88 GLY B CA 1
ATOM 2633 C C . GLY B 1 88 ? -12.977 -0.981 15.445 1 93.81 88 GLY B C 1
ATOM 2634 O O . GLY B 1 88 ? -13.781 -0.217 15.984 1 93.81 88 GLY B O 1
ATOM 2635 N N . LEU B 1 89 ? -12.844 -2.277 15.734 1 94.44 89 LEU B N 1
ATOM 2636 C CA . LEU B 1 89 ? -13.695 -2.896 16.734 1 94.44 89 LEU B CA 1
ATOM 2637 C C . LEU B 1 89 ? -13.461 -2.273 18.109 1 94.44 89 LEU B C 1
ATOM 2639 O O . LEU B 1 89 ? -14.414 -2.01 18.844 1 94.44 89 LEU B O 1
ATOM 2643 N N . ARG B 1 90 ? -12.273 -2.01 18.406 1 93 90 ARG B N 1
ATOM 2644 C CA . ARG B 1 90 ? -11.898 -1.416 19.688 1 93 90 ARG B CA 1
ATOM 2645 C C . ARG B 1 90 ? -12.492 -0.019 19.844 1 93 90 ARG B C 1
ATOM 2647 O O . ARG B 1 90 ? -12.828 0.406 20.953 1 93 90 ARG B O 1
ATOM 2654 N N . ASN B 1 91 ? -12.75 0.593 18.75 1 89.88 91 ASN B N 1
ATOM 2655 C CA . ASN B 1 91 ? -13.219 1.975 18.781 1 89.88 91 ASN B CA 1
ATOM 2656 C C . ASN B 1 91 ? -14.664 2.088 18.328 1 89.88 91 ASN B C 1
ATOM 2658 O O . ASN B 1 91 ? -15.141 3.178 18 1 89.88 91 ASN B O 1
ATOM 2662 N N . ALA B 1 92 ? -15.32 0.969 18.266 1 92 92 ALA B N 1
ATOM 2663 C CA . ALA B 1 92 ? -16.703 0.968 17.812 1 92 92 ALA B CA 1
ATOM 2664 C C . ALA B 1 92 ? -17.594 1.791 18.75 1 92 92 ALA B C 1
ATOM 2666 O O . ALA B 1 92 ? -17.406 1.778 19.969 1 92 92 ALA B O 1
ATOM 2667 N N . SER B 1 93 ? -18.5 2.438 18.172 1 88.75 93 SER B N 1
ATOM 2668 C CA . SER B 1 93 ? -19.391 3.328 18.922 1 88.75 93 SER B CA 1
ATOM 2669 C C . SER B 1 93 ? -20.281 2.545 19.875 1 88.75 93 SER B C 1
ATOM 2671 O O . SER B 1 93 ? -20.891 3.121 20.781 1 88.75 93 SER B O 1
ATOM 2673 N N . LEU B 1 94 ? -20.438 1.296 19.625 1 86.44 94 LEU B N 1
ATOM 2674 C CA . LEU B 1 94 ? -21.281 0.448 20.469 1 86.44 94 LEU B CA 1
ATOM 2675 C C . LEU B 1 94 ? -20.891 0.562 21.938 1 86.44 94 LEU B C 1
ATOM 2677 O O . LEU B 1 94 ? -21.75 0.579 22.812 1 86.44 94 LEU B O 1
ATOM 2681 N N . TRP B 1 95 ? -19.594 0.697 22.109 1 87.38 95 TRP B N 1
ATOM 2682 C CA . TRP B 1 95 ? -19.094 0.704 23.484 1 87.38 95 TRP B CA 1
ATOM 2683 C C . TRP B 1 95 ? -19.547 1.959 24.219 1 87.38 95 TRP B C 1
ATOM 2685 O O . TRP B 1 95 ? -19.984 1.888 25.375 1 87.38 95 TRP B O 1
ATOM 2695 N N . ALA B 1 96 ? -19.594 3.039 23.5 1 84.25 96 ALA B N 1
ATOM 2696 C CA . ALA B 1 96 ? -20.094 4.289 24.078 1 84.25 96 ALA B CA 1
ATOM 2697 C C . ALA B 1 96 ? -21.609 4.293 24.156 1 84.25 96 ALA B C 1
ATOM 2699 O O . ALA B 1 96 ? -22.188 4.762 25.141 1 84.25 96 ALA B O 1
ATOM 2700 N N . ALA B 1 97 ? -22.234 3.775 23.156 1 86.81 97 ALA B N 1
ATOM 2701 C CA . ALA B 1 97 ? -23.703 3.762 23.109 1 86.81 97 ALA B CA 1
ATOM 2702 C C . ALA B 1 97 ? -24.281 2.877 24.219 1 86.81 97 ALA B C 1
ATOM 2704 O O . ALA B 1 97 ? -25.312 3.203 24.812 1 86.81 97 ALA B O 1
ATOM 2705 N N . ALA B 1 98 ? -23.641 1.882 24.531 1 86.25 98 ALA B N 1
ATOM 2706 C CA . ALA B 1 98 ? -24.109 0.95 25.547 1 86.25 98 ALA B CA 1
ATOM 2707 C C . ALA B 1 98 ? -24.031 1.572 26.938 1 86.25 98 ALA B C 1
ATOM 2709 O O . ALA B 1 98 ? -24.797 1.224 27.828 1 86.25 98 ALA B O 1
ATOM 2710 N N . ALA B 1 99 ? -23.188 2.545 27.078 1 86.12 99 ALA B N 1
ATOM 2711 C CA . ALA B 1 99 ? -23 3.199 28.375 1 86.12 99 ALA B CA 1
ATOM 2712 C C . ALA B 1 99 ? -24.016 4.324 28.578 1 86.12 99 ALA B C 1
ATOM 2714 O O . ALA B 1 99 ? -24.031 4.969 29.625 1 86.12 99 ALA B O 1
ATOM 2715 N N . GLY B 1 100 ? -24.906 4.504 27.594 1 85.06 100 GLY B N 1
ATOM 2716 C CA . GLY B 1 100 ? -25.875 5.547 27.875 1 85.06 100 GLY B CA 1
ATOM 2717 C C . GLY B 1 100 ? -26.469 6.172 26.625 1 85.06 100 GLY B C 1
ATOM 2718 O O . GLY B 1 100 ? -27.094 7.23 26.688 1 85.06 100 GLY B O 1
ATOM 2719 N N . GLY B 1 101 ? -26.203 5.547 25.578 1 85.38 101 GLY B N 1
ATOM 2720 C CA . GLY B 1 101 ? -26.734 6.121 24.344 1 85.38 101 GLY B CA 1
ATOM 2721 C C . GLY B 1 101 ? -28.172 5.727 24.078 1 85.38 101 GLY B C 1
ATOM 2722 O O . GLY B 1 101 ? -28.797 5.023 24.891 1 85.38 101 GLY B O 1
ATOM 2723 N N . SER B 1 102 ? -28.75 6.234 23.125 1 90 102 SER B N 1
ATOM 2724 C CA . SER B 1 102 ? -30.109 5.895 22.688 1 90 102 SER B CA 1
ATOM 2725 C C . SER B 1 102 ? -30.156 4.504 22.062 1 90 102 SER B C 1
ATOM 2727 O O . SER B 1 102 ? -29.109 3.918 21.75 1 90 102 SER B O 1
ATOM 2729 N N . ARG B 1 103 ? -31.312 3.99 21.953 1 90.69 103 ARG B N 1
ATOM 2730 C CA . ARG B 1 103 ? -31.5 2.693 21.312 1 90.69 103 ARG B CA 1
ATOM 2731 C C . ARG B 1 103 ? -30.984 2.727 19.875 1 90.69 103 ARG B C 1
ATOM 2733 O O . ARG B 1 103 ? -30.391 1.753 19.391 1 90.69 103 ARG B O 1
ATOM 2740 N N . ALA B 1 104 ? -31.203 3.836 19.234 1 89.69 104 ALA B N 1
ATOM 2741 C CA . ALA B 1 104 ? -30.734 4.008 17.859 1 89.69 104 ALA B CA 1
ATOM 2742 C C . ALA B 1 104 ? -29.203 3.961 17.797 1 89.69 104 ALA B C 1
ATOM 2744 O O . ALA B 1 104 ? -28.641 3.34 16.891 1 89.69 104 ALA B O 1
ATOM 2745 N N . ASP B 1 105 ? -28.594 4.527 18.766 1 92.31 105 ASP B N 1
ATOM 2746 C CA . ASP B 1 105 ? -27.141 4.531 18.828 1 92.31 105 ASP B CA 1
ATOM 2747 C C . ASP B 1 105 ? -26.594 3.121 19.047 1 92.31 105 ASP B C 1
ATOM 2749 O O . ASP B 1 105 ? -25.547 2.76 18.484 1 92.31 105 ASP B O 1
ATOM 2753 N N . VAL B 1 106 ? -27.328 2.422 19.828 1 93.69 106 VAL B N 1
ATOM 2754 C CA . VAL B 1 106 ? -26.906 1.052 20.109 1 93.69 106 VAL B CA 1
ATOM 2755 C C . VAL B 1 106 ? -27.016 0.205 18.844 1 93.69 106 VAL B C 1
ATOM 2757 O O . VAL B 1 106 ? -26.125 -0.59 18.531 1 93.69 106 VAL B O 1
ATOM 2760 N N . VAL B 1 107 ? -28.078 0.407 18.125 1 94.69 107 VAL B N 1
ATOM 2761 C CA . VAL B 1 107 ? -28.281 -0.348 16.891 1 94.69 107 VAL B CA 1
ATOM 2762 C C . VAL B 1 107 ? -27.188 0 15.883 1 94.69 107 VAL B C 1
ATOM 2764 O O . VAL B 1 107 ? -26.594 -0.889 15.266 1 94.69 107 VAL B O 1
ATOM 2767 N N . LEU B 1 108 ? -26.891 1.252 15.758 1 95.12 108 LEU B N 1
ATOM 2768 C CA . LEU B 1 108 ? -25.859 1.687 14.828 1 95.12 108 LEU B CA 1
ATOM 2769 C C . LEU B 1 108 ? -24.484 1.158 15.258 1 95.12 108 LEU B C 1
ATOM 2771 O O . LEU B 1 108 ? -23.703 0.718 14.422 1 95.12 108 LEU B O 1
ATOM 2775 N N . GLY B 1 109 ? -24.297 1.182 16.516 1 95.94 109 GLY B N 1
ATOM 2776 C CA . GLY B 1 109 ? -23.062 0.615 17.047 1 95.94 109 GLY B CA 1
ATOM 2777 C C . GLY B 1 109 ? -22.938 -0.876 16.797 1 95.94 109 GLY B C 1
ATOM 2778 O O . GLY B 1 109 ? -21.859 -1.369 16.484 1 95.94 109 GLY B O 1
ATOM 2779 N N . ALA B 1 110 ? -24 -1.532 16.969 1 96.38 110 ALA B N 1
ATOM 2780 C CA . ALA B 1 110 ? -24 -2.971 16.719 1 96.38 110 ALA B CA 1
ATOM 2781 C C . ALA B 1 110 ? -23.719 -3.279 15.25 1 96.38 110 ALA B C 1
ATOM 2783 O O . ALA B 1 110 ? -23 -4.234 14.938 1 96.38 110 ALA B O 1
ATOM 2784 N N . LEU B 1 111 ? -24.281 -2.479 14.352 1 97 111 LEU B N 1
ATOM 2785 C CA . LEU B 1 111 ? -24.031 -2.645 12.922 1 97 111 LEU B CA 1
ATOM 2786 C C . LEU B 1 111 ? -22.562 -2.402 12.609 1 97 111 LEU B C 1
ATOM 2788 O O . LEU B 1 111 ? -21.969 -3.111 11.789 1 97 111 LEU B O 1
ATOM 2792 N N . GLU B 1 112 ? -21.984 -1.488 13.281 1 97 112 GLU B N 1
ATOM 2793 C CA . GLU B 1 112 ? -20.547 -1.221 13.109 1 97 112 GLU B CA 1
ATOM 2794 C C . GLU B 1 112 ? -19.703 -2.418 13.539 1 97 112 GLU B C 1
ATOM 2796 O O . GLU B 1 112 ? -18.75 -2.787 12.852 1 97 112 GLU B O 1
ATOM 2801 N N . VAL B 1 113 ? -20.094 -2.965 14.633 1 97.62 113 VAL B N 1
ATOM 2802 C CA . VAL B 1 113 ? -19.375 -4.125 15.148 1 97.62 113 VAL B CA 1
ATOM 2803 C C . VAL B 1 113 ? -19.469 -5.277 14.156 1 97.62 113 VAL B C 1
ATOM 2805 O O . VAL B 1 113 ? -18.469 -5.934 13.859 1 97.62 113 VAL B O 1
ATOM 2808 N N . VAL B 1 114 ? -20.609 -5.484 13.625 1 97.75 114 VAL B N 1
ATOM 2809 C CA . VAL B 1 114 ? -20.797 -6.559 12.648 1 97.75 114 VAL B CA 1
ATOM 2810 C C . VAL B 1 114 ? -19.969 -6.27 11.398 1 97.75 114 VAL B C 1
ATOM 2812 O O . VAL B 1 114 ? -19.375 -7.18 10.812 1 97.75 114 VAL B O 1
ATOM 2815 N N . THR B 1 115 ? -19.922 -5.031 11.008 1 97.62 115 THR B N 1
ATOM 2816 C CA . THR B 1 115 ? -19.125 -4.645 9.844 1 97.62 115 THR B CA 1
ATOM 2817 C C . THR B 1 115 ? -17.656 -4.957 10.055 1 97.62 115 THR B C 1
ATOM 2819 O O . THR B 1 115 ? -17.031 -5.66 9.25 1 97.62 115 THR B O 1
ATOM 2822 N N . TYR B 1 116 ? -17.125 -4.543 11.188 1 97.75 116 TYR B N 1
ATOM 2823 C CA . TYR B 1 116 ? -15.703 -4.73 11.461 1 97.75 116 TYR B CA 1
ATOM 2824 C C . TYR B 1 116 ? -15.383 -6.199 11.703 1 97.75 116 TYR B C 1
ATOM 2826 O O . TYR B 1 116 ? -14.367 -6.711 11.219 1 97.75 116 TYR B O 1
ATOM 2834 N N . ALA B 1 117 ? -16.25 -6.852 12.438 1 97.88 117 ALA B N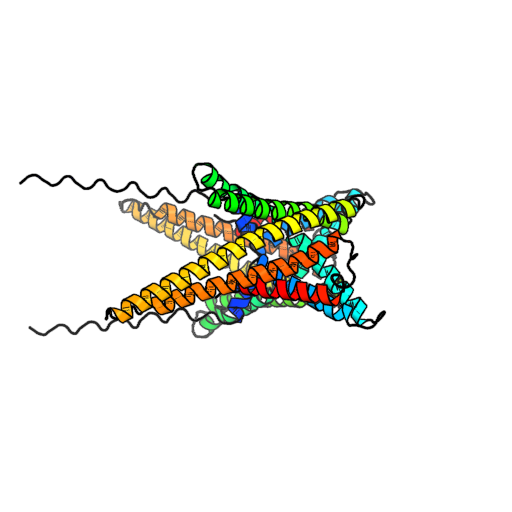 1
ATOM 2835 C CA . ALA B 1 117 ? -16.016 -8.266 12.742 1 97.88 117 ALA B CA 1
ATOM 2836 C C . ALA B 1 117 ? -16.125 -9.117 11.477 1 97.88 117 ALA B C 1
ATOM 2838 O O . ALA B 1 117 ? -15.297 -10 11.25 1 97.88 117 ALA B O 1
ATOM 2839 N N . GLY B 1 118 ? -17.156 -8.852 10.703 1 98 118 GLY B N 1
ATOM 2840 C CA . GLY B 1 118 ? -17.312 -9.594 9.461 1 98 118 GLY B CA 1
ATOM 2841 C C . GLY B 1 118 ? -16.125 -9.438 8.523 1 98 118 GLY B C 1
ATOM 2842 O O . GLY B 1 118 ? -15.57 -10.422 8.039 1 98 118 GLY B O 1
ATOM 2843 N N . GLU B 1 119 ? -15.766 -8.227 8.328 1 97.12 119 GLU B N 1
ATOM 2844 C CA . GLU B 1 119 ? -14.625 -7.945 7.457 1 97.12 119 GLU B CA 1
ATOM 2845 C C . GLU B 1 119 ? -13.336 -8.516 8.039 1 97.12 119 GLU B C 1
ATOM 2847 O O . GLU B 1 119 ? -12.508 -9.062 7.305 1 97.12 119 GLU B O 1
ATOM 2852 N N . GLY B 1 120 ? -13.172 -8.375 9.328 1 98.12 120 GLY B N 1
ATOM 2853 C CA . GLY B 1 120 ? -11.984 -8.891 9.984 1 98.12 120 GLY B CA 1
ATOM 2854 C C . GLY B 1 120 ? -11.836 -10.398 9.859 1 98.12 120 GLY B C 1
ATOM 2855 O O . GLY B 1 120 ? -10.758 -10.898 9.555 1 98.12 120 GLY B O 1
ATOM 2856 N N . VAL B 1 121 ? -12.875 -11.094 10.094 1 98.06 121 VAL B N 1
ATOM 2857 C CA . VAL B 1 121 ? -12.867 -12.547 9.977 1 98.06 121 VAL B CA 1
ATOM 2858 C C . VAL B 1 121 ? -12.594 -12.945 8.531 1 98.06 121 VAL B C 1
ATOM 2860 O O . VAL B 1 121 ? -11.805 -13.859 8.273 1 98.06 121 VAL B O 1
ATOM 2863 N N . TYR B 1 122 ? -13.227 -12.305 7.664 1 97.19 122 TYR B N 1
ATOM 2864 C CA . TYR B 1 122 ? -12.992 -12.547 6.246 1 97.19 122 TYR B CA 1
ATOM 2865 C C . TYR B 1 122 ? -11.508 -12.43 5.906 1 97.19 122 TYR B C 1
ATOM 2867 O O . TYR B 1 122 ? -10.922 -13.359 5.348 1 97.19 122 TYR B O 1
ATOM 2875 N N . TYR B 1 123 ? -10.898 -11.297 6.293 1 97.38 123 TYR B N 1
ATOM 2876 C CA . TYR B 1 123 ? -9.492 -11.062 5.969 1 97.38 123 TYR B CA 1
ATOM 2877 C C . TYR B 1 123 ? -8.594 -12.047 6.707 1 97.38 123 TYR B C 1
ATOM 2879 O O . TYR B 1 123 ? -7.555 -12.461 6.184 1 97.38 123 TYR B O 1
ATOM 2887 N N . PHE B 1 124 ? -8.969 -12.398 7.871 1 97.5 124 PHE B N 1
ATOM 2888 C CA . PHE B 1 124 ? -8.172 -13.336 8.648 1 97.5 124 PHE B CA 1
ATOM 2889 C C . PHE B 1 124 ? -8.156 -14.711 7.996 1 97.5 124 PHE B C 1
ATOM 2891 O O . PHE B 1 124 ? -7.098 -15.305 7.816 1 97.5 124 PHE B O 1
ATOM 2898 N N . LEU B 1 125 ? -9.273 -15.172 7.594 1 96.81 125 LEU B N 1
ATOM 2899 C CA . LEU B 1 125 ? -9.375 -16.484 6.961 1 96.81 125 LEU B CA 1
ATOM 2900 C C . LEU B 1 125 ? -8.719 -16.469 5.59 1 96.81 125 LEU B C 1
ATOM 2902 O O . LEU B 1 125 ? -8.156 -17.484 5.16 1 96.81 125 LEU B O 1
ATOM 2906 N N . ASP B 1 126 ? -8.805 -15.328 4.984 1 94.69 126 ASP B N 1
ATOM 2907 C CA . ASP B 1 126 ? -8.211 -15.188 3.66 1 94.69 126 ASP B CA 1
ATOM 2908 C C . ASP B 1 126 ? -6.707 -15.453 3.697 1 94.69 126 ASP B C 1
ATOM 2910 O O . ASP B 1 126 ? -6.125 -15.906 2.709 1 94.69 126 ASP B O 1
ATOM 2914 N N . GLN B 1 127 ? -6.062 -15.25 4.809 1 95.19 127 GLN B N 1
ATOM 2915 C CA . GLN B 1 127 ? -4.633 -15.523 4.949 1 95.19 127 GLN B CA 1
ATOM 2916 C C . GLN B 1 127 ? -4.34 -17.016 4.832 1 95.19 127 GLN B C 1
ATOM 2918 O O . GLN B 1 127 ? -3.367 -17.406 4.188 1 95.19 127 GLN B O 1
ATOM 2923 N N . PHE B 1 128 ? -5.191 -17.812 5.367 1 95.88 128 PHE B N 1
ATOM 2924 C CA . PHE B 1 128 ? -4.988 -19.25 5.309 1 95.88 128 PHE B CA 1
ATOM 2925 C C . PHE B 1 128 ? -5.309 -19.781 3.916 1 95.88 128 PHE B C 1
ATOM 2927 O O . PHE B 1 128 ? -4.641 -20.688 3.426 1 95.88 128 PHE B O 1
ATOM 2934 N N . ILE B 1 129 ? -6.273 -19.203 3.354 1 94.88 129 ILE B N 1
ATOM 2935 C CA . ILE B 1 129 ? -6.633 -19.594 1.995 1 94.88 129 ILE B CA 1
ATOM 2936 C C . ILE B 1 129 ? -5.473 -19.297 1.049 1 94.88 129 ILE B C 1
ATOM 2938 O O . ILE B 1 129 ? -5.137 -20.125 0.193 1 94.88 129 ILE B O 1
ATOM 2942 N N . TRP B 1 130 ? -4.855 -18.172 1.244 1 94.69 130 TRP B N 1
ATOM 2943 C CA . TRP B 1 130 ? -3.688 -17.828 0.443 1 94.69 130 TRP B CA 1
ATOM 2944 C C . TRP B 1 130 ? -2.568 -18.844 0.632 1 94.69 130 TRP B C 1
ATOM 2946 O O . TRP B 1 130 ? -1.968 -19.297 -0.342 1 94.69 130 TRP B O 1
ATOM 2956 N N . LEU B 1 131 ? -2.305 -19.266 1.854 1 94.94 131 LEU B N 1
ATOM 2957 C CA . LEU B 1 131 ? -1.244 -20.234 2.131 1 94.94 131 LEU B CA 1
ATOM 2958 C C . LEU B 1 131 ? -1.557 -21.578 1.491 1 94.94 131 LEU B C 1
ATOM 2960 O O . LEU B 1 131 ? -0.652 -22.281 1.021 1 94.94 131 LEU B O 1
ATOM 2964 N N . MET B 1 132 ? -2.779 -21.953 1.432 1 94.56 132 MET B N 1
ATOM 2965 C CA . MET B 1 132 ? -3.189 -23.203 0.799 1 94.56 132 MET B CA 1
ATOM 2966 C C . MET B 1 132 ? -3.016 -23.125 -0.714 1 94.56 132 MET B C 1
ATOM 2968 O O . MET B 1 132 ? -2.488 -24.047 -1.328 1 94.56 132 MET B O 1
ATOM 2972 N N . LYS B 1 133 ? -3.402 -22.016 -1.257 1 91 133 LYS B N 1
ATOM 2973 C CA . LYS B 1 133 ? -3.283 -21.844 -2.701 1 91 133 LYS B CA 1
ATOM 2974 C C . LYS B 1 133 ? -1.821 -21.766 -3.129 1 91 133 LYS B C 1
ATOM 2976 O O . LYS B 1 133 ? -1.469 -22.203 -4.23 1 91 133 LYS B O 1
ATOM 2981 N N . ALA B 1 134 ? -0.994 -21.25 -2.242 1 91.25 134 ALA B N 1
ATOM 2982 C CA . ALA B 1 134 ? 0.441 -21.188 -2.508 1 91.25 134 ALA B CA 1
ATOM 2983 C C . ALA B 1 134 ? 1.092 -22.547 -2.326 1 91.25 134 ALA B C 1
ATOM 2985 O O . ALA B 1 134 ? 2.264 -22.734 -2.66 1 91.25 134 ALA B O 1
ATOM 2986 N N . GLY B 1 135 ? 0.392 -23.547 -1.806 1 90.25 135 GLY B N 1
ATOM 2987 C CA . GLY B 1 135 ? 0.882 -24.906 -1.63 1 90.25 135 GLY B CA 1
ATOM 2988 C C . GLY B 1 135 ? 1.698 -25.078 -0.363 1 90.25 135 GLY B C 1
ATOM 2989 O O . GLY B 1 135 ? 2.438 -26.062 -0.229 1 90.25 135 GLY B O 1
ATOM 2990 N N . VAL B 1 136 ? 1.598 -24.141 0.541 1 92.5 136 VAL B N 1
ATOM 2991 C CA . VAL B 1 136 ? 2.389 -24.172 1.767 1 92.5 136 VAL B CA 1
ATOM 2992 C C . VAL B 1 136 ? 1.734 -25.109 2.781 1 92.5 136 VAL B C 1
ATOM 2994 O O . VAL B 1 136 ? 2.424 -25.844 3.492 1 92.5 136 VAL B O 1
ATOM 2997 N N . ILE B 1 137 ? 0.386 -25.078 2.814 1 93.06 137 ILE B N 1
ATOM 2998 C CA . ILE B 1 137 ? -0.346 -25.969 3.709 1 93.06 137 ILE B CA 1
ATOM 2999 C C . ILE B 1 137 ? -1.372 -26.781 2.912 1 93.06 137 ILE B C 1
ATOM 3001 O O . ILE B 1 137 ? -1.647 -26.469 1.751 1 93.06 137 ILE B O 1
ATOM 3005 N N . SER B 1 138 ? -1.846 -27.828 3.537 1 93.25 138 SER B N 1
ATOM 3006 C CA . SER B 1 138 ? -2.758 -28.75 2.877 1 93.25 138 SER B CA 1
ATOM 3007 C C . SER B 1 138 ? -4.043 -28.062 2.447 1 93.25 138 SER B C 1
ATOM 3009 O O . SER B 1 138 ? -4.562 -27.203 3.17 1 93.25 138 SER B O 1
ATOM 3011 N N . LYS B 1 139 ? -4.539 -28.469 1.299 1 93.38 139 LYS B N 1
ATOM 3012 C CA . LYS B 1 139 ? -5.762 -27.906 0.729 1 93.38 139 LYS B CA 1
ATOM 3013 C C . LYS B 1 139 ? -7 -28.594 1.29 1 93.38 139 LYS B C 1
ATOM 3015 O O . LYS B 1 139 ? -8.117 -28.328 0.855 1 93.38 139 LYS B O 1
ATOM 3020 N N . ALA B 1 140 ? -6.895 -29.375 2.244 1 93.5 140 ALA B N 1
ATOM 3021 C CA . ALA B 1 140 ? -7.98 -30.188 2.795 1 93.5 140 ALA B CA 1
ATOM 3022 C C . ALA B 1 140 ? -9.125 -29.312 3.285 1 93.5 140 ALA B C 1
ATOM 3024 O O . ALA B 1 140 ? -10.297 -29.656 3.115 1 93.5 140 ALA B O 1
ATOM 3025 N N . LEU B 1 141 ? -8.789 -28.125 3.834 1 93.5 141 LEU B N 1
ATOM 3026 C CA . LEU B 1 141 ? -9.812 -27.266 4.438 1 93.5 141 LEU B CA 1
ATOM 3027 C C . LEU B 1 141 ? -10.117 -26.062 3.547 1 93.5 141 LEU B C 1
ATOM 3029 O O . LEU B 1 141 ? -10.82 -25.141 3.965 1 93.5 141 LEU B O 1
ATOM 3033 N N . GLU B 1 142 ? -9.641 -26.031 2.357 1 93.56 142 GLU B N 1
ATOM 3034 C CA . GLU B 1 142 ? -9.734 -24.859 1.496 1 93.56 142 GLU B CA 1
ATOM 3035 C C . GLU B 1 142 ? -11.195 -24.484 1.229 1 93.56 142 GLU B C 1
ATOM 3037 O O . GLU B 1 142 ? -11.586 -23.328 1.378 1 93.56 142 GLU B O 1
ATOM 3042 N N . ARG B 1 143 ? -12.016 -25.438 0.875 1 91.56 143 ARG B N 1
ATOM 3043 C CA . ARG B 1 143 ? -13.414 -25.188 0.541 1 91.56 143 ARG B CA 1
ATOM 3044 C C . ARG B 1 143 ? -14.18 -24.672 1.75 1 91.56 143 ARG B C 1
ATOM 3046 O O . ARG B 1 143 ? -14.938 -23.703 1.642 1 91.56 143 ARG B O 1
ATOM 3053 N N . ARG B 1 144 ? -13.977 -25.281 2.885 1 93.19 144 ARG B N 1
ATOM 3054 C CA . ARG B 1 144 ? -14.672 -24.891 4.105 1 93.19 144 ARG B CA 1
ATOM 3055 C C . ARG B 1 144 ? -14.281 -23.469 4.527 1 93.19 144 ARG B C 1
ATOM 3057 O O . ARG B 1 144 ? -15.141 -22.672 4.898 1 93.19 144 ARG B O 1
ATOM 3064 N N . LEU B 1 145 ? -13.008 -23.203 4.496 1 95 145 LEU B N 1
ATOM 3065 C CA . LEU B 1 145 ? -12.531 -21.891 4.898 1 95 145 LEU B CA 1
ATOM 3066 C C . LEU B 1 145 ? -12.984 -20.828 3.914 1 95 145 LEU B C 1
ATOM 3068 O O . LEU B 1 145 ? -13.312 -19.703 4.316 1 95 145 LEU B O 1
ATOM 3072 N N . SER B 1 146 ? -12.984 -21.172 2.668 1 93.25 146 SER B N 1
ATOM 3073 C CA . SER B 1 146 ? -13.453 -20.234 1.657 1 93.25 146 SER B CA 1
ATOM 3074 C C . SER B 1 146 ? -14.922 -19.875 1.866 1 93.25 146 SER B C 1
ATOM 3076 O O . SER B 1 146 ? -15.312 -18.719 1.738 1 93.25 146 SER B O 1
ATOM 3078 N N . ARG B 1 147 ? -15.727 -20.828 2.178 1 93.38 147 ARG B N 1
ATOM 3079 C CA . ARG B 1 147 ? -17.141 -20.594 2.436 1 93.38 147 ARG B CA 1
ATOM 3080 C C . ARG B 1 147 ? -17.344 -19.734 3.684 1 93.38 147 ARG B C 1
ATOM 3082 O O . ARG B 1 147 ? -18.125 -18.797 3.674 1 93.38 147 ARG B O 1
ATOM 3089 N N . ALA B 1 148 ? -16.656 -20.109 4.703 1 95.56 148 ALA B N 1
ATOM 3090 C CA . ALA B 1 148 ? -16.734 -19.344 5.938 1 95.56 148 ALA B CA 1
ATOM 3091 C C . ALA B 1 148 ? -16.312 -17.891 5.707 1 95.56 148 ALA B C 1
ATOM 3093 O O . ALA B 1 148 ? -16.953 -16.969 6.223 1 95.56 148 ALA B O 1
ATOM 3094 N N . SER B 1 149 ? -15.234 -17.75 4.961 1 96.06 149 SER B N 1
ATOM 3095 C CA . SER B 1 149 ? -14.758 -16.406 4.617 1 96.06 149 SER B CA 1
ATOM 3096 C C . SER B 1 149 ? -15.82 -15.625 3.85 1 96.06 149 SER B C 1
ATOM 3098 O O . SER B 1 149 ? -16.062 -14.453 4.148 1 96.06 149 SER B O 1
ATOM 3100 N N . ALA B 1 150 ? -16.469 -16.25 2.928 1 94.56 150 ALA B N 1
ATOM 3101 C CA . ALA B 1 150 ? -17.5 -15.594 2.109 1 94.56 150 ALA B CA 1
ATOM 3102 C C . ALA B 1 150 ? -18.688 -15.188 2.957 1 94.56 150 ALA B C 1
ATOM 3104 O O . ALA B 1 150 ? -19.266 -14.109 2.76 1 94.56 150 ALA B O 1
ATOM 3105 N N . TYR B 1 151 ? -19.078 -16.016 3.885 1 96.56 151 TYR B N 1
ATOM 3106 C CA . TYR B 1 151 ? -20.172 -15.695 4.781 1 96.56 151 TYR B CA 1
ATOM 3107 C C . TYR B 1 151 ? -19.844 -14.492 5.648 1 96.56 151 TYR B C 1
ATOM 3109 O O . TYR B 1 151 ? -20.688 -13.602 5.832 1 96.56 151 TYR B O 1
ATOM 3117 N N . ALA B 1 152 ? -18.719 -14.523 6.176 1 97.5 152 ALA B N 1
ATOM 3118 C CA . ALA B 1 152 ? -18.281 -13.406 7.008 1 97.5 152 ALA B CA 1
ATOM 3119 C C . ALA B 1 152 ? -18.25 -12.102 6.211 1 97.5 152 ALA B C 1
ATOM 3121 O O . ALA B 1 152 ? -18.719 -11.07 6.684 1 97.5 152 ALA B O 1
ATOM 3122 N N . GLU B 1 153 ? -17.75 -12.211 5.082 1 96.31 153 GLU B N 1
ATOM 3123 C CA . GLU B 1 153 ? -17.672 -11.062 4.188 1 96.31 153 GLU B CA 1
ATOM 3124 C C . GLU B 1 153 ? -19.078 -10.523 3.869 1 96.31 153 GLU B C 1
ATOM 3126 O O . GLU B 1 153 ? -19.312 -9.32 3.924 1 96.31 153 GLU B O 1
ATOM 3131 N N . ALA B 1 154 ? -19.969 -11.391 3.553 1 96.5 154 ALA B N 1
ATOM 3132 C CA . ALA B 1 154 ? -21.328 -11.008 3.221 1 96.5 154 ALA B CA 1
ATOM 3133 C C . ALA B 1 154 ? -22.016 -10.336 4.406 1 96.5 154 ALA B C 1
ATOM 3135 O O . ALA B 1 154 ? -22.719 -9.336 4.242 1 96.5 154 ALA B O 1
ATOM 3136 N N . ALA B 1 155 ? -21.797 -10.891 5.531 1 97.44 155 ALA B N 1
ATOM 3137 C CA . ALA B 1 155 ? -22.375 -10.289 6.734 1 97.44 155 ALA B CA 1
ATOM 3138 C C . ALA B 1 155 ? -21.844 -8.875 6.945 1 97.44 155 ALA B C 1
ATOM 3140 O O . ALA B 1 155 ? -22.594 -7.969 7.297 1 97.44 155 ALA B O 1
ATOM 3141 N N . GLY B 1 156 ? -20.578 -8.719 6.719 1 97.88 156 GLY B N 1
ATOM 3142 C CA . GLY B 1 156 ? -19.984 -7.395 6.836 1 97.88 156 GLY B CA 1
ATOM 3143 C C . GLY B 1 156 ? -20.562 -6.395 5.859 1 97.88 156 GLY B C 1
ATOM 3144 O O . GLY B 1 156 ? -20.891 -5.266 6.238 1 97.88 156 GLY B O 1
ATOM 3145 N N . TYR B 1 157 ? -20.719 -6.824 4.676 1 97.69 157 TYR B N 1
ATOM 3146 C CA . TYR B 1 157 ? -21.281 -5.938 3.662 1 97.69 157 TYR B CA 1
ATOM 3147 C C . TYR B 1 157 ? -22.734 -5.582 3.992 1 97.69 157 TYR B C 1
ATOM 3149 O O . TYR B 1 157 ? -23.141 -4.434 3.84 1 97.69 157 TYR B O 1
ATOM 3157 N N . ALA B 1 158 ? -23.516 -6.52 4.426 1 97.75 158 ALA B N 1
ATOM 3158 C CA . ALA B 1 158 ? -24.906 -6.273 4.758 1 97.75 158 ALA B CA 1
ATOM 3159 C C . ALA B 1 158 ? -25.047 -5.211 5.848 1 97.75 158 ALA B C 1
ATOM 3161 O O . ALA B 1 158 ? -25.844 -4.281 5.727 1 97.75 158 ALA B O 1
ATOM 3162 N N . ALA B 1 159 ? -24.25 -5.363 6.832 1 98.06 159 ALA B N 1
ATOM 3163 C CA . ALA B 1 159 ? -24.297 -4.398 7.926 1 98.06 159 ALA B CA 1
ATOM 3164 C C . ALA B 1 159 ? -23.812 -3.025 7.465 1 98.06 159 ALA B C 1
ATOM 3166 O O . ALA B 1 159 ? -24.391 -2 7.836 1 98.06 159 ALA B O 1
ATOM 3167 N N . ASN B 1 160 ? -22.828 -3 6.633 1 97.5 160 ASN B N 1
ATOM 3168 C CA . ASN B 1 160 ? -22.281 -1.736 6.145 1 97.5 160 ASN B CA 1
ATOM 3169 C C . ASN B 1 160 ? -23.281 -1.019 5.227 1 97.5 160 ASN B C 1
ATOM 3171 O O . ASN B 1 160 ? -23.344 0.211 5.23 1 97.5 160 ASN B O 1
ATOM 3175 N N . ILE B 1 161 ? -23.938 -1.762 4.484 1 98.19 161 ILE B N 1
ATOM 3176 C CA . ILE B 1 161 ? -24.969 -1.191 3.625 1 98.19 161 ILE B CA 1
ATOM 3177 C C . ILE B 1 161 ? -26.031 -0.516 4.48 1 98.19 161 ILE B C 1
ATOM 3179 O O . ILE B 1 161 ? -26.422 0.624 4.215 1 98.19 161 ILE B O 1
ATOM 3183 N N . ALA B 1 162 ? -26.469 -1.19 5.496 1 97.94 162 ALA B N 1
ATOM 3184 C CA . ALA B 1 162 ? -27.469 -0.622 6.398 1 97.94 162 ALA B CA 1
ATOM 3185 C C . ALA B 1 162 ? -26.953 0.673 7.027 1 97.94 162 ALA B C 1
ATOM 3187 O O . ALA B 1 162 ? -27.703 1.66 7.105 1 97.94 162 ALA B O 1
ATOM 3188 N N . LEU B 1 163 ? -25.766 0.686 7.41 1 96.56 163 LEU B N 1
ATOM 3189 C CA . LEU B 1 163 ? -25.156 1.864 8.023 1 96.56 163 LEU B CA 1
ATOM 3190 C C . LEU B 1 163 ? -25.109 3.025 7.035 1 96.56 163 LEU B C 1
ATOM 3192 O O . LEU B 1 163 ? -25.484 4.148 7.375 1 96.56 163 LEU B O 1
ATOM 3196 N N . ASN B 1 164 ? -24.688 2.688 5.863 1 96.75 164 ASN B N 1
ATOM 3197 C CA . ASN B 1 164 ? -24.547 3.752 4.875 1 96.75 164 ASN B CA 1
ATOM 3198 C C . ASN B 1 164 ? -25.906 4.266 4.398 1 96.75 164 ASN B C 1
ATOM 3200 O O . ASN B 1 164 ? -26.047 5.453 4.098 1 96.75 164 ASN B O 1
ATOM 3204 N N . LEU B 1 165 ? -26.859 3.393 4.359 1 97.44 165 LEU B N 1
ATOM 3205 C CA . LEU B 1 165 ? -28.219 3.85 4.039 1 97.44 165 LEU B CA 1
ATOM 3206 C C . LEU B 1 165 ? -28.734 4.801 5.109 1 97.44 165 LEU B C 1
ATOM 3208 O O . LEU B 1 165 ? -29.375 5.809 4.793 1 97.44 165 LEU B O 1
ATOM 3212 N N . HIS B 1 166 ? -28.438 4.453 6.305 1 96.44 166 HIS B N 1
ATOM 3213 C CA . HIS B 1 166 ? -28.812 5.344 7.395 1 96.44 166 HIS B CA 1
ATOM 3214 C C . HIS B 1 166 ? -28.125 6.695 7.27 1 96.44 166 HIS B C 1
ATOM 3216 O O . HIS B 1 166 ? -28.75 7.742 7.43 1 96.44 166 HIS B O 1
ATOM 3222 N N . ARG B 1 167 ? -26.875 6.664 6.973 1 95.38 167 ARG B N 1
ATOM 3223 C CA . ARG B 1 167 ? -26.109 7.898 6.836 1 95.38 167 ARG B CA 1
ATOM 3224 C C . ARG B 1 167 ? -26.641 8.742 5.68 1 95.38 167 ARG B C 1
ATOM 3226 O O . ARG B 1 167 ? -26.688 9.969 5.777 1 95.38 167 ARG B O 1
ATOM 3233 N N . VAL B 1 168 ? -27 8.125 4.598 1 96.81 168 VAL B N 1
ATOM 3234 C CA . VAL B 1 168 ? -27.578 8.836 3.457 1 96.81 168 VAL B CA 1
ATOM 3235 C C . VAL B 1 168 ? -28.859 9.547 3.883 1 96.81 168 VAL B C 1
ATOM 3237 O O . VAL B 1 168 ? -29.078 10.711 3.537 1 96.81 168 VAL B O 1
ATOM 3240 N N . ARG B 1 169 ? -29.641 8.883 4.664 1 96.31 169 ARG B N 1
ATOM 3241 C CA . ARG B 1 169 ? -30.906 9.461 5.129 1 96.31 169 ARG B CA 1
ATOM 3242 C C . ARG B 1 169 ? -30.641 10.648 6.051 1 96.31 169 ARG B C 1
ATOM 3244 O O . ARG B 1 169 ? -31.312 11.68 5.934 1 96.31 169 ARG B O 1
ATOM 3251 N N . VAL B 1 170 ? -29.75 10.469 6.914 1 95.31 170 VAL B N 1
ATOM 3252 C CA . VAL B 1 170 ? -29.406 11.547 7.844 1 95.31 170 VAL B CA 1
ATOM 3253 C C . VAL B 1 170 ? -28.938 12.766 7.066 1 95.31 170 VAL B C 1
ATOM 3255 O O . VAL B 1 170 ? -29.359 13.891 7.34 1 95.31 170 VAL B O 1
ATOM 3258 N N . LEU B 1 171 ? -28.078 12.508 6.082 1 96.38 171 LEU B N 1
ATOM 3259 C CA . LEU B 1 171 ? -27.547 13.602 5.277 1 96.38 171 LEU B CA 1
ATOM 3260 C C . LEU B 1 171 ? -28.641 14.266 4.461 1 96.38 171 LEU B C 1
ATOM 3262 O O . LEU B 1 171 ? -28.641 15.484 4.281 1 96.38 171 LEU B O 1
ATOM 3266 N N . GLN B 1 172 ? -29.562 13.484 4.062 1 96.31 172 GLN B N 1
ATOM 3267 C CA . GLN B 1 172 ? -30.703 14.016 3.322 1 96.31 172 GLN B CA 1
ATOM 3268 C C . GLN B 1 172 ? -31.562 14.922 4.203 1 96.31 172 GLN B C 1
ATOM 3270 O O . GLN B 1 172 ? -31.984 16 3.775 1 96.31 172 GLN B O 1
ATOM 3275 N N . LEU B 1 173 ? -31.797 14.492 5.395 1 96 173 LEU B N 1
ATOM 3276 C CA . LEU B 1 173 ? -32.594 15.266 6.332 1 96 173 LEU B CA 1
ATOM 3277 C C . LEU B 1 173 ? -31.891 16.562 6.711 1 96 173 LEU B C 1
ATOM 3279 O O . LEU B 1 173 ? -32.531 17.609 6.82 1 96 173 LEU B O 1
ATOM 3283 N N . GLN B 1 174 ? -30.609 16.484 6.859 1 95.81 174 GLN B N 1
ATOM 3284 C CA . GLN B 1 174 ? -29.828 17.672 7.16 1 95.81 174 GLN B CA 1
ATOM 3285 C C . GLN B 1 174 ? -29.875 18.672 6.004 1 95.81 174 GLN B C 1
ATOM 3287 O O . GLN B 1 174 ? -29.984 19.875 6.223 1 95.81 174 GLN B O 1
ATOM 3292 N N . GLU B 1 175 ? -29.766 18.094 4.809 1 95.62 175 GLU B N 1
ATOM 3293 C CA . GLU B 1 175 ? -29.859 18.938 3.619 1 95.62 175 GLU B CA 1
ATOM 3294 C C . GLU B 1 175 ? -31.219 19.625 3.521 1 95.62 175 GLU B C 1
ATOM 3296 O O . GLU B 1 175 ? -31.297 20.828 3.266 1 95.62 175 GLU B O 1
ATOM 3301 N N . PHE B 1 176 ? -32.281 18.922 3.787 1 94.56 176 PHE B N 1
ATOM 3302 C CA . PHE B 1 176 ? -33.625 19.438 3.74 1 94.56 176 PHE B CA 1
ATOM 3303 C C . PHE B 1 176 ? -33.844 20.516 4.801 1 94.56 176 PHE B C 1
ATOM 3305 O O . PHE B 1 176 ? -34.406 21.562 4.527 1 94.56 176 PHE B O 1
ATOM 3312 N N . ALA B 1 177 ? -33.344 20.25 5.926 1 95.19 177 ALA B N 1
ATOM 3313 C CA . ALA B 1 177 ? -33.469 21.219 7.02 1 95.19 177 ALA B CA 1
ATOM 3314 C C . ALA B 1 177 ? -32.719 22.516 6.707 1 95.19 177 ALA B C 1
ATOM 3316 O O . ALA B 1 177 ? -33.219 23.609 6.98 1 95.19 177 ALA B O 1
ATOM 3317 N N . LEU B 1 178 ? -31.547 22.344 6.137 1 94.69 178 LEU B N 1
ATOM 3318 C CA . LEU B 1 178 ? -30.75 23.5 5.793 1 94.69 178 LEU B CA 1
ATOM 3319 C C . LEU B 1 178 ? -31.422 24.328 4.699 1 94.69 178 LEU B C 1
ATOM 3321 O O . LEU B 1 178 ? -31.438 25.562 4.754 1 94.69 178 LEU B O 1
ATOM 3325 N N . ARG B 1 179 ? -32.031 23.688 3.773 1 93.44 179 ARG B N 1
ATOM 3326 C CA . ARG B 1 179 ? -32.75 24.359 2.695 1 93.44 179 ARG B CA 1
ATOM 3327 C C . ARG B 1 179 ? -34 25.062 3.221 1 93.44 179 ARG B C 1
ATOM 3329 O O . ARG B 1 179 ? -34.312 26.188 2.811 1 93.44 179 ARG B O 1
ATOM 3336 N N . ALA B 1 180 ? -34.656 24.438 4.117 1 94.25 180 ALA B N 1
ATOM 3337 C CA . ALA B 1 180 ? -35.844 25.016 4.719 1 94.25 180 ALA B CA 1
ATOM 3338 C C . ALA B 1 180 ? -35.531 26.25 5.547 1 94.25 180 ALA B C 1
ATOM 3340 O O . ALA B 1 180 ? -36.25 27.25 5.492 1 94.25 180 ALA B O 1
ATOM 3341 N N . ARG B 1 181 ? -34.469 26.125 6.27 1 92.81 181 ARG B N 1
ATOM 3342 C CA . ARG B 1 181 ? -34.031 27.266 7.082 1 92.81 181 ARG B CA 1
ATOM 3343 C C . ARG B 1 181 ? -33.625 28.438 6.203 1 92.81 181 ARG B C 1
ATOM 3345 O O . ARG B 1 181 ? -33.938 29.594 6.527 1 92.81 181 ARG B O 1
ATOM 3352 N N . ALA B 1 182 ? -32.938 28.141 5.137 1 92.25 182 ALA B N 1
ATOM 3353 C CA . ALA B 1 182 ? -32.531 29.188 4.207 1 92.25 182 ALA B CA 1
ATOM 3354 C C . ALA B 1 182 ? -33.75 29.828 3.537 1 92.25 182 ALA B C 1
ATOM 3356 O O . ALA B 1 182 ? -33.781 31.047 3.357 1 92.25 182 ALA B O 1
ATOM 3357 N N . ALA B 1 183 ? -34.75 29.078 3.174 1 91.75 183 ALA B N 1
ATOM 3358 C CA . ALA B 1 183 ? -35.969 29.578 2.543 1 91.75 183 ALA B CA 1
ATOM 3359 C C . ALA B 1 183 ? -36.75 30.453 3.51 1 91.75 183 ALA B C 1
ATOM 3361 O O . ALA B 1 183 ? -37.281 31.5 3.121 1 91.75 183 ALA B O 1
ATOM 3362 N N . LYS B 1 184 ? -36.812 30.031 4.73 1 93.5 184 LYS B N 1
ATOM 3363 C CA . LYS B 1 184 ? -37.5 30.812 5.754 1 93.5 184 LYS B CA 1
ATOM 3364 C C . LYS B 1 184 ? -36.812 32.156 6.012 1 93.5 184 LYS B C 1
ATOM 3366 O O . LYS B 1 184 ? -37.469 33.188 6.141 1 93.5 184 LYS B O 1
ATOM 3371 N N . ALA B 1 185 ? -35.531 32.062 6.055 1 92.56 185 ALA B N 1
ATOM 3372 C CA . ALA B 1 185 ? -34.75 33.281 6.258 1 92.56 185 ALA B CA 1
ATOM 3373 C C . ALA B 1 185 ? -34.938 34.25 5.094 1 92.56 185 ALA B C 1
ATOM 3375 O O . ALA B 1 185 ? -35.062 35.469 5.301 1 92.56 185 ALA B O 1
ATOM 3376 N N . ALA B 1 186 ? -34.969 33.781 3.895 1 90.81 186 ALA B N 1
ATOM 3377 C CA . ALA B 1 186 ? -35.219 34.594 2.711 1 90.81 186 ALA B CA 1
ATOM 3378 C C . ALA B 1 186 ? -36.594 35.25 2.744 1 90.81 186 ALA B C 1
ATOM 3380 O O . ALA B 1 186 ? -36.75 36.406 2.393 1 90.81 186 ALA B O 1
ATOM 3381 N N . LYS B 1 187 ? -37.625 34.562 3.201 1 92.94 187 LYS B N 1
ATOM 3382 C CA . LYS B 1 187 ? -38.969 35.062 3.303 1 92.94 187 LYS B CA 1
ATOM 3383 C C . LYS B 1 187 ? -39.062 36.188 4.352 1 92.94 187 LYS B C 1
ATOM 3385 O O . LYS B 1 187 ? -39.875 37.125 4.199 1 92.94 187 LYS B O 1
ATOM 3390 N N . ASP B 1 188 ? -38.188 36.094 5.375 1 93.38 188 ASP B N 1
ATOM 3391 C CA . ASP B 1 188 ? -38.188 37.062 6.461 1 93.38 188 ASP B CA 1
ATOM 3392 C C . ASP B 1 188 ? -37.312 38.281 6.117 1 93.38 188 ASP B C 1
ATOM 3394 O O . ASP B 1 188 ? -37.156 39.188 6.941 1 93.38 188 ASP B O 1
ATOM 3398 N N . GLY B 1 189 ? -36.656 38.25 4.953 1 90.31 189 GLY B N 1
ATOM 3399 C CA . GLY B 1 189 ? -35.906 39.406 4.461 1 90.31 189 GLY B CA 1
ATOM 3400 C C . GLY B 1 189 ? -34.438 39.375 4.902 1 90.31 189 GLY B C 1
ATOM 3401 O O . GLY B 1 189 ? -33.781 40.406 4.848 1 90.31 189 GLY B O 1
ATOM 3402 N N . ALA B 1 190 ? -34.062 38.281 5.461 1 89.12 190 ALA B N 1
ATOM 3403 C CA . ALA B 1 190 ? -32.656 38.188 5.906 1 89.12 190 ALA B CA 1
ATOM 3404 C C . ALA B 1 190 ? -31.719 38.125 4.715 1 89.12 190 ALA B C 1
ATOM 3406 O O . ALA B 1 190 ? -32.062 37.562 3.672 1 89.12 190 ALA B O 1
ATOM 3407 N N . PRO B 1 191 ? -30.578 38.719 4.738 1 89 191 PRO B N 1
ATOM 3408 C CA . PRO B 1 191 ? -29.594 38.625 3.656 1 89 191 PRO B CA 1
ATOM 3409 C C . PRO B 1 191 ? -29.094 37.188 3.465 1 89 191 PRO B C 1
ATOM 3411 O O . PRO B 1 191 ? -28.953 36.438 4.438 1 89 191 PRO B O 1
ATOM 3414 N N . PRO B 1 192 ? -28.969 36.844 2.32 1 84.38 192 PRO B N 1
ATOM 3415 C CA . PRO B 1 192 ? -28.5 35.469 2.037 1 84.38 192 PRO B CA 1
ATOM 3416 C C . PRO B 1 192 ? -27.141 35.156 2.65 1 84.38 192 PRO B C 1
ATOM 3418 O O . PRO B 1 192 ? -26.266 36.031 2.66 1 84.38 192 PRO B O 1
ATOM 3421 N N . ASP B 1 193 ? -26.984 34.125 3.418 1 87.62 193 ASP B N 1
ATOM 3422 C CA . ASP B 1 193 ? -25.719 33.625 3.938 1 87.62 193 ASP B CA 1
ATOM 3423 C C . ASP B 1 193 ? -24.906 32.969 2.834 1 87.62 193 ASP B C 1
ATOM 3425 O O . ASP B 1 193 ? -25.297 31.953 2.279 1 87.62 193 ASP B O 1
ATOM 3429 N N . PRO B 1 194 ? -23.859 33.594 2.453 1 90 194 PRO B N 1
ATOM 3430 C CA . PRO B 1 194 ? -23.047 33.094 1.351 1 90 194 PRO B CA 1
ATOM 3431 C C . PRO B 1 194 ? -22.5 31.688 1.626 1 90 194 PRO B C 1
ATOM 3433 O O . PRO B 1 194 ? -22.109 30.969 0.693 1 90 194 PRO B O 1
ATOM 3436 N N . ALA B 1 195 ? -22.453 31.25 2.895 1 92.94 195 ALA B N 1
ATOM 3437 C CA . ALA B 1 195 ? -21.906 29.953 3.258 1 92.94 195 ALA B CA 1
ATOM 3438 C C . ALA B 1 195 ? -22.922 28.844 3.041 1 92.94 195 ALA B C 1
ATOM 3440 O O . ALA B 1 195 ? -22.562 27.656 2.973 1 92.94 195 ALA B O 1
ATOM 3441 N N . THR B 1 196 ? -24.203 29.219 2.871 1 92.06 196 THR B N 1
ATOM 3442 C CA . THR B 1 196 ? -25.281 28.234 2.854 1 92.06 196 THR B CA 1
ATOM 3443 C C . THR B 1 196 ? -25.188 27.359 1.603 1 92.06 196 THR B C 1
ATOM 3445 O O . THR B 1 196 ? -25.234 26.141 1.689 1 92.06 196 THR B O 1
ATOM 3448 N N . PRO B 1 197 ? -24.984 28 0.448 1 91.62 197 PRO B N 1
ATOM 3449 C CA . PRO B 1 197 ? -24.859 27.156 -0.743 1 91.62 197 PRO B CA 1
ATOM 3450 C C . PRO B 1 197 ? -23.672 26.203 -0.667 1 91.62 197 PRO B C 1
ATOM 3452 O O . PRO B 1 197 ? -23.75 25.062 -1.127 1 91.62 197 PRO B O 1
ATOM 3455 N N . ARG B 1 198 ? -22.578 26.625 -0.131 1 94.31 198 ARG B N 1
ATOM 3456 C CA . ARG B 1 198 ? -21.406 25.766 0.014 1 94.31 198 ARG B CA 1
ATOM 3457 C C . ARG B 1 198 ? -21.688 24.609 0.966 1 94.31 198 ARG B C 1
ATOM 3459 O O . ARG B 1 198 ? -21.25 23.484 0.728 1 94.31 198 ARG B O 1
ATOM 3466 N N . ARG B 1 199 ? -22.422 24.938 1.96 1 95.31 199 ARG B N 1
ATOM 3467 C CA . ARG B 1 199 ? -22.766 23.906 2.93 1 95.31 199 ARG B CA 1
ATOM 3468 C C . ARG B 1 199 ? -23.703 22.859 2.318 1 95.31 199 ARG B C 1
ATOM 3470 O O . ARG B 1 199 ? -23.562 21.672 2.564 1 95.31 199 ARG B O 1
ATOM 3477 N N . ILE B 1 200 ? -24.609 23.312 1.553 1 94.94 200 ILE B N 1
ATOM 3478 C CA . ILE B 1 200 ? -25.547 22.406 0.887 1 94.94 200 ILE B CA 1
ATOM 3479 C C . ILE B 1 200 ? -24.781 21.531 -0.11 1 94.94 200 ILE B C 1
ATOM 3481 O O . ILE B 1 200 ? -25.031 20.312 -0.188 1 94.94 200 ILE B O 1
ATOM 3485 N N . ALA B 1 201 ? -23.875 22.172 -0.775 1 94.94 201 ALA B N 1
ATOM 3486 C CA . ALA B 1 201 ? -23.078 21.422 -1.737 1 94.94 201 ALA B CA 1
ATOM 3487 C C . ALA B 1 201 ? -22.234 20.359 -1.038 1 94.94 201 ALA B C 1
ATOM 3489 O O . ALA B 1 201 ? -22.078 19.25 -1.547 1 94.94 201 ALA B O 1
ATOM 3490 N N . ALA B 1 202 ? -21.734 20.672 0.042 1 95.19 202 ALA B N 1
ATOM 3491 C CA . ALA B 1 202 ? -20.922 19.719 0.814 1 95.19 202 ALA B CA 1
ATOM 3492 C C . ALA B 1 202 ? -21.75 18.531 1.283 1 95.19 202 ALA B C 1
ATOM 3494 O O . ALA B 1 202 ? -21.312 17.391 1.199 1 95.19 202 ALA B O 1
ATOM 3495 N N . LEU B 1 203 ? -22.922 18.859 1.685 1 95.62 203 LEU B N 1
ATOM 3496 C CA . LEU B 1 203 ? -23.812 17.797 2.133 1 95.62 203 LEU B CA 1
ATOM 3497 C C . LEU B 1 203 ? -24.188 16.875 0.974 1 95.62 203 LEU B C 1
ATOM 3499 O O . LEU B 1 203 ? -24.219 15.656 1.13 1 95.62 203 LEU B O 1
ATOM 3503 N N . ARG B 1 204 ? -24.438 17.469 -0.09 1 94.81 204 ARG B N 1
ATOM 3504 C CA . ARG B 1 204 ? -24.797 16.688 -1.275 1 94.81 204 ARG B CA 1
ATOM 3505 C C . ARG B 1 204 ? -23.625 15.805 -1.708 1 94.81 204 ARG B C 1
ATOM 3507 O O . ARG B 1 204 ? -23.828 14.641 -2.055 1 94.81 204 ARG B O 1
ATOM 3514 N N . SER B 1 205 ? -22.453 16.375 -1.695 1 94.44 205 SER B N 1
ATOM 3515 C CA . SER B 1 205 ? -21.281 15.602 -2.064 1 94.44 205 SER B CA 1
ATOM 3516 C C . SER B 1 205 ? -21.078 14.406 -1.132 1 94.44 205 SER B C 1
ATOM 3518 O O . SER B 1 205 ? -20.781 13.305 -1.585 1 94.44 205 SER B O 1
ATOM 3520 N N . GLN B 1 206 ? -21.297 14.625 0.026 1 95.25 206 GLN B N 1
ATOM 3521 C CA . GLN B 1 206 ? -21.172 13.539 1 1 95.25 206 GLN B CA 1
ATOM 3522 C C . GLN B 1 206 ? -22.234 12.477 0.777 1 95.25 206 GLN B C 1
ATOM 3524 O O . GLN B 1 206 ? -21.969 11.281 0.905 1 95.25 206 GLN B O 1
ATOM 3529 N N . ARG B 1 207 ? -23.406 12.922 0.539 1 95.69 207 ARG B N 1
ATOM 3530 C CA . ARG B 1 207 ? -24.516 12 0.297 1 95.69 207 ARG B CA 1
ATOM 3531 C C . ARG B 1 207 ? -24.234 11.125 -0.921 1 95.69 207 ARG B C 1
ATOM 3533 O O . ARG B 1 207 ? -24.453 9.914 -0.882 1 95.69 207 ARG B O 1
ATOM 3540 N N . VAL B 1 208 ? -23.781 11.789 -1.932 1 94.19 208 VAL B N 1
ATOM 3541 C CA . VAL B 1 208 ? -23.469 11.062 -3.158 1 94.19 208 VAL B CA 1
ATOM 3542 C C . VAL B 1 208 ? -22.344 10.055 -2.893 1 94.19 208 VAL B C 1
ATOM 3544 O O . VAL B 1 208 ? -22.406 8.914 -3.359 1 94.19 208 VAL B O 1
ATOM 3547 N N . LEU B 1 209 ? -21.391 10.414 -2.176 1 93.44 209 LEU B N 1
ATOM 3548 C CA . LEU B 1 209 ? -20.297 9.523 -1.841 1 93.44 209 LEU B CA 1
ATOM 3549 C C . LEU B 1 209 ? -20.781 8.32 -1.045 1 93.44 209 LEU B C 1
ATOM 3551 O O . LEU B 1 209 ? -20.406 7.184 -1.334 1 93.44 209 LEU B O 1
ATOM 3555 N N . ARG B 1 210 ? -21.609 8.547 -0.12 1 95.25 210 ARG B N 1
ATOM 3556 C CA . ARG B 1 210 ? -22.156 7.457 0.685 1 95.25 210 ARG B CA 1
ATOM 3557 C C . ARG B 1 210 ? -23 6.52 -0.163 1 95.25 210 ARG B C 1
ATOM 3559 O O . ARG B 1 210 ? -22.969 5.301 0.03 1 95.25 210 ARG B O 1
ATOM 3566 N N . ALA B 1 211 ? -23.75 7.113 -1.026 1 96 211 ALA B N 1
ATOM 3567 C CA . ALA B 1 211 ? -24.547 6.297 -1.943 1 96 211 ALA B CA 1
ATOM 3568 C C . ALA B 1 211 ? -23.656 5.434 -2.826 1 96 211 ALA B C 1
ATOM 3570 O O . ALA B 1 211 ? -23.969 4.273 -3.096 1 96 211 ALA B O 1
ATOM 3571 N N . ALA B 1 212 ? -22.594 6.008 -3.25 1 95.75 212 ALA B N 1
ATOM 3572 C CA . ALA B 1 212 ? -21.625 5.254 -4.047 1 95.75 212 ALA B CA 1
ATOM 3573 C C . ALA B 1 212 ? -21.047 4.086 -3.25 1 95.75 212 ALA B C 1
ATOM 3575 O O . ALA B 1 212 ? -20.812 3.008 -3.801 1 95.75 212 ALA B O 1
ATOM 3576 N N . PHE B 1 213 ? -20.906 4.281 -2.004 1 96.06 213 PHE B N 1
ATOM 3577 C CA . PHE B 1 213 ? -20.391 3.213 -1.152 1 96.06 213 PHE B CA 1
ATOM 3578 C C . PHE B 1 213 ? -21.406 2.072 -1.054 1 96.06 213 PHE B C 1
ATOM 3580 O O . PHE B 1 213 ? -21.016 0.903 -0.978 1 96.06 213 PHE B O 1
ATOM 3587 N N . VAL B 1 214 ? -22.609 2.42 -1.014 1 97.5 214 VAL B N 1
ATOM 3588 C CA . VAL B 1 214 ? -23.641 1.395 -1.002 1 97.5 214 VAL B CA 1
ATOM 3589 C C . VAL B 1 214 ? -23.578 0.572 -2.287 1 97.5 214 VAL B C 1
ATOM 3591 O O . VAL B 1 214 ? -23.641 -0.658 -2.248 1 97.5 214 VAL B O 1
ATOM 3594 N N . VAL B 1 215 ? -23.422 1.25 -3.393 1 97.56 215 VAL B N 1
ATOM 3595 C CA . VAL B 1 215 ? -23.312 0.566 -4.676 1 97.56 215 VAL B CA 1
ATOM 3596 C C . VAL B 1 215 ? -22.094 -0.339 -4.68 1 97.56 215 VAL B C 1
ATOM 3598 O O . VAL B 1 215 ? -22.141 -1.479 -5.145 1 97.56 215 VAL B O 1
ATOM 3601 N N . GLN B 1 216 ? -21.016 0.168 -4.176 1 97.19 216 GLN B N 1
ATOM 3602 C CA . GLN B 1 216 ? -19.797 -0.615 -4.055 1 97.19 216 GLN B CA 1
ATOM 3603 C C . GLN B 1 216 ? -20.031 -1.88 -3.234 1 97.19 216 GLN B C 1
ATOM 3605 O O . GLN B 1 216 ? -19.688 -2.98 -3.67 1 97.19 216 GLN B O 1
ATOM 3610 N N . ASP B 1 217 ? -20.641 -1.694 -2.109 1 97.69 217 ASP B N 1
ATOM 3611 C CA . ASP B 1 217 ? -20.875 -2.818 -1.207 1 97.69 217 ASP B CA 1
ATOM 3612 C C . ASP B 1 217 ? -21.844 -3.824 -1.825 1 97.69 217 ASP B C 1
ATOM 3614 O O . ASP B 1 217 ? -21.703 -5.035 -1.633 1 97.69 217 ASP B O 1
ATOM 3618 N N . LEU B 1 218 ? -22.859 -3.338 -2.521 1 97.25 218 LEU B N 1
ATOM 3619 C CA . LEU B 1 218 ? -23.781 -4.227 -3.209 1 97.25 218 LEU B CA 1
ATOM 3620 C C . LEU B 1 218 ? -23.062 -5.059 -4.266 1 97.25 218 LEU B C 1
ATOM 3622 O O . LEU B 1 218 ? -23.312 -6.258 -4.398 1 97.25 218 LEU B O 1
ATOM 3626 N N . SER B 1 219 ? -22.203 -4.395 -4.98 1 96.56 219 SER B N 1
ATOM 3627 C CA . SER B 1 219 ? -21.406 -5.094 -5.984 1 96.56 219 SER B CA 1
ATOM 3628 C C . SER B 1 219 ? -20.531 -6.164 -5.348 1 96.56 219 SER B C 1
ATOM 3630 O O . SER B 1 219 ? -20.484 -7.301 -5.824 1 96.56 219 SER B O 1
ATOM 3632 N N . ASP B 1 220 ? -19.891 -5.84 -4.293 1 96.44 220 ASP B N 1
ATOM 3633 C CA . ASP B 1 220 ? -19.031 -6.789 -3.605 1 96.44 220 ASP B CA 1
ATOM 3634 C C . ASP B 1 220 ? -19.828 -7.914 -2.965 1 96.44 220 ASP B C 1
ATOM 3636 O O . ASP B 1 220 ? -19.391 -9.062 -2.934 1 96.44 220 ASP B O 1
ATOM 3640 N N . ALA B 1 221 ? -20.984 -7.559 -2.441 1 95.25 221 ALA B N 1
ATOM 3641 C CA . ALA B 1 221 ? -21.859 -8.57 -1.855 1 95.25 221 ALA B CA 1
ATOM 3642 C C . ALA B 1 221 ? -22.297 -9.586 -2.904 1 95.25 221 ALA B C 1
ATOM 3644 O O . ALA B 1 221 ? -22.453 -10.773 -2.602 1 95.25 221 ALA B O 1
ATOM 3645 N N . LEU B 1 222 ? -22.562 -9.102 -4.07 1 93.38 222 LEU B N 1
ATOM 3646 C CA . LEU B 1 222 ? -22.922 -10 -5.16 1 93.38 222 LEU B CA 1
ATOM 3647 C C . LEU B 1 222 ? -21.812 -11.016 -5.41 1 93.38 222 LEU B C 1
ATOM 3649 O O . LEU B 1 222 ? -22.078 -12.203 -5.609 1 93.38 222 LEU B O 1
ATOM 3653 N N . LEU B 1 223 ? -20.609 -10.586 -5.387 1 92.75 223 LEU B N 1
ATOM 3654 C CA . LEU B 1 223 ? -19.469 -11.477 -5.57 1 92.75 223 LEU B CA 1
ATOM 3655 C C . LEU B 1 223 ? -19.391 -12.492 -4.441 1 92.75 223 LEU B C 1
ATOM 3657 O O . LEU B 1 223 ? -19.172 -13.688 -4.688 1 92.75 223 LEU B O 1
ATOM 3661 N N . ALA B 1 224 ? -19.562 -12.031 -3.225 1 92.44 224 ALA B N 1
ATOM 3662 C CA . ALA B 1 224 ? -19.531 -12.922 -2.066 1 92.44 224 ALA B CA 1
ATOM 3663 C C . ALA B 1 224 ? -20.656 -13.945 -2.135 1 92.44 224 ALA B C 1
ATOM 3665 O O . ALA B 1 224 ? -20.453 -15.117 -1.816 1 92.44 224 ALA B O 1
ATOM 3666 N N . LEU B 1 225 ? -21.797 -13.539 -2.572 1 90.38 225 LEU B N 1
ATOM 3667 C CA . LEU B 1 225 ? -22.953 -14.422 -2.68 1 90.38 225 LEU B CA 1
ATOM 3668 C C . LEU B 1 225 ? -22.719 -15.5 -3.729 1 90.38 225 LEU B C 1
ATOM 3670 O O . LEU B 1 225 ? -23.109 -16.656 -3.543 1 90.38 225 LEU B O 1
ATOM 3674 N N . SER B 1 226 ? -22.094 -15.102 -4.781 1 87.94 226 SER B N 1
ATOM 3675 C CA . SER B 1 226 ? -21.766 -16.094 -5.805 1 87.94 226 SER B CA 1
ATOM 3676 C C . SER B 1 226 ? -20.828 -17.156 -5.258 1 87.94 226 SER B C 1
ATOM 3678 O O . SER B 1 226 ? -20.953 -18.344 -5.594 1 87.94 226 SER B O 1
ATOM 3680 N N . ASP B 1 227 ? -19.906 -16.797 -4.414 1 85.75 227 ASP B N 1
ATOM 3681 C CA . ASP B 1 227 ? -18.969 -17.734 -3.795 1 85.75 227 ASP B CA 1
ATOM 3682 C C . ASP B 1 227 ? -19.703 -18.672 -2.826 1 85.75 227 ASP B C 1
ATOM 3684 O O . ASP B 1 227 ? -19.375 -19.859 -2.729 1 85.75 227 ASP B O 1
ATOM 3688 N N . ILE B 1 228 ? -20.672 -18.156 -2.143 1 86.5 228 ILE B N 1
ATOM 3689 C CA . ILE B 1 228 ? -21.438 -18.922 -1.159 1 86.5 228 ILE B CA 1
ATOM 3690 C C . ILE B 1 228 ? -22.312 -19.953 -1.869 1 86.5 228 ILE B C 1
ATOM 3692 O O . ILE B 1 228 ? -22.422 -21.094 -1.422 1 86.5 228 ILE B O 1
ATOM 3696 N N . THR B 1 229 ? -22.828 -19.562 -2.988 1 84.81 229 THR B N 1
ATOM 3697 C CA . THR B 1 229 ? -23.797 -20.406 -3.658 1 84.81 229 THR B CA 1
ATOM 3698 C C . THR B 1 229 ? -23.125 -21.312 -4.688 1 84.81 229 THR B C 1
ATOM 3700 O O . THR B 1 229 ? -23.781 -22.156 -5.309 1 84.81 229 THR B O 1
ATOM 3703 N N . ASP B 1 230 ? -21.875 -21.266 -4.73 1 75.06 230 ASP B N 1
ATOM 3704 C CA . ASP B 1 230 ? -21.141 -22.031 -5.746 1 75.06 230 ASP B CA 1
ATOM 3705 C C . ASP B 1 230 ? -21.766 -21.812 -7.129 1 75.06 230 ASP B C 1
ATOM 3707 O O . ASP B 1 230 ? -21.969 -22.781 -7.871 1 75.06 230 ASP B O 1
ATOM 3711 N N . GLY B 1 231 ? -22.234 -20.641 -7.371 1 71.56 231 GLY B N 1
ATOM 3712 C CA . GLY B 1 231 ? -22.781 -20.266 -8.664 1 71.56 231 GLY B CA 1
ATOM 3713 C C . GLY B 1 231 ? -24.172 -20.859 -8.922 1 71.56 231 GLY B C 1
ATOM 3714 O O . GLY B 1 231 ? -24.578 -21.016 -10.07 1 71.56 231 GLY B O 1
ATOM 3715 N N . ARG B 1 232 ? -24.844 -21.203 -7.902 1 69.88 232 ARG B N 1
ATOM 3716 C CA . ARG B 1 232 ? -26.125 -21.859 -8.062 1 69.88 232 ARG B CA 1
ATOM 3717 C C . ARG B 1 232 ? -27.109 -20.969 -8.812 1 69.88 232 ARG B C 1
ATOM 3719 O O . ARG B 1 232 ? -27.938 -21.453 -9.594 1 69.88 232 ARG B O 1
ATOM 3726 N N . TYR B 1 233 ? -26.984 -19.75 -8.523 1 72.56 233 TYR B N 1
ATOM 3727 C CA . TYR B 1 233 ? -27.844 -18.828 -9.234 1 72.56 233 TYR B CA 1
ATOM 3728 C C . TYR B 1 233 ? -27.203 -18.359 -10.539 1 72.56 233 TYR B C 1
ATOM 3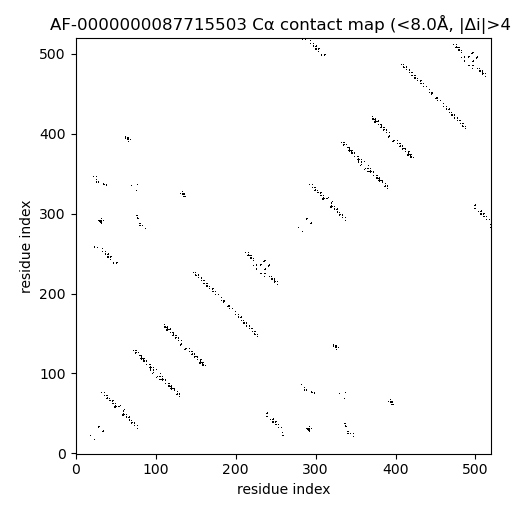730 O O . TYR B 1 233 ? -26.344 -17.484 -10.531 1 72.56 233 TYR B O 1
ATOM 3738 N N . ALA B 1 234 ? -27.625 -18.953 -11.617 1 70.06 234 ALA B N 1
ATOM 3739 C CA . ALA B 1 234 ? -26.969 -18.875 -12.914 1 70.06 234 ALA B CA 1
ATOM 3740 C C . ALA B 1 234 ? -26.828 -17.422 -13.375 1 70.06 234 ALA B C 1
ATOM 3742 O O . ALA B 1 234 ? -25.781 -17.016 -13.852 1 70.06 234 ALA B O 1
ATOM 3743 N N . ARG B 1 235 ? -27.953 -16.688 -13.266 1 71.75 235 ARG B N 1
ATOM 3744 C CA . ARG B 1 235 ? -27.906 -15.336 -13.797 1 71.75 235 ARG B CA 1
ATOM 3745 C C . ARG B 1 235 ? -26.984 -14.445 -12.977 1 71.75 235 ARG B C 1
ATOM 3747 O O . ARG B 1 235 ? -26.219 -13.656 -13.531 1 71.75 235 ARG B O 1
ATOM 3754 N N . LEU B 1 236 ? -27.031 -14.609 -11.727 1 74.38 236 LEU B N 1
ATOM 3755 C CA . LEU B 1 236 ? -26.234 -13.773 -10.836 1 74.38 236 LEU B CA 1
ATOM 3756 C C . LEU B 1 236 ? -24.781 -14.25 -10.789 1 74.38 236 LEU B C 1
ATOM 3758 O O . LEU B 1 236 ? -23.891 -13.492 -10.438 1 74.38 236 LEU B O 1
ATOM 3762 N N . SER B 1 237 ? -24.672 -15.391 -11.375 1 80 237 SER B N 1
ATOM 3763 C CA . SER B 1 237 ? -23.344 -15.977 -11.312 1 80 237 SER B CA 1
ATOM 3764 C C . SER B 1 237 ? -22.688 -16.016 -12.695 1 80 237 SER B C 1
ATOM 3766 O O . SER B 1 237 ? -21.672 -16.688 -12.891 1 80 237 SER B O 1
ATOM 3768 N N . HIS B 1 238 ? -23.344 -15.297 -13.664 1 88.75 238 HIS B N 1
ATOM 3769 C CA . HIS B 1 238 ? -22.719 -15.211 -14.984 1 88.75 238 HIS B CA 1
ATOM 3770 C C . HIS B 1 238 ? -21.375 -14.484 -14.922 1 88.75 238 HIS B C 1
ATOM 3772 O O . HIS B 1 238 ? -21.266 -13.453 -14.266 1 88.75 238 HIS B O 1
ATOM 3778 N N . PRO B 1 239 ? -20.406 -15.023 -15.633 1 90.5 239 PRO B N 1
ATOM 3779 C CA . PRO B 1 239 ? -19.047 -14.469 -15.531 1 90.5 239 PRO B CA 1
ATOM 3780 C C . PRO B 1 239 ? -19 -12.992 -15.914 1 90.5 239 PRO B C 1
ATOM 3782 O O . PRO B 1 239 ? -18.25 -12.219 -15.305 1 90.5 239 PRO B O 1
ATOM 3785 N N . VAL B 1 240 ? -19.797 -12.57 -16.812 1 93.75 240 VAL B N 1
ATOM 3786 C CA . VAL B 1 240 ? -19.812 -11.188 -17.266 1 93.75 240 VAL B CA 1
ATOM 3787 C C . VAL B 1 240 ? -20.391 -10.297 -16.172 1 93.75 240 VAL B C 1
ATOM 3789 O O . VAL B 1 240 ? -19.859 -9.219 -15.891 1 93.75 240 VAL B O 1
ATOM 3792 N N . VAL B 1 241 ? -21.469 -10.742 -15.547 1 93.88 241 VAL B N 1
ATOM 3793 C CA . VAL B 1 241 ? -22.109 -9.984 -14.484 1 93.88 241 VAL B CA 1
ATOM 3794 C C . VAL B 1 241 ? -21.156 -9.828 -13.305 1 93.88 241 VAL B C 1
ATOM 3796 O O . VAL B 1 241 ? -21.016 -8.734 -12.75 1 93.88 241 VAL B O 1
ATOM 3799 N N . LEU B 1 242 ? -20.516 -10.812 -12.953 1 94.31 242 LEU B N 1
ATOM 3800 C CA . LEU B 1 242 ? -19.594 -10.789 -11.828 1 94.31 242 LEU B CA 1
ATOM 3801 C C . LEU B 1 242 ? -18.391 -9.883 -12.133 1 94.31 242 LEU B C 1
ATOM 3803 O O . LEU B 1 242 ? -17.953 -9.133 -11.266 1 94.31 242 LEU B O 1
ATOM 3807 N N . ALA B 1 243 ? -17.891 -9.953 -13.391 1 96.75 243 ALA B N 1
ATOM 3808 C CA . ALA B 1 243 ? -16.781 -9.094 -13.781 1 96.75 243 ALA B CA 1
ATOM 3809 C C . ALA B 1 243 ? -17.172 -7.617 -13.734 1 96.75 243 ALA B C 1
ATOM 3811 O O . ALA B 1 243 ? -16.406 -6.777 -13.258 1 96.75 243 ALA B O 1
ATOM 3812 N N . LEU B 1 244 ? -18.359 -7.363 -14.141 1 97.06 244 LEU B N 1
ATOM 3813 C CA . LEU B 1 244 ? -18.844 -5.988 -14.133 1 97.06 244 LEU B CA 1
ATOM 3814 C C . LEU B 1 244 ? -19.062 -5.492 -12.711 1 97.06 244 LEU B C 1
ATOM 3816 O O . LEU B 1 244 ? -18.75 -4.34 -12.391 1 97.06 244 LEU B O 1
ATOM 3820 N N . ALA B 1 245 ? -19.641 -6.355 -11.898 1 96.62 245 ALA B N 1
ATOM 3821 C CA . ALA B 1 245 ? -19.797 -6 -10.492 1 96.62 245 ALA B CA 1
ATOM 3822 C C . ALA B 1 245 ? -18.469 -5.68 -9.836 1 96.62 245 ALA B C 1
ATOM 3824 O O . ALA B 1 245 ? -18.344 -4.695 -9.102 1 96.62 245 ALA B O 1
ATOM 3825 N N . GLY B 1 246 ? -17.469 -6.484 -10.141 1 97.12 246 GLY B N 1
ATOM 3826 C CA . GLY B 1 246 ? -16.125 -6.234 -9.617 1 97.12 246 GLY B CA 1
ATOM 3827 C C . GLY B 1 246 ? -15.531 -4.926 -10.102 1 97.12 246 GLY B C 1
ATOM 3828 O O . GLY B 1 246 ? -14.891 -4.207 -9.336 1 97.12 246 GLY B O 1
ATOM 3829 N N . LEU B 1 247 ? -15.789 -4.613 -11.352 1 98 247 LEU B N 1
ATOM 3830 C CA . LEU B 1 247 ? -15.273 -3.379 -11.938 1 98 247 LEU B CA 1
ATOM 3831 C C . LEU B 1 247 ? -15.953 -2.16 -11.32 1 98 247 LEU B C 1
ATOM 3833 O O . LEU B 1 247 ? -15.297 -1.147 -11.055 1 98 247 LEU B O 1
ATOM 3837 N N . VAL B 1 248 ? -17.234 -2.297 -11.094 1 97.5 248 VAL B N 1
ATOM 3838 C CA . VAL B 1 248 ? -17.969 -1.2 -10.469 1 97.5 248 VAL B CA 1
ATOM 3839 C C . VAL B 1 248 ? -17.438 -0.959 -9.062 1 97.5 248 VAL B C 1
ATOM 3841 O O . VAL B 1 248 ? -17.141 0.181 -8.688 1 97.5 248 VAL B O 1
ATOM 3844 N N . SER B 1 249 ? -17.312 -2.002 -8.32 1 97.62 249 SER B N 1
ATOM 3845 C CA . SER B 1 249 ? -16.781 -1.901 -6.969 1 97.62 249 SER B CA 1
ATOM 3846 C C . SER B 1 249 ? -15.383 -1.284 -6.965 1 97.62 249 SER B C 1
ATOM 3848 O O . SER B 1 249 ? -15.094 -0.379 -6.176 1 97.62 249 SER B O 1
ATOM 3850 N N . ALA B 1 250 ? -14.547 -1.69 -7.895 1 97.25 250 ALA B N 1
ATOM 3851 C CA . ALA B 1 250 ? -13.172 -1.193 -7.98 1 97.25 250 ALA B CA 1
ATOM 3852 C C . ALA B 1 250 ? -13.148 0.287 -8.352 1 97.25 250 ALA B C 1
ATOM 3854 O O . ALA B 1 250 ? -12.352 1.057 -7.805 1 97.25 250 ALA B O 1
ATOM 3855 N N . ALA B 1 251 ? -14.008 0.664 -9.227 1 96.5 251 ALA B N 1
ATOM 3856 C CA . ALA B 1 251 ? -14.055 2.051 -9.68 1 96.5 251 ALA B CA 1
ATOM 3857 C C . ALA B 1 251 ? -14.477 2.986 -8.555 1 96.5 251 ALA B C 1
ATOM 3859 O O . ALA B 1 251 ? -13.859 4.031 -8.336 1 96.5 251 ALA B O 1
ATOM 3860 N N . VAL B 1 252 ? -15.477 2.602 -7.863 1 95.06 252 VAL B N 1
ATOM 3861 C CA . VAL B 1 252 ? -15.961 3.418 -6.754 1 95.06 252 VAL B CA 1
ATOM 3862 C C . VAL B 1 252 ? -14.883 3.523 -5.68 1 95.06 252 VAL B C 1
ATOM 3864 O O . VAL B 1 252 ? -14.609 4.613 -5.164 1 95.06 252 VAL B O 1
ATOM 3867 N N . SER B 1 253 ? -14.273 2.451 -5.391 1 93.56 253 SER B N 1
ATOM 3868 C CA . SER B 1 253 ? -13.242 2.424 -4.355 1 93.56 253 SER B CA 1
ATOM 3869 C C . SER B 1 253 ? -12.023 3.238 -4.77 1 93.56 253 SER B C 1
ATOM 3871 O O . SER B 1 253 ? -11.383 3.875 -3.934 1 93.56 253 SER B O 1
ATOM 3873 N N . SER B 1 254 ? -11.711 3.195 -6.031 1 94.56 254 SER B N 1
ATOM 3874 C CA . SER B 1 254 ? -10.609 4.008 -6.527 1 94.56 254 SER B CA 1
ATOM 3875 C C . SER B 1 254 ? -10.898 5.496 -6.371 1 94.56 254 SER B C 1
ATOM 3877 O O . SER B 1 254 ? -10.008 6.27 -6 1 94.56 254 SER B O 1
ATOM 3879 N N . TYR B 1 255 ? -12.086 5.816 -6.617 1 91.5 255 TYR B N 1
ATOM 3880 C CA . TYR B 1 255 ? -12.492 7.207 -6.457 1 91.5 255 TYR B CA 1
ATOM 3881 C C . TYR B 1 255 ? -12.367 7.648 -5.004 1 91.5 255 TYR B C 1
ATOM 3883 O O . TYR B 1 255 ? -11.875 8.742 -4.723 1 91.5 255 TYR B O 1
ATOM 3891 N N . LYS B 1 256 ? -12.758 6.797 -4.191 1 89.69 256 LYS B N 1
ATOM 3892 C CA . LYS B 1 256 ? -12.703 7.07 -2.76 1 89.69 256 LYS B CA 1
ATOM 3893 C C . LYS B 1 256 ? -11.266 7.309 -2.303 1 89.69 256 LYS B C 1
ATOM 3895 O O . LYS B 1 256 ? -11.016 8.148 -1.437 1 89.69 256 LYS B O 1
ATOM 3900 N N . ASN B 1 257 ? -10.328 6.652 -2.926 1 90.62 257 ASN B N 1
ATOM 3901 C CA . ASN B 1 257 ? -8.938 6.688 -2.475 1 90.62 257 ASN B CA 1
ATOM 3902 C C . ASN B 1 257 ? -8.109 7.672 -3.297 1 90.62 257 ASN B C 1
ATOM 3904 O O . ASN B 1 257 ? -6.934 7.895 -3.004 1 90.62 257 ASN B O 1
ATOM 3908 N N . TRP B 1 258 ? -8.734 8.305 -4.289 1 92.75 258 TRP B N 1
ATOM 3909 C CA . TRP B 1 258 ? -8.016 9.258 -5.133 1 92.75 258 TRP B CA 1
ATOM 3910 C C . TRP B 1 258 ? -7.77 10.562 -4.391 1 92.75 258 TRP B C 1
ATOM 3912 O O . TRP B 1 258 ? -8.68 11.109 -3.764 1 92.75 258 TRP B O 1
ATOM 3922 N N . PRO B 1 259 ? -6.488 11.055 -4.465 1 87.69 259 PRO B N 1
ATOM 3923 C CA . PRO B 1 259 ? -6.203 12.305 -3.76 1 87.69 259 PRO B CA 1
ATOM 3924 C C . PRO B 1 259 ? -6.883 13.516 -4.402 1 87.69 259 PRO B C 1
ATOM 3926 O O . PRO B 1 259 ? -7.008 13.57 -5.629 1 87.69 259 PRO B O 1
ATOM 3929 N N . GLY B 1 260 ? -7.473 14.461 -3.574 1 80 260 GLY B N 1
ATOM 3930 C CA . GLY B 1 260 ? -8.141 15.664 -4.055 1 80 260 GLY B CA 1
ATOM 3931 C C . GLY B 1 260 ? -7.172 16.703 -4.586 1 80 260 GLY B C 1
ATOM 3932 O O . GLY B 1 260 ? -5.977 16.656 -4.301 1 80 260 GLY B O 1
#

pLDDT: mean 90.6, std 12.53, range [32.38, 98.19]

Foldseek 3Di:
DDPDPDDPDDPPDPDPPDDDPVRLLVQQCVDLLSVLLVLLLLLLVLLQQLLPDDPPDPSVVVSVVSNVVSVLVSLVSLPPVLVVLVVQLVVQQCVVCVVPNDPVSNLLSVLSNLLSQLQSLLSVLSNVLSCCVVVNDPCPCNLVSLLSSLVSLLSNLVSLLVNLVVVLVVLVVVLVVLVVVQVVCVVVVHDHDPCSVVVSVVSVVVSVLSVLVSLLSVLVSLLSVCSNCVCVPVVSNRSNNNSVSSNSNSVSSNVVSGDD/DDDDPDDPDDPDDPDPPDDDPVRLLVQQCVDLLSVLLVLLLLLLVLLQQLLPDDPPDPSVVVSVVSNVVSVLVSLVSLPPVLVVLVVQLVVQQCVVCVVPNDPVSNLLSVLSNLLSQLQSLLSVLSNVLSCCVVVNDPCPCNLVSLLSSLVSLLSNLVSLLVNLVVVLVVLVVVLVVLVVVQVVCVVVVHDHDPCSVVVSVVSVVVSVLSVLVSLLSVLVSLLSVCSNCVCVPVVSNRSNNNSVSSNSNSVSSNVVSGDD

Organism: NCBI:txid307507

Solvent-accessible surface area (backbone atoms only — not comparable to full-atom values): 26006 Å² total; per-residue (Å²): 136,83,78,74,79,79,79,76,76,74,76,75,72,79,71,79,76,77,76,51,71,66,56,36,50,38,58,22,47,46,24,34,66,35,42,50,29,54,46,39,36,51,24,19,50,24,38,33,53,24,56,74,34,58,87,91,35,69,65,21,53,24,24,48,33,40,23,50,46,44,52,53,24,51,42,60,71,39,64,69,52,26,51,48,23,52,54,47,48,76,64,33,53,28,67,59,16,71,74,71,44,51,72,66,43,32,52,53,13,50,32,48,40,42,22,25,50,15,43,19,50,19,41,51,44,40,52,56,47,43,38,26,75,42,54,50,42,77,60,86,54,43,67,61,48,52,39,52,23,25,50,25,35,36,50,9,35,55,28,44,38,53,50,34,53,50,51,33,50,52,39,49,51,52,44,50,50,51,51,50,53,52,52,50,38,51,75,73,67,47,77,82,62,81,61,52,64,57,51,48,50,50,40,49,52,50,31,51,52,36,50,46,47,38,52,23,37,52,26,49,33,48,52,27,49,29,60,61,48,72,39,67,52,54,77,70,41,30,57,53,54,44,17,49,27,43,34,51,25,22,51,48,53,41,57,70,54,47,65,131,136,83,78,74,78,79,78,76,77,74,75,76,73,78,73,79,75,76,74,50,70,66,54,36,50,38,58,22,46,45,26,32,66,34,42,50,27,54,47,39,37,51,23,20,50,24,39,34,53,24,56,75,34,59,88,91,36,68,65,22,52,23,24,48,32,40,22,52,47,43,52,53,25,51,44,59,71,40,63,69,50,26,52,47,23,51,56,47,50,75,65,32,53,28,67,60,17,70,75,70,44,51,71,68,44,32,52,52,13,48,32,49,40,41,22,25,49,16,42,18,49,17,42,50,45,41,50,54,46,44,38,27,74,39,55,50,44,77,61,85,55,43,68,60,48,51,39,52,23,25,51,26,35,35,50,9,34,54,29,44,39,54,51,36,53,51,50,33,51,53,39,48,51,52,43,50,51,52,51,51,51,51,52,51,38,51,76,72,67,47,77,82,61,81,62,51,63,57,51,48,50,50,41,49,51,50,31,52,52,36,50,46,47,37,53,23,37,52,25,49,34,49,52,27,49,30,60,61,48,72,40,66,52,55,76,71,41,30,58,53,54,45,16,49,28,42,34,49,24,23,51,47,52,42,56,70,54,48,66,130

Secondary structure (DSSP, 8-state):
--------------------HHHHHHHHHTBHHHHHHHHHHHHHHHHHHHHHSPTT-HHHHHHHHHHHHHHHHHHHHTTTHHHHHHHHHHT-HHHHHHTT--HHHHHHHHHHHHHHHHHHHHHHHHHHHHHHHTTSS-GGGHHHHHHHHHHHHHHHHHHHHHHHHHHHHHHHHHHHHHHHHHHHHHHTTPPP-THHHHHHHHHHHHHHHHHHHHHHHHHHHHHHHHHHHTT-STTTT-HHHHHHHHHHHHHHHHHHHS--/--------------------HHHHHHHHHTBHHHHHHHHHHHHHHHHHHHHHSPTT-HHHHHHHHHHHHHHHHHHHHTTTHHHHHHHHHHT-HHHHHHTT--HHHHHHHHHHHHHHHHHHHHHHHHHHHHHHHTTSS-GGGHHHHHHHHHHHHHHHHHHHHHHHHHHHHHHHHHHHHHHHHHHHHHHTTPPP-THHHHHHHHHHHHHHHHHHHHHHHHHHHHHHHHHHHTT-STTTT-HHHHHHHHHHHHHHHHHHHS--

Nearest PDB structures (foldseek):
  8dwg-assembly1_R  TM=3.503E-01  e=1.035E+00  Homo sapiens
  8t4h-assembly1_A  TM=2.577E-01  e=1.177E+00  Homo sapiens
  8u8f-assembly1_R  TM=3.779E-01  e=4.451E+00  Homo sapiens
  8dwg-assembly1_R  TM=3.504E-01  e=1.032E+00  Homo sapiens
  8t4h-assembly1_A  TM=2.580E-01  e=1.174E+00  Homo sapiens

Radius of gyration: 28.74 Å; Cα contacts (8 Å, |Δi|>4): 667; chains: 2; bounding box: 74×98×72 Å